Protein AF-A0A178CWV5-F1 (afdb_monomer_lite)

Secondary structure (DSSP, 8-state):
-PPPP-EEEEESTTSHHHHHHHHHHTTT-SEEEEEES-HHHHHHHHHHHHHTT-EEEEEE--TTSTTHHHHHHHHHHHHHS---EEEE---------GGG--HHHHHHHIIIIIIIHHHHHHHHHHHHHHHT-EEEEE--GGGTS--GGGHHHHHHHHHHHHHHHHHHHHHHHHT-EEEEEEE-SB--HHHHHHHHHHHHHHT--HHHHHHHHHHHTT-SSPBPHHHHHHHHHHHHSGGGTT--S-EEEE-TTHHHHHHHHHHHHHHHHHHHHH--TTSHHHHHHS-GGGHHHHHHHHHHHTT--TT----HHHHHHHHH-TTS---GGGGGEEEEES--TTSTTT---SSS-SEEEEE-TTT--EEEEE-GGGGGSPPHHHHHS--SSTTTB-TTSPBPTTSHHHHT-SB--TTS--HHHHHHHHHHH-HHHHTTSTTHHHHSPB-TTSSB-------SSSS---HHHHHHHHHHHS-TTSSSS-GGGG-HHHHHHHHHHHHHHHHHTS--BPPSSTTTTTHHHHTT------

Sequence (534 aa):
MSQPESVVIVTGASQGLGAASAVRLANIYSTIVLVARNESLLRKVAAEVEIEGAKTLTIPADLSLPESAKEVVAKTVDKFGRIDALFNNAGSVKPIDLFKLTDEQWNAGFDLKLHGARRLTIEAWPYLKASKGAVLFMSGVAAEAPKAGNAAVAVVNSAVNALSKAFADRGIEDGIQVNTILPGPVETERLVTMATQVAETKGIPLEEAKENMRKSMGISRFGKPEEIAELVAYLLSPSARWMTGSAVRIDGPLERVREGFEDAVHIARVVALTFDPCEEAFLRYFRPQEAVFVSNIFRTFANIPLDLVLTAETVVSVLTQPNAQLNTRLGDSALFIGDDLASPAERQCDGSANAWMTEDNDDRNADIYICEDIFDWPSIEDIANPPQTSWARDSHGQPRPGYSCAGLGDFDSDWMKTVGSTILHEYIHWGFLFVHVPDWYHFIRVNDRGWRAIEDYPGPNPPNGYGPYRAKLIKDTYGAWDQAYPVTVNNVDNYVYYALSKYWSWRCDRRFGPAPSDRDARQRVRSGFRPHYS

Structure (mmCIF, N/CA/C/O backbone):
data_AF-A0A178CWV5-F1
#
_entry.id   AF-A0A178CWV5-F1
#
loop_
_atom_site.group_PDB
_atom_site.id
_atom_site.type_symbol
_atom_site.label_atom_id
_atom_site.label_alt_id
_atom_site.label_comp_id
_atom_site.label_asym_id
_atom_site.label_entity_id
_atom_site.label_seq_id
_atom_site.pdbx_PDB_ins_code
_atom_site.Cartn_x
_atom_site.Cartn_y
_atom_site.Cartn_z
_atom_site.occupancy
_atom_site.B_iso_or_equiv
_atom_site.auth_seq_id
_atom_site.auth_comp_id
_atom_site.auth_asym_id
_atom_site.auth_atom_id
_atom_site.pdbx_PDB_model_num
ATOM 1 N N . MET A 1 1 ? 39.964 -5.152 -12.934 1.00 40.66 1 MET A N 1
ATOM 2 C CA . MET A 1 1 ? 39.424 -6.046 -13.982 1.00 40.66 1 MET A CA 1
ATOM 3 C C . MET A 1 1 ? 38.136 -5.407 -14.463 1.00 40.66 1 MET A C 1
ATOM 5 O O . MET A 1 1 ? 37.364 -4.995 -13.607 1.00 40.66 1 MET A O 1
ATOM 9 N N . SER A 1 2 ? 37.942 -5.222 -15.769 1.00 55.62 2 SER A N 1
ATOM 10 C CA . SER A 1 2 ? 36.676 -4.700 -16.304 1.00 55.62 2 SER A CA 1
ATOM 11 C C . SER A 1 2 ? 35.535 -5.637 -15.910 1.00 55.62 2 SER A C 1
ATOM 13 O O . SER A 1 2 ? 35.703 -6.854 -16.020 1.00 55.62 2 SER A O 1
ATOM 15 N N . GLN A 1 3 ? 34.408 -5.097 -15.439 1.00 61.56 3 GLN A N 1
ATOM 16 C CA . GLN A 1 3 ? 33.226 -5.917 -15.174 1.00 61.56 3 GLN A CA 1
ATOM 17 C C . GLN A 1 3 ? 32.837 -6.704 -16.442 1.00 61.56 3 GLN A C 1
ATOM 19 O O . GLN A 1 3 ? 32.983 -6.171 -17.547 1.00 61.56 3 GLN A O 1
ATOM 24 N N . PRO A 1 4 ? 32.398 -7.970 -16.315 1.00 79.19 4 PRO A N 1
ATOM 25 C CA . PRO A 1 4 ? 31.911 -8.737 -17.455 1.00 79.19 4 PRO A CA 1
ATOM 26 C C . PRO A 1 4 ? 30.710 -8.027 -18.093 1.00 79.19 4 PRO A C 1
ATOM 28 O O . PRO A 1 4 ? 29.850 -7.514 -17.380 1.00 79.19 4 PRO A O 1
ATOM 31 N N . GLU A 1 5 ? 30.666 -8.005 -19.429 1.00 91.81 5 GLU A N 1
ATOM 32 C CA . GLU A 1 5 ? 29.641 -7.274 -20.183 1.00 91.81 5 GLU A CA 1
ATOM 33 C C . GLU A 1 5 ? 28.236 -7.768 -19.801 1.00 91.81 5 GLU A C 1
ATOM 35 O O . GLU A 1 5 ? 27.924 -8.949 -19.977 1.00 91.81 5 GLU A O 1
ATOM 40 N N . SER A 1 6 ? 27.406 -6.866 -19.288 1.00 97.19 6 SER A N 1
ATOM 41 C CA . SER A 1 6 ? 26.011 -7.081 -18.921 1.00 97.19 6 SER A CA 1
ATOM 42 C C . SER A 1 6 ? 25.175 -5.857 -19.307 1.00 97.19 6 SER A C 1
ATOM 44 O O . SER A 1 6 ? 25.566 -4.714 -19.064 1.00 97.19 6 SER A O 1
ATOM 46 N N . VAL A 1 7 ? 24.033 -6.097 -19.951 1.00 98.69 7 VAL A N 1
ATOM 47 C CA . VAL A 1 7 ? 23.239 -5.059 -20.621 1.00 98.69 7 VAL A CA 1
ATOM 48 C C . VAL A 1 7 ? 21.823 -5.032 -20.066 1.00 98.69 7 VAL A C 1
ATOM 50 O O . VAL A 1 7 ? 21.107 -6.032 -20.134 1.00 98.69 7 VAL A O 1
ATOM 53 N N . VAL A 1 8 ? 21.383 -3.869 -19.588 1.00 98.81 8 VAL A N 1
ATOM 54 C CA . VAL A 1 8 ? 19.981 -3.627 -19.224 1.00 98.81 8 VAL A CA 1
ATOM 55 C C . VAL A 1 8 ? 19.366 -2.553 -20.111 1.00 98.81 8 VAL A C 1
ATOM 57 O O . VAL A 1 8 ? 19.962 -1.502 -20.345 1.00 98.81 8 VAL A O 1
ATOM 60 N N . ILE A 1 9 ? 18.155 -2.810 -20.604 1.00 98.94 9 ILE A N 1
ATOM 61 C CA . ILE A 1 9 ? 17.336 -1.813 -21.299 1.00 98.94 9 ILE A CA 1
ATOM 62 C C . ILE A 1 9 ? 16.386 -1.170 -20.290 1.00 98.94 9 ILE A C 1
ATOM 64 O O . ILE A 1 9 ? 15.592 -1.868 -19.663 1.00 98.94 9 ILE A O 1
ATOM 68 N N . VAL A 1 10 ? 16.420 0.158 -20.172 1.00 98.88 10 VAL A N 1
ATOM 69 C CA . VAL A 1 10 ? 15.495 0.943 -19.346 1.00 98.88 10 VAL A CA 1
ATOM 70 C C . VAL A 1 10 ? 14.654 1.842 -20.244 1.00 98.88 10 VAL A C 1
ATOM 72 O O . VAL A 1 10 ? 15.167 2.685 -20.983 1.00 98.88 10 VAL A O 1
ATOM 75 N N . THR A 1 11 ? 13.335 1.670 -20.183 1.00 98.75 11 THR A N 1
ATOM 76 C CA . THR A 1 11 ? 12.383 2.476 -20.960 1.00 98.75 11 THR A CA 1
ATOM 77 C C . THR A 1 11 ? 11.796 3.616 -20.131 1.00 98.75 11 THR A C 1
ATOM 79 O O . THR A 1 11 ? 11.685 3.526 -18.912 1.00 98.75 11 THR A O 1
ATOM 82 N N . GLY A 1 12 ? 11.424 4.724 -20.774 1.00 97.31 12 GLY A N 1
ATOM 83 C CA . GLY A 1 12 ? 11.001 5.932 -20.059 1.00 97.31 12 GLY A CA 1
ATOM 84 C C . GLY A 1 12 ? 12.140 6.533 -19.229 1.00 97.31 12 GLY A C 1
ATOM 85 O O . GLY A 1 12 ? 11.891 7.117 -18.182 1.00 97.31 12 GLY A O 1
ATOM 86 N N . ALA A 1 13 ? 13.385 6.355 -19.679 1.00 97.50 13 ALA A N 1
ATOM 87 C CA . ALA A 1 13 ? 14.591 6.636 -18.901 1.00 97.50 13 ALA A CA 1
ATOM 88 C C . ALA A 1 13 ? 15.026 8.112 -18.901 1.00 97.50 13 ALA A C 1
ATOM 90 O O . ALA A 1 13 ? 16.114 8.425 -18.443 1.00 97.50 13 ALA A O 1
ATOM 91 N N . SER A 1 14 ? 14.225 9.026 -19.456 1.00 96.25 14 SER A N 1
ATOM 92 C CA . SER A 1 14 ? 14.625 10.431 -19.612 1.00 96.25 14 SER A CA 1
ATOM 93 C C . SER A 1 14 ? 14.428 11.293 -18.363 1.00 96.25 14 SER A C 1
ATOM 95 O O . SER A 1 14 ? 14.928 12.409 -18.345 1.00 96.25 14 SER A O 1
ATOM 97 N N . GLN A 1 15 ? 13.639 10.837 -17.384 1.00 94.00 15 GLN A N 1
ATOM 98 C CA . GLN A 1 15 ? 13.318 11.570 -16.149 1.00 94.00 15 GLN A CA 1
ATOM 99 C C . GLN A 1 15 ? 12.660 10.643 -15.110 1.00 94.00 15 GLN A C 1
ATOM 101 O O . GLN A 1 15 ? 12.246 9.525 -15.448 1.00 94.00 15 GLN A O 1
ATOM 106 N N . GLY A 1 16 ? 12.515 11.118 -13.872 1.00 94.56 16 GLY A N 1
ATOM 107 C CA . GLY A 1 16 ? 11.767 10.453 -12.806 1.00 94.56 16 GLY A CA 1
ATOM 108 C C . GLY A 1 16 ? 12.253 9.039 -12.499 1.00 94.56 16 GLY A C 1
ATOM 109 O O . GLY A 1 16 ? 13.451 8.766 -12.474 1.00 94.56 16 GLY A O 1
ATOM 110 N N . LEU A 1 17 ? 11.306 8.114 -12.303 1.00 96.94 17 LEU A N 1
ATOM 111 C CA . LEU A 1 17 ? 11.595 6.734 -11.886 1.00 96.94 17 LEU A CA 1
ATOM 112 C C . LEU A 1 17 ? 12.555 6.008 -12.836 1.00 96.94 17 LEU A C 1
ATOM 114 O O . LEU A 1 17 ? 13.422 5.264 -12.383 1.00 96.94 17 LEU A O 1
ATOM 118 N N . GLY A 1 18 ? 12.410 6.224 -14.147 1.00 97.50 18 GLY A N 1
ATOM 119 C CA . GLY A 1 18 ? 13.258 5.587 -15.152 1.00 97.50 18 GLY A CA 1
ATOM 120 C C . GLY A 1 18 ? 14.694 6.101 -15.116 1.00 97.50 18 GLY A C 1
ATOM 121 O O . GLY A 1 18 ? 15.616 5.298 -15.228 1.00 97.50 18 GLY A O 1
ATOM 122 N N . ALA A 1 19 ? 14.883 7.411 -14.928 1.00 98.00 19 ALA A N 1
ATOM 123 C CA . ALA A 1 19 ? 16.210 8.015 -14.810 1.00 98.00 19 ALA A CA 1
ATOM 124 C C . ALA A 1 19 ? 16.915 7.570 -13.521 1.00 98.00 19 ALA A C 1
ATOM 126 O O . ALA A 1 19 ? 18.010 7.017 -13.592 1.00 98.00 19 ALA A O 1
ATOM 127 N N . ALA A 1 20 ? 16.245 7.693 -12.369 1.00 98.25 20 ALA A N 1
ATOM 128 C CA . ALA A 1 20 ? 16.789 7.256 -11.081 1.00 98.25 20 ALA A CA 1
ATOM 129 C C . ALA A 1 20 ? 17.157 5.761 -11.093 1.00 98.25 20 ALA A C 1
ATOM 131 O O . ALA A 1 20 ? 18.236 5.369 -10.652 1.00 98.25 20 ALA A O 1
ATOM 132 N N . SER A 1 21 ? 16.296 4.920 -11.681 1.00 98.62 21 SER A N 1
ATOM 133 C CA . SER A 1 21 ? 16.576 3.488 -11.832 1.00 98.62 21 SER A CA 1
ATOM 134 C C . SER A 1 21 ? 17.758 3.222 -12.760 1.00 98.62 21 SER A C 1
ATOM 136 O O . SER A 1 21 ? 18.569 2.355 -12.460 1.00 98.62 21 SER A O 1
ATOM 138 N N . ALA A 1 22 ? 17.886 3.950 -13.872 1.00 98.62 22 ALA A N 1
ATOM 139 C CA . ALA A 1 22 ? 19.006 3.789 -14.794 1.00 98.62 22 ALA A CA 1
ATOM 140 C C . ALA A 1 22 ? 20.353 4.119 -14.136 1.00 98.62 22 ALA A C 1
ATOM 142 O O . ALA A 1 22 ? 21.287 3.325 -14.247 1.00 98.62 22 ALA A O 1
ATOM 143 N N . VAL A 1 23 ? 20.427 5.239 -13.409 1.00 98.44 23 VAL A N 1
ATOM 144 C CA . VAL A 1 23 ? 21.614 5.633 -12.631 1.00 98.44 23 VAL A CA 1
ATOM 145 C C . VAL A 1 23 ? 21.930 4.566 -11.587 1.00 98.44 23 VAL A C 1
ATOM 147 O O . VAL A 1 23 ? 23.050 4.070 -11.517 1.00 98.44 23 VAL A O 1
ATOM 150 N N . ARG A 1 24 ? 20.927 4.102 -10.834 1.00 98.25 24 ARG A N 1
ATOM 151 C CA . ARG A 1 24 ? 21.152 3.079 -9.810 1.00 98.25 24 ARG A CA 1
ATOM 152 C C . ARG A 1 24 ? 21.613 1.733 -10.383 1.00 98.25 24 ARG A C 1
ATOM 154 O O . ARG A 1 24 ? 22.454 1.062 -9.774 1.00 98.25 24 ARG A O 1
ATOM 161 N N . LEU A 1 25 ? 21.072 1.336 -11.535 1.00 98.31 25 LEU A N 1
ATOM 162 C CA . LEU A 1 25 ? 21.416 0.098 -12.238 1.00 98.31 25 LEU A CA 1
ATOM 163 C C . LEU A 1 25 ? 22.834 0.119 -12.823 1.00 98.31 25 LEU A C 1
ATOM 165 O O . LEU A 1 25 ? 23.384 -0.958 -13.043 1.00 98.31 25 LEU A O 1
ATOM 169 N N . ALA A 1 26 ? 23.450 1.291 -13.010 1.00 97.25 26 ALA A N 1
ATOM 170 C CA . ALA A 1 26 ? 24.844 1.424 -13.450 1.00 97.25 26 ALA A CA 1
ATOM 171 C C . ALA A 1 26 ? 25.842 0.733 -12.501 1.00 97.25 26 ALA A C 1
ATOM 173 O O . ALA A 1 26 ? 26.891 0.259 -12.922 1.00 97.25 26 ALA A O 1
ATOM 174 N N . ASN A 1 27 ? 25.467 0.586 -11.227 1.00 94.06 27 ASN A N 1
ATOM 175 C CA . ASN A 1 27 ? 26.247 -0.139 -10.224 1.00 94.06 27 ASN A CA 1
ATOM 176 C C . ASN A 1 27 ? 26.098 -1.675 -10.306 1.00 94.06 27 ASN A C 1
ATOM 178 O O . ASN A 1 27 ? 26.803 -2.402 -9.607 1.00 94.06 27 ASN A O 1
ATOM 182 N N . ILE A 1 28 ? 25.164 -2.182 -11.119 1.00 94.06 28 ILE A N 1
ATOM 183 C CA . ILE A 1 28 ? 24.860 -3.617 -11.275 1.00 94.06 28 ILE A CA 1
ATOM 184 C C . ILE A 1 28 ? 25.202 -4.108 -12.684 1.00 94.06 28 ILE A C 1
ATOM 186 O O . ILE A 1 28 ? 25.689 -5.228 -12.841 1.00 94.06 28 ILE A O 1
ATOM 190 N N . TYR A 1 29 ? 24.941 -3.283 -13.697 1.00 97.50 29 TYR A N 1
ATOM 191 C CA . TYR A 1 29 ? 25.139 -3.608 -15.102 1.00 97.50 29 TYR A CA 1
ATOM 192 C C . TYR A 1 29 ? 26.256 -2.766 -15.700 1.00 97.50 29 TYR A C 1
ATOM 194 O O . TYR A 1 29 ? 26.300 -1.553 -15.511 1.00 97.50 29 TYR A O 1
ATOM 202 N N . SER A 1 30 ? 27.114 -3.383 -16.513 1.00 97.44 30 SER A N 1
ATOM 203 C CA . SER A 1 30 ? 28.205 -2.660 -17.174 1.00 97.44 30 SER A CA 1
ATOM 204 C C . SER A 1 30 ? 27.715 -1.730 -18.289 1.00 97.44 30 SER A C 1
ATOM 206 O O . SER A 1 30 ? 28.493 -0.937 -18.827 1.00 97.44 30 SER A O 1
ATOM 208 N N . THR A 1 31 ? 26.465 -1.878 -18.736 1.00 98.56 31 THR A N 1
ATOM 209 C CA . THR A 1 31 ? 25.880 -1.101 -19.830 1.00 98.56 31 THR A CA 1
ATOM 210 C C . THR A 1 31 ? 24.390 -0.861 -19.631 1.00 98.56 31 THR A C 1
ATOM 212 O O . THR A 1 31 ? 23.616 -1.802 -19.445 1.00 98.56 31 THR A O 1
ATOM 215 N N . ILE A 1 32 ? 23.986 0.406 -19.754 1.00 98.75 32 ILE A N 1
ATOM 216 C CA . ILE A 1 32 ? 22.592 0.845 -19.679 1.00 98.75 32 ILE A CA 1
ATOM 217 C C . ILE A 1 32 ? 22.141 1.373 -21.045 1.00 98.75 32 ILE A C 1
ATOM 219 O O . ILE A 1 32 ? 22.690 2.339 -21.583 1.00 98.75 32 ILE A O 1
ATOM 223 N N . VAL A 1 33 ? 21.105 0.757 -21.609 1.00 98.88 33 VAL A N 1
ATOM 224 C CA . VAL A 1 33 ? 20.421 1.260 -22.803 1.00 98.88 33 VAL A CA 1
ATOM 225 C C . VAL A 1 33 ? 19.229 2.101 -22.367 1.00 98.88 33 VAL A C 1
ATOM 227 O O . VAL A 1 33 ? 18.297 1.603 -21.738 1.00 98.88 33 VAL A O 1
ATOM 230 N N . LEU A 1 34 ? 19.256 3.383 -22.712 1.00 98.88 34 LEU A N 1
ATOM 231 C CA . LEU A 1 34 ? 18.287 4.382 -22.283 1.00 98.88 34 LEU A CA 1
ATOM 232 C C . LEU A 1 34 ? 17.312 4.682 -23.424 1.00 98.88 34 LEU A C 1
ATOM 234 O O . LEU A 1 34 ? 17.709 5.214 -24.463 1.00 98.88 34 LEU A O 1
ATOM 238 N N . VAL A 1 35 ? 16.031 4.369 -23.225 1.00 98.81 35 VAL A N 1
ATOM 239 C CA . VAL A 1 35 ? 14.990 4.516 -24.253 1.00 98.81 35 VAL A CA 1
ATOM 240 C C . VAL A 1 35 ? 13.919 5.500 -23.794 1.00 98.81 35 VAL A C 1
ATOM 242 O O . VAL A 1 35 ? 13.261 5.295 -22.774 1.00 98.81 35 VAL A O 1
ATOM 245 N N . ALA A 1 36 ? 13.718 6.573 -24.552 1.00 98.06 36 ALA A N 1
ATOM 246 C CA . ALA A 1 36 ? 12.651 7.559 -24.360 1.00 98.06 36 ALA A CA 1
ATOM 247 C C . ALA A 1 36 ? 12.519 8.427 -25.619 1.00 98.06 36 ALA A C 1
ATOM 249 O O . ALA A 1 36 ? 13.355 8.352 -26.504 1.00 98.06 36 ALA A O 1
ATOM 250 N N . ARG A 1 37 ? 11.513 9.302 -25.704 1.00 96.75 37 ARG A N 1
ATOM 251 C CA . ARG A 1 37 ? 11.328 10.166 -26.889 1.00 96.75 37 ARG A CA 1
ATOM 252 C C . ARG A 1 37 ? 12.296 11.353 -26.945 1.00 96.75 37 ARG A C 1
ATOM 254 O O . ARG A 1 37 ? 12.677 11.786 -28.025 1.00 96.75 37 ARG A O 1
ATOM 261 N N . ASN A 1 38 ? 12.664 11.914 -25.791 1.00 96.31 38 ASN A N 1
ATOM 262 C CA . ASN A 1 38 ? 13.455 13.143 -25.727 1.00 96.31 38 ASN A CA 1
ATOM 263 C C . ASN A 1 38 ? 14.955 12.831 -25.656 1.00 96.31 38 ASN A C 1
ATOM 265 O O . ASN A 1 38 ? 15.486 12.537 -24.586 1.00 96.31 38 ASN A O 1
ATOM 269 N N . GLU A 1 39 ? 15.636 12.950 -26.793 1.00 96.69 39 GLU A N 1
ATOM 270 C CA . GLU A 1 39 ? 17.071 12.688 -26.914 1.00 96.69 39 GLU A CA 1
ATOM 271 C C . GLU A 1 39 ? 17.931 13.564 -25.992 1.00 96.69 39 GLU A C 1
ATOM 273 O O . GLU A 1 39 ? 18.895 13.084 -25.399 1.00 96.69 39 GLU A O 1
ATOM 278 N N . SER A 1 40 ? 17.584 14.844 -25.831 1.00 97.38 40 SER A N 1
ATOM 279 C CA . SER A 1 40 ? 18.385 15.761 -25.012 1.00 97.38 40 SER A CA 1
ATOM 280 C C . SER A 1 40 ? 18.360 15.386 -23.530 1.00 97.38 40 SER A C 1
ATOM 282 O O . SER A 1 40 ? 19.394 15.438 -22.869 1.00 97.38 40 SER A O 1
ATOM 284 N N . LEU A 1 41 ? 17.203 14.953 -23.019 1.00 97.00 41 LEU A N 1
ATOM 285 C CA . LEU A 1 41 ? 17.076 14.449 -21.654 1.00 97.00 41 LEU A CA 1
ATOM 286 C C . LEU A 1 41 ? 17.762 13.089 -21.490 1.00 97.00 41 LEU A C 1
ATOM 288 O O . LEU A 1 41 ? 18.455 12.883 -20.500 1.00 97.00 41 LEU A O 1
ATOM 292 N N . LEU A 1 42 ? 17.658 12.198 -22.485 1.00 98.25 42 LEU A N 1
ATOM 293 C CA . LEU A 1 42 ? 18.389 10.927 -22.473 1.00 98.25 42 LEU A CA 1
ATOM 294 C C . LEU A 1 42 ? 19.903 11.131 -22.350 1.00 98.25 42 LEU A C 1
ATOM 296 O O . LEU A 1 42 ? 20.550 10.409 -21.601 1.00 98.25 42 LEU A O 1
ATOM 300 N N . ARG A 1 43 ? 20.471 12.117 -23.056 1.00 98.06 43 ARG A N 1
ATOM 301 C CA . ARG A 1 43 ? 21.907 12.430 -22.970 1.00 98.06 43 ARG A CA 1
ATOM 302 C C . ARG A 1 43 ? 22.329 12.939 -21.591 1.00 98.06 43 ARG A C 1
ATOM 304 O O . ARG A 1 43 ? 23.450 12.663 -21.184 1.00 98.06 43 ARG A O 1
ATOM 311 N N . LYS A 1 44 ? 21.454 13.654 -20.873 1.00 98.00 44 LYS A N 1
ATOM 312 C CA . LYS A 1 44 ? 21.733 14.086 -19.493 1.00 98.00 44 LYS A CA 1
ATOM 313 C C . LYS A 1 44 ? 21.824 12.886 -18.553 1.00 98.00 44 LYS A C 1
ATOM 315 O O . LYS A 1 44 ? 22.841 12.718 -17.896 1.00 98.00 44 LYS A O 1
ATOM 320 N N . VAL A 1 45 ? 20.821 12.008 -18.591 1.00 98.31 45 VAL A N 1
ATOM 321 C CA . VAL A 1 45 ? 20.811 10.774 -17.786 1.00 98.31 45 VAL A CA 1
ATOM 322 C C . VAL A 1 45 ? 21.969 9.850 -18.174 1.00 98.31 45 VAL A C 1
ATOM 324 O O . VAL A 1 45 ? 22.569 9.217 -17.316 1.00 98.31 45 VAL A O 1
ATOM 327 N N . ALA A 1 46 ? 22.340 9.800 -19.458 1.00 98.62 46 ALA A N 1
ATOM 328 C CA . ALA A 1 46 ? 23.506 9.044 -19.905 1.00 98.62 46 ALA A CA 1
ATOM 329 C C . ALA A 1 46 ? 24.802 9.519 -19.233 1.00 98.62 46 ALA A C 1
ATOM 331 O O . ALA A 1 46 ? 25.582 8.687 -18.785 1.00 98.62 46 ALA A O 1
ATOM 332 N N . ALA A 1 47 ? 25.006 10.833 -19.105 1.00 98.44 47 ALA A N 1
ATOM 333 C CA . ALA A 1 47 ? 26.173 11.370 -18.411 1.00 98.44 47 ALA A CA 1
ATOM 334 C C . ALA A 1 47 ? 26.189 10.981 -16.921 1.00 98.44 47 ALA A C 1
ATOM 336 O O . ALA A 1 47 ? 27.243 10.641 -16.395 1.00 98.44 47 ALA A O 1
ATOM 337 N N . GLU A 1 48 ? 25.032 10.978 -16.254 1.00 98.19 48 GLU A N 1
ATOM 338 C CA . GLU A 1 48 ? 24.905 10.525 -14.858 1.00 98.19 48 GLU A CA 1
ATOM 339 C C . GLU A 1 48 ? 25.236 9.031 -14.713 1.00 98.19 48 GLU A C 1
ATOM 341 O O . GLU A 1 48 ? 26.001 8.644 -13.836 1.00 98.19 48 GLU A O 1
ATOM 346 N N . VAL A 1 49 ? 24.740 8.190 -15.624 1.00 98.44 49 VAL A N 1
ATOM 347 C CA . VAL A 1 49 ? 25.066 6.754 -15.671 1.00 98.44 49 VAL A CA 1
ATOM 348 C C . VAL A 1 49 ? 26.559 6.505 -15.927 1.00 98.44 49 VAL A C 1
ATOM 350 O O . VAL A 1 49 ? 27.147 5.591 -15.349 1.00 98.44 49 VAL A O 1
ATOM 353 N N . GLU A 1 50 ? 27.185 7.304 -16.792 1.00 97.81 50 GLU A N 1
ATOM 354 C CA . GLU A 1 50 ? 28.613 7.189 -17.108 1.00 97.81 50 GLU A CA 1
ATOM 355 C C . GLU A 1 50 ? 29.504 7.596 -15.930 1.00 97.81 50 GLU A C 1
ATOM 357 O O . GLU A 1 50 ? 30.572 7.008 -15.750 1.00 97.81 50 GLU A O 1
ATOM 362 N N . ILE A 1 51 ? 29.055 8.541 -15.096 1.00 97.62 51 ILE A N 1
ATOM 363 C CA . ILE A 1 51 ? 29.724 8.904 -13.836 1.00 97.62 51 ILE A CA 1
ATOM 364 C C . ILE A 1 51 ? 29.755 7.712 -12.869 1.00 97.62 51 ILE A C 1
ATOM 366 O O . ILE A 1 51 ? 30.784 7.474 -12.237 1.00 97.62 51 ILE A O 1
ATOM 370 N N . GLU A 1 52 ? 28.682 6.920 -12.815 1.00 96.12 52 GLU A N 1
ATOM 371 C CA . GLU A 1 52 ? 28.609 5.678 -12.026 1.00 96.12 52 GLU A CA 1
ATOM 372 C C . GLU A 1 52 ? 29.434 4.521 -12.637 1.00 96.12 52 GLU A C 1
ATOM 374 O O . GLU A 1 52 ? 29.582 3.459 -12.033 1.00 96.12 52 GLU A O 1
ATOM 379 N N . GLY A 1 53 ? 30.020 4.717 -13.824 1.00 93.56 53 GLY A N 1
ATOM 380 C CA . GLY A 1 53 ? 30.992 3.803 -14.430 1.00 93.56 53 GLY A CA 1
ATOM 381 C C . GLY A 1 53 ? 30.430 2.807 -15.448 1.00 93.56 53 GLY A C 1
ATOM 382 O O . GLY A 1 53 ? 31.187 1.965 -15.944 1.00 93.56 53 GLY A O 1
ATOM 383 N N . ALA A 1 54 ? 29.144 2.898 -15.803 1.00 97.12 54 ALA A N 1
ATOM 384 C CA . ALA A 1 54 ? 28.542 2.071 -16.849 1.00 97.12 54 ALA A CA 1
ATOM 385 C C . ALA A 1 54 ? 28.603 2.748 -18.228 1.00 97.12 54 ALA A C 1
ATOM 387 O O . ALA A 1 54 ? 28.523 3.967 -18.360 1.00 97.12 54 ALA A O 1
ATOM 388 N N . LYS A 1 55 ? 28.703 1.950 -19.298 1.00 97.94 55 LYS A N 1
ATOM 389 C CA . LYS A 1 55 ? 28.568 2.460 -20.673 1.00 97.94 55 LYS A CA 1
ATOM 390 C C . LYS A 1 55 ? 27.105 2.774 -20.975 1.00 97.94 55 LYS A C 1
ATOM 392 O O . LYS A 1 55 ? 26.207 2.122 -20.442 1.00 97.94 55 LYS A O 1
ATOM 397 N N . THR A 1 56 ? 26.863 3.671 -21.929 1.00 98.31 56 THR A N 1
ATOM 398 C CA . THR A 1 56 ? 25.497 3.990 -22.355 1.00 98.31 56 THR A CA 1
ATOM 399 C C . THR A 1 56 ? 25.239 3.782 -23.848 1.00 98.31 56 THR A C 1
ATOM 401 O O . THR A 1 56 ? 26.122 3.823 -24.718 1.00 98.31 56 THR A O 1
ATOM 404 N N . LEU A 1 57 ? 23.968 3.543 -24.162 1.00 98.56 57 LEU A N 1
ATOM 405 C CA . LEU A 1 57 ? 23.400 3.711 -25.495 1.00 98.56 57 LEU A CA 1
ATOM 406 C C . LEU A 1 57 ? 22.061 4.428 -25.349 1.00 98.56 57 LEU A C 1
ATOM 408 O O . LEU A 1 57 ? 21.143 3.902 -24.730 1.00 98.56 57 LEU A O 1
ATOM 412 N N . THR A 1 58 ? 21.938 5.616 -25.933 1.00 98.69 58 THR A N 1
ATOM 413 C CA . THR A 1 58 ? 20.667 6.344 -25.975 1.00 98.69 58 THR A CA 1
ATOM 414 C C . THR A 1 58 ? 19.916 5.998 -27.258 1.00 98.69 58 THR A C 1
ATOM 416 O O . THR A 1 58 ? 20.492 6.002 -28.347 1.00 98.69 58 THR A O 1
ATOM 419 N N . ILE A 1 59 ? 18.628 5.676 -27.137 1.00 98.56 59 ILE A N 1
ATOM 420 C CA . ILE A 1 59 ? 17.755 5.368 -28.274 1.00 98.56 59 ILE A CA 1
ATOM 421 C C . ILE A 1 59 ? 16.493 6.233 -28.171 1.00 98.56 59 ILE A C 1
ATOM 423 O O . ILE A 1 59 ? 15.576 5.902 -27.412 1.00 98.56 59 ILE A O 1
ATOM 427 N N . PRO A 1 60 ? 16.430 7.345 -28.927 1.00 98.38 60 PRO A N 1
ATOM 428 C CA . PRO A 1 60 ? 15.218 8.135 -29.061 1.00 98.38 60 PRO A CA 1
ATOM 429 C C . PRO A 1 60 ? 14.134 7.328 -29.787 1.00 98.38 60 PRO A C 1
ATOM 431 O O . PRO A 1 60 ? 14.272 7.064 -30.978 1.00 98.38 60 PRO A O 1
ATOM 434 N N . ALA A 1 61 ? 13.081 6.904 -29.085 1.00 97.88 61 ALA A N 1
ATOM 435 C CA . ALA A 1 61 ? 12.012 6.085 -29.663 1.00 97.88 61 ALA A CA 1
ATOM 436 C C . ALA A 1 61 ? 10.654 6.325 -28.985 1.00 97.88 61 ALA A C 1
ATOM 438 O O . ALA A 1 61 ? 10.578 6.578 -27.777 1.00 97.88 61 ALA A O 1
ATOM 439 N N . ASP A 1 62 ? 9.573 6.208 -29.764 1.00 97.88 62 ASP A N 1
ATOM 440 C CA . ASP A 1 62 ? 8.195 6.217 -29.268 1.00 97.88 62 ASP A CA 1
ATOM 441 C C . ASP A 1 62 ? 7.640 4.790 -29.198 1.00 97.88 62 ASP A C 1
ATOM 443 O O . ASP A 1 62 ? 7.215 4.213 -30.194 1.00 97.88 62 ASP A O 1
ATOM 447 N N . LEU A 1 63 ? 7.612 4.224 -27.992 1.00 98.06 63 LEU A N 1
ATOM 448 C CA . LEU A 1 63 ? 7.185 2.842 -27.768 1.00 98.06 63 LEU A CA 1
ATOM 449 C C . LEU A 1 63 ? 5.681 2.595 -27.984 1.00 98.06 63 LEU A C 1
ATOM 451 O O . LEU A 1 63 ? 5.264 1.439 -27.946 1.00 98.06 63 LEU A O 1
ATOM 455 N N . SER A 1 64 ? 4.873 3.632 -28.240 1.00 97.06 64 SER A N 1
ATOM 456 C CA . SER A 1 64 ? 3.491 3.434 -28.702 1.00 97.06 64 SER A CA 1
ATOM 457 C C . SER A 1 64 ? 3.432 2.848 -30.120 1.00 97.06 64 SER A C 1
ATOM 459 O O . SER A 1 64 ? 2.492 2.122 -30.465 1.00 97.06 64 SER A O 1
ATOM 461 N N . LEU A 1 65 ? 4.474 3.079 -30.926 1.00 97.81 65 LEU A N 1
ATOM 462 C CA . LEU A 1 65 ? 4.545 2.636 -32.312 1.00 97.81 65 LEU A CA 1
ATOM 463 C C . LEU A 1 65 ? 4.920 1.143 -32.417 1.00 97.81 65 LEU A C 1
ATOM 465 O O . LEU A 1 65 ? 5.791 0.667 -31.684 1.00 97.81 65 LEU A O 1
ATOM 469 N N . PRO A 1 66 ? 4.313 0.378 -33.348 1.00 94.94 66 PRO A N 1
ATOM 470 C CA . PRO A 1 66 ? 4.592 -1.052 -33.501 1.00 94.94 66 PRO A CA 1
ATOM 471 C C . PRO A 1 66 ? 6.057 -1.412 -33.797 1.00 94.94 66 PRO A C 1
ATOM 473 O O . PRO A 1 66 ? 6.541 -2.418 -33.283 1.00 94.94 66 PRO A O 1
ATOM 476 N N . GLU A 1 67 ? 6.766 -0.599 -34.586 1.00 96.69 67 GLU A N 1
ATOM 477 C CA . GLU A 1 67 ? 8.126 -0.923 -35.053 1.00 96.69 67 GLU A CA 1
ATOM 478 C C . GLU A 1 67 ? 9.232 -0.581 -34.044 1.00 96.69 67 GLU A C 1
ATOM 480 O O . GLU A 1 67 ? 10.335 -1.123 -34.122 1.00 96.69 67 GLU A O 1
ATOM 485 N N . SER A 1 68 ? 8.952 0.276 -33.057 1.00 97.81 68 SER A N 1
ATOM 486 C CA . SER A 1 68 ? 9.981 0.780 -32.141 1.00 97.81 68 SER A CA 1
ATOM 487 C C . SER A 1 68 ? 10.610 -0.308 -31.272 1.00 97.81 68 SER A C 1
ATOM 489 O O . SER A 1 68 ? 11.791 -0.220 -30.950 1.00 97.81 68 SER A O 1
ATOM 491 N N . ALA A 1 69 ? 9.864 -1.362 -30.928 1.00 98.31 69 ALA A N 1
ATOM 492 C CA . ALA A 1 69 ? 10.401 -2.493 -30.171 1.00 98.31 69 ALA A CA 1
ATOM 493 C C . ALA A 1 69 ? 11.544 -3.201 -30.920 1.00 98.31 69 ALA A C 1
ATOM 495 O O . ALA A 1 69 ? 12.611 -3.426 -30.347 1.00 98.31 69 ALA A O 1
ATOM 496 N N . LYS A 1 70 ? 11.343 -3.485 -32.213 1.00 98.31 70 LYS A N 1
ATOM 497 C CA . LYS A 1 70 ? 12.354 -4.118 -33.070 1.00 98.31 70 LYS A CA 1
ATOM 498 C C . LYS A 1 70 ? 13.577 -3.233 -33.227 1.00 98.31 70 LYS A C 1
ATOM 500 O O . LYS A 1 70 ? 14.696 -3.715 -33.117 1.00 98.31 70 LYS A O 1
ATOM 505 N N . GLU A 1 71 ? 13.367 -1.937 -33.448 1.00 98.44 71 GLU A N 1
ATOM 506 C CA . GLU A 1 71 ? 14.455 -0.970 -33.595 1.00 98.44 71 GLU A CA 1
ATOM 507 C C . GLU A 1 71 ? 15.330 -0.894 -32.335 1.00 98.44 71 GLU A C 1
ATOM 509 O O . GLU A 1 71 ? 16.558 -0.929 -32.427 1.00 98.44 71 GLU A O 1
ATOM 514 N N . VAL A 1 72 ? 14.705 -0.819 -31.155 1.00 98.75 72 VAL A N 1
ATOM 515 C CA . VAL A 1 72 ? 15.405 -0.763 -29.863 1.00 98.75 72 VAL A CA 1
ATOM 516 C C . VAL A 1 72 ? 16.235 -2.025 -29.633 1.00 98.75 72 VAL A C 1
ATOM 518 O O . VAL A 1 72 ? 17.412 -1.929 -29.272 1.00 98.75 72 VAL A O 1
ATOM 521 N N . VAL A 1 73 ? 15.646 -3.204 -29.855 1.00 98.81 73 VAL A N 1
ATOM 522 C CA . VAL A 1 73 ? 16.342 -4.486 -29.675 1.00 98.81 73 VAL A CA 1
ATOM 523 C C . VAL A 1 73 ? 17.470 -4.636 -30.691 1.00 98.81 73 VAL A C 1
ATOM 525 O O . VAL A 1 73 ? 18.590 -4.934 -30.285 1.00 98.81 73 VAL A O 1
ATOM 528 N N . ALA A 1 74 ? 17.225 -4.347 -31.973 1.00 98.69 74 ALA A N 1
ATOM 529 C CA . ALA A 1 74 ? 18.239 -4.430 -33.023 1.00 98.69 74 ALA A CA 1
ATOM 530 C C . ALA A 1 74 ? 19.449 -3.542 -32.709 1.00 98.69 74 ALA A C 1
ATOM 532 O O . ALA A 1 74 ? 20.560 -4.046 -32.606 1.00 98.69 74 ALA A O 1
ATOM 533 N N . LYS A 1 75 ? 19.241 -2.251 -32.413 1.00 98.75 75 LYS A N 1
ATOM 534 C CA . LYS A 1 75 ? 20.332 -1.328 -32.042 1.00 98.75 75 LYS A CA 1
ATOM 535 C C . LYS A 1 75 ? 21.114 -1.787 -30.808 1.00 98.75 75 LYS A C 1
ATOM 537 O O . LYS A 1 75 ? 22.323 -1.573 -30.731 1.00 98.75 75 LYS A O 1
ATOM 542 N N . THR A 1 76 ? 20.431 -2.388 -29.834 1.00 98.69 76 THR A N 1
ATOM 543 C CA . THR A 1 76 ? 21.068 -2.908 -28.615 1.00 98.69 76 THR A CA 1
ATOM 544 C C . THR A 1 76 ? 21.953 -4.110 -28.931 1.00 98.69 76 THR A C 1
ATOM 546 O O . THR A 1 76 ? 23.116 -4.158 -28.529 1.00 98.69 76 THR A O 1
ATOM 549 N N . VAL A 1 77 ? 21.417 -5.069 -29.681 1.00 98.38 77 VAL A N 1
ATOM 550 C CA . VAL A 1 77 ? 22.104 -6.314 -30.031 1.00 98.38 77 VAL A CA 1
ATOM 551 C C . VAL A 1 77 ? 23.233 -6.059 -31.025 1.00 98.38 77 VAL A C 1
ATOM 553 O O . VAL A 1 77 ? 24.313 -6.608 -30.845 1.00 98.38 77 VAL A O 1
ATOM 556 N N . ASP A 1 78 ? 23.047 -5.176 -32.002 1.00 98.25 78 ASP A N 1
ATOM 557 C CA . ASP A 1 78 ? 24.097 -4.795 -32.953 1.00 98.25 78 ASP A CA 1
ATOM 558 C C . ASP A 1 78 ? 25.319 -4.202 -32.239 1.00 98.25 78 ASP A C 1
ATOM 560 O O . ASP A 1 78 ? 26.457 -4.408 -32.662 1.00 98.25 78 ASP A O 1
ATOM 564 N N . LYS A 1 79 ? 25.098 -3.475 -31.134 1.00 98.00 79 LYS A N 1
ATOM 565 C CA . LYS A 1 79 ? 26.172 -2.821 -30.379 1.00 98.00 79 LYS A CA 1
ATOM 566 C C . LYS A 1 79 ? 26.811 -3.719 -29.318 1.00 98.00 79 LYS A C 1
ATOM 568 O O . LYS A 1 79 ? 28.022 -3.639 -29.125 1.00 98.00 79 LYS A O 1
ATOM 573 N N . PHE A 1 80 ? 26.023 -4.536 -28.618 1.00 97.75 80 PHE A N 1
ATOM 574 C CA . PHE A 1 80 ? 26.487 -5.268 -27.429 1.00 97.75 80 PHE A CA 1
ATOM 575 C C . PHE A 1 80 ? 26.307 -6.791 -27.506 1.00 97.75 80 PHE A C 1
ATOM 577 O O . PHE A 1 80 ? 26.854 -7.520 -26.682 1.00 97.75 80 PHE A O 1
ATOM 584 N N . GLY A 1 81 ? 25.540 -7.295 -28.475 1.00 97.19 81 GLY A N 1
ATOM 585 C CA . GLY A 1 81 ? 25.328 -8.724 -28.728 1.00 97.19 81 GLY A CA 1
ATOM 586 C C . GLY A 1 81 ? 24.464 -9.464 -27.702 1.00 97.19 81 GLY A C 1
ATOM 587 O O . GLY A 1 81 ? 24.270 -10.671 -27.839 1.00 97.19 81 GLY A O 1
ATOM 588 N N . ARG A 1 82 ? 23.954 -8.782 -26.668 1.00 98.06 82 ARG A N 1
ATOM 589 C CA . ARG A 1 82 ? 23.227 -9.403 -25.550 1.00 98.06 82 ARG A CA 1
ATOM 590 C C . ARG A 1 82 ? 22.230 -8.453 -24.889 1.00 98.06 82 ARG A C 1
ATOM 592 O O . ARG A 1 82 ? 22.356 -7.236 -25.006 1.00 98.06 82 ARG A O 1
ATOM 599 N N . ILE A 1 83 ? 21.276 -9.034 -24.161 1.00 98.75 83 ILE A N 1
ATOM 600 C CA . ILE A 1 83 ? 20.351 -8.345 -23.252 1.00 98.75 83 ILE A CA 1
ATOM 601 C C . ILE A 1 83 ? 20.207 -9.223 -22.004 1.00 98.75 83 ILE A C 1
ATOM 603 O O . ILE A 1 83 ? 19.803 -10.381 -22.103 1.00 98.75 83 ILE A O 1
ATOM 607 N N . ASP A 1 84 ? 20.549 -8.683 -20.839 1.00 98.62 84 ASP A N 1
ATOM 608 C CA . ASP A 1 84 ? 20.517 -9.377 -19.545 1.00 98.62 84 ASP A CA 1
ATOM 609 C C . ASP A 1 84 ? 19.315 -8.969 -18.700 1.00 98.62 84 ASP A C 1
ATOM 611 O O . ASP A 1 84 ? 18.810 -9.765 -17.908 1.00 98.62 84 ASP A O 1
ATOM 615 N N . ALA A 1 85 ? 18.829 -7.741 -18.880 1.00 98.69 85 ALA A N 1
ATOM 616 C CA . ALA A 1 85 ? 17.596 -7.303 -18.257 1.00 98.69 85 ALA A CA 1
ATOM 617 C C . ALA A 1 85 ? 16.804 -6.302 -19.097 1.00 98.69 85 ALA A C 1
ATOM 619 O O . ALA A 1 85 ? 17.346 -5.564 -19.922 1.00 98.69 85 ALA A O 1
ATOM 620 N N . LEU A 1 86 ? 15.500 -6.263 -18.843 1.00 98.88 86 LEU A N 1
ATOM 621 C CA . LEU A 1 86 ? 14.576 -5.300 -19.422 1.00 98.88 86 LEU A CA 1
ATOM 622 C C . LEU A 1 86 ? 13.703 -4.690 -18.326 1.00 98.88 86 LEU A C 1
ATOM 624 O O . LEU A 1 86 ? 12.949 -5.396 -17.660 1.00 98.88 86 LEU A O 1
ATOM 628 N N . PHE A 1 87 ? 13.747 -3.368 -18.192 1.00 98.88 87 PHE A N 1
ATOM 629 C CA . PHE A 1 87 ? 12.834 -2.608 -17.352 1.00 98.88 87 PHE A CA 1
ATOM 630 C C . PHE A 1 87 ? 11.815 -1.836 -18.203 1.00 98.88 87 PHE A C 1
ATOM 632 O O . PHE A 1 87 ? 12.090 -0.777 -18.785 1.00 98.88 87 PHE A O 1
ATOM 639 N N . ASN A 1 88 ? 10.599 -2.376 -18.258 1.00 98.81 88 ASN A N 1
ATOM 640 C CA . ASN A 1 88 ? 9.434 -1.760 -18.884 1.00 98.81 88 ASN A CA 1
ATOM 641 C C . ASN A 1 88 ? 8.825 -0.701 -17.950 1.00 98.81 88 ASN A C 1
ATOM 643 O O . ASN A 1 88 ? 7.823 -0.950 -17.279 1.00 98.81 88 ASN A O 1
ATOM 647 N N . ASN A 1 89 ? 9.449 0.476 -17.900 1.00 98.25 89 ASN A N 1
ATOM 648 C CA . ASN A 1 89 ? 9.000 1.633 -17.128 1.00 98.25 89 ASN A CA 1
ATOM 649 C C . ASN A 1 89 ? 8.225 2.674 -17.956 1.00 98.25 89 ASN A C 1
ATOM 651 O O . ASN A 1 89 ? 7.420 3.419 -17.398 1.00 98.25 89 ASN A O 1
ATOM 655 N N . ALA A 1 90 ? 8.414 2.723 -19.279 1.00 95.06 90 ALA A N 1
ATOM 656 C CA . ALA A 1 90 ? 7.697 3.672 -20.126 1.00 95.06 90 ALA A CA 1
ATOM 657 C C . ALA A 1 90 ? 6.174 3.513 -20.002 1.00 95.06 90 ALA A C 1
ATOM 659 O O . ALA A 1 90 ? 5.603 2.460 -20.274 1.00 95.06 90 ALA A O 1
ATOM 660 N N . GLY A 1 91 ? 5.508 4.604 -19.642 1.00 87.94 91 GLY A N 1
ATOM 661 C CA . GLY A 1 91 ? 4.061 4.659 -19.557 1.00 87.94 91 GLY A CA 1
ATOM 662 C C . GLY A 1 91 ? 3.602 6.064 -19.213 1.00 87.94 91 GLY A C 1
ATOM 663 O O . GLY A 1 91 ? 4.201 6.745 -18.385 1.00 87.94 91 GLY A O 1
ATOM 664 N N . SER A 1 92 ? 2.532 6.508 -19.857 1.00 84.38 92 SER A N 1
ATOM 665 C CA . SER A 1 92 ? 1.854 7.749 -19.508 1.00 84.38 92 SER A CA 1
ATOM 666 C C . SER A 1 92 ? 0.373 7.540 -19.741 1.00 84.38 92 SER A C 1
ATOM 668 O O . SER A 1 92 ? -0.061 7.354 -20.874 1.00 84.38 92 SER A O 1
ATOM 670 N N . VAL A 1 93 ? -0.389 7.524 -18.654 1.00 84.69 93 VAL A N 1
ATOM 671 C CA . VAL A 1 93 ? -1.845 7.418 -18.694 1.00 84.69 93 VAL A CA 1
ATOM 672 C C . VAL A 1 93 ? -2.390 8.613 -17.934 1.00 84.69 93 VAL A C 1
ATOM 674 O O . VAL A 1 93 ? -1.957 8.893 -16.812 1.00 84.69 93 VAL A O 1
ATOM 677 N N . LYS A 1 94 ? -3.278 9.374 -18.575 1.00 82.69 94 LYS A N 1
ATOM 678 C CA . LYS A 1 94 ? -3.817 10.597 -17.981 1.00 82.69 94 LYS A CA 1
ATOM 679 C C . LYS A 1 94 ? -4.836 10.239 -16.883 1.00 82.69 94 LYS A C 1
ATOM 681 O O . LYS A 1 94 ? -5.690 9.387 -17.131 1.00 82.69 94 LYS A O 1
ATOM 686 N N . PRO A 1 95 ? -4.770 10.878 -15.701 1.00 83.31 95 PRO A N 1
ATOM 687 C CA . PRO A 1 95 ? -5.763 10.717 -14.642 1.00 83.31 95 PRO A CA 1
ATOM 688 C C . PRO A 1 95 ? -7.018 11.528 -14.993 1.00 83.31 95 PRO A C 1
ATOM 690 O O . PRO A 1 95 ? -7.118 12.710 -14.671 1.00 83.31 95 PRO A O 1
ATOM 693 N N . ILE A 1 96 ? -7.919 10.927 -15.767 1.00 85.62 96 ILE A N 1
ATOM 694 C CA . ILE A 1 96 ? -9.174 11.545 -16.207 1.00 85.62 96 ILE A CA 1
ATOM 695 C C . ILE A 1 96 ? -10.329 10.722 -15.641 1.00 85.62 96 ILE A C 1
ATOM 697 O O . ILE A 1 96 ? -10.266 9.491 -15.603 1.00 85.62 96 ILE A O 1
ATOM 701 N N . ASP A 1 97 ? -11.380 11.423 -15.216 1.00 88.44 97 ASP A N 1
ATOM 702 C CA . ASP A 1 97 ? -12.621 10.810 -14.758 1.00 88.44 97 ASP A CA 1
ATOM 703 C C . ASP A 1 97 ? -13.227 9.871 -15.808 1.00 88.44 97 ASP A C 1
ATOM 705 O O . ASP A 1 97 ? -13.244 10.181 -17.002 1.00 88.44 97 ASP A O 1
ATOM 709 N N . LEU A 1 98 ? -13.755 8.740 -15.336 1.00 90.88 98 LEU A N 1
ATOM 710 C CA . LEU A 1 98 ? -14.314 7.665 -16.150 1.00 90.88 98 LEU A CA 1
ATOM 711 C C . LEU A 1 98 ? -15.289 8.165 -17.223 1.00 90.88 98 LEU A C 1
ATOM 713 O O . LEU A 1 98 ? -15.208 7.721 -18.363 1.00 90.88 98 LEU A O 1
ATOM 717 N N . PHE A 1 99 ? -16.177 9.103 -16.889 1.00 92.56 99 PHE A N 1
ATOM 718 C CA . PHE A 1 99 ? -17.195 9.591 -17.825 1.00 92.56 99 PHE A CA 1
ATOM 719 C C . PHE A 1 99 ? -16.688 10.685 -18.773 1.00 92.56 99 PHE A C 1
ATOM 721 O O . PHE A 1 99 ? -17.415 11.110 -19.669 1.00 92.56 99 PHE A O 1
ATOM 728 N N . LYS A 1 100 ? -15.454 11.161 -18.580 1.00 92.38 100 LYS A N 1
ATOM 729 C CA . LYS A 1 100 ? -14.815 12.207 -19.395 1.00 92.38 100 LYS A CA 1
ATOM 730 C C . LYS A 1 100 ? -13.707 11.667 -20.301 1.00 92.38 100 LYS A C 1
ATOM 732 O O . LYS A 1 100 ? -13.155 12.432 -21.091 1.00 92.38 100 LYS A O 1
ATOM 737 N N . LEU A 1 101 ? -13.361 10.388 -20.172 1.00 90.56 101 LEU A N 1
ATOM 738 C CA . LEU A 1 101 ? -12.355 9.729 -20.998 1.00 90.56 101 LEU A CA 1
ATOM 739 C C . LEU A 1 101 ? -12.879 9.506 -22.417 1.00 90.56 101 LEU A C 1
ATOM 741 O O . LEU A 1 101 ? -13.948 8.934 -22.611 1.00 90.56 101 LEU A O 1
ATOM 745 N N . THR A 1 102 ? -12.102 9.932 -23.411 1.00 94.81 102 THR A N 1
ATOM 746 C CA . THR A 1 102 ? -12.367 9.596 -24.816 1.00 94.81 102 THR A CA 1
ATOM 747 C C . THR A 1 102 ? -11.704 8.272 -25.194 1.00 94.81 102 THR A C 1
ATOM 749 O O . THR A 1 102 ? -10.687 7.892 -24.607 1.00 94.81 102 THR A O 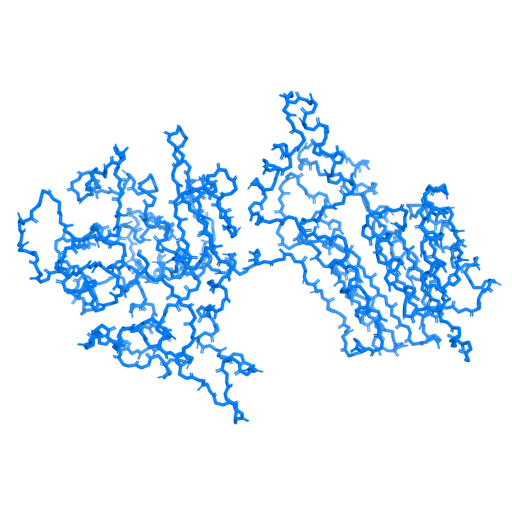1
ATOM 752 N N . ASP A 1 103 ? -12.215 7.602 -26.229 1.00 95.12 103 ASP A N 1
ATOM 753 C CA . ASP A 1 103 ? -11.612 6.366 -26.752 1.00 95.12 103 ASP A CA 1
ATOM 754 C C . ASP A 1 103 ? -10.143 6.562 -27.150 1.00 95.12 103 ASP A C 1
ATOM 756 O O . ASP A 1 103 ? -9.299 5.713 -26.883 1.00 95.12 103 ASP A O 1
ATOM 760 N N . GLU A 1 104 ? -9.801 7.711 -27.738 1.00 95.19 104 GLU A N 1
ATOM 761 C CA . GLU A 1 104 ? -8.420 8.047 -28.098 1.00 95.19 104 GLU A CA 1
ATOM 762 C C . GLU A 1 104 ? -7.507 8.127 -26.864 1.00 95.19 104 GLU A C 1
ATOM 764 O O . GLU A 1 104 ? -6.402 7.587 -26.868 1.00 95.19 104 GLU A O 1
ATOM 769 N N . GLN A 1 105 ? -7.972 8.758 -25.780 1.00 92.56 105 GLN A N 1
ATOM 770 C CA . GLN A 1 105 ? -7.217 8.848 -24.527 1.00 92.56 105 GLN A CA 1
ATOM 771 C C . GLN A 1 105 ? -7.054 7.481 -23.861 1.00 92.56 105 GLN A C 1
ATOM 773 O O . GLN A 1 105 ? -6.005 7.206 -23.274 1.00 92.56 105 GLN A O 1
ATOM 778 N N . TRP A 1 106 ? -8.078 6.634 -23.967 1.00 91.81 106 TRP A N 1
ATOM 779 C CA . TRP A 1 106 ? -8.042 5.259 -23.490 1.00 91.81 106 TRP A CA 1
ATOM 780 C C . TRP A 1 106 ? -6.993 4.449 -24.260 1.00 91.81 106 TRP A C 1
ATOM 782 O O . TRP A 1 106 ? -6.062 3.903 -23.663 1.00 91.81 106 TRP A O 1
ATOM 792 N N . ASN A 1 107 ? -7.088 4.455 -25.591 1.00 94.69 107 ASN A N 1
ATOM 793 C CA . ASN A 1 107 ? -6.198 3.721 -26.487 1.00 94.69 107 ASN A CA 1
ATOM 794 C C . ASN A 1 107 ? -4.742 4.173 -26.348 1.00 94.69 107 ASN A C 1
ATOM 796 O O . ASN A 1 107 ? -3.862 3.328 -26.220 1.00 94.69 107 ASN A O 1
ATOM 800 N N . ALA A 1 108 ? -4.482 5.478 -26.235 1.00 94.44 108 ALA A N 1
ATOM 801 C CA . ALA A 1 108 ? -3.127 5.995 -26.048 1.00 94.44 108 ALA A CA 1
ATOM 802 C C . ALA A 1 108 ? -2.428 5.424 -24.796 1.00 94.44 108 ALA A C 1
ATOM 804 O O . ALA A 1 108 ? -1.219 5.171 -24.811 1.00 94.44 108 ALA A O 1
ATOM 805 N N . GLY A 1 109 ? -3.178 5.189 -23.710 1.00 92.56 109 GLY A N 1
ATOM 806 C CA . GLY A 1 109 ? -2.649 4.554 -22.503 1.00 92.56 109 GLY A CA 1
ATOM 807 C C . GLY A 1 109 ? -2.233 3.099 -22.740 1.00 92.56 109 GLY A C 1
ATOM 808 O O . GLY A 1 109 ? -1.152 2.684 -22.306 1.00 92.56 109 GLY A O 1
ATOM 809 N N . PHE A 1 110 ? -3.058 2.346 -23.472 1.00 96.56 110 PHE A N 1
ATOM 810 C CA . PHE A 1 110 ? -2.762 0.973 -23.883 1.00 96.56 110 PHE A CA 1
ATOM 811 C C . PHE A 1 110 ? -1.584 0.897 -24.853 1.00 96.56 110 PHE A C 1
ATOM 813 O O . PHE A 1 110 ? -0.674 0.098 -24.630 1.00 96.56 110 PHE A O 1
ATOM 820 N N . ASP A 1 111 ? -1.571 1.738 -25.885 1.00 97.38 111 ASP A N 1
ATOM 821 C CA . ASP A 1 111 ? -0.547 1.743 -26.928 1.00 97.38 111 ASP A CA 1
ATOM 822 C C . ASP A 1 111 ? 0.851 1.911 -26.340 1.00 97.38 111 ASP A C 1
ATOM 824 O O . ASP A 1 111 ? 1.751 1.118 -26.627 1.00 97.38 111 ASP A O 1
ATOM 828 N N . LEU A 1 112 ? 1.030 2.892 -25.453 1.00 96.81 112 LEU A N 1
ATOM 829 C CA . LEU A 1 112 ? 2.326 3.135 -24.835 1.00 96.81 112 LEU A CA 1
ATOM 830 C C . LEU A 1 112 ? 2.647 2.120 -23.730 1.00 96.81 112 LEU A C 1
ATOM 832 O O . LEU A 1 112 ? 3.670 1.440 -23.803 1.00 96.81 112 LEU A O 1
ATOM 836 N N . LYS A 1 113 ? 1.813 2.032 -22.683 1.00 97.38 113 LYS A N 1
ATOM 837 C CA . LYS A 1 113 ? 2.192 1.318 -21.452 1.00 97.38 113 LYS A CA 1
ATOM 838 C C . LYS A 1 113 ? 2.042 -0.199 -21.580 1.00 97.38 113 LYS A C 1
ATOM 840 O O . LYS A 1 113 ? 2.912 -0.931 -21.117 1.00 97.38 113 LYS A O 1
ATOM 845 N N . LEU A 1 114 ? 0.971 -0.684 -22.216 1.00 97.94 114 LEU A N 1
ATOM 846 C CA . LEU A 1 114 ? 0.748 -2.123 -22.378 1.00 97.94 114 LEU A CA 1
ATOM 847 C C . LEU A 1 114 ? 1.433 -2.658 -23.637 1.00 97.94 114 LEU A C 1
ATOM 849 O O . LEU A 1 114 ? 2.233 -3.592 -23.566 1.00 97.94 114 LEU A O 1
ATOM 853 N N . HIS A 1 115 ? 1.105 -2.102 -24.804 1.00 98.25 115 HIS A N 1
ATOM 854 C CA . HIS A 1 115 ? 1.589 -2.625 -26.076 1.00 98.25 115 HIS A CA 1
ATOM 855 C C . HIS A 1 115 ? 3.078 -2.361 -26.280 1.00 98.25 115 HIS A C 1
ATOM 857 O O . HIS A 1 115 ? 3.765 -3.274 -26.741 1.00 98.25 115 HIS A O 1
ATOM 863 N N . GLY A 1 116 ? 3.594 -1.199 -25.871 1.00 98.25 116 GLY A N 1
ATOM 864 C CA . GLY A 1 116 ? 5.033 -0.932 -25.853 1.00 98.25 116 GLY A CA 1
ATOM 865 C C . GLY A 1 116 ? 5.805 -1.973 -25.037 1.00 98.25 116 GLY A C 1
ATOM 866 O O . GLY A 1 116 ? 6.695 -2.638 -25.569 1.00 98.25 116 GLY A O 1
ATOM 867 N N . ALA A 1 117 ? 5.396 -2.205 -23.785 1.00 98.50 117 ALA A N 1
ATOM 868 C CA . ALA A 1 117 ? 6.025 -3.195 -22.909 1.00 98.50 117 ALA A CA 1
ATOM 869 C C . ALA A 1 117 ? 5.892 -4.636 -23.438 1.00 98.50 117 ALA A C 1
ATOM 871 O O . ALA A 1 117 ? 6.861 -5.399 -23.435 1.00 98.50 117 ALA A O 1
ATOM 872 N N . ARG A 1 118 ? 4.711 -5.015 -23.950 1.00 98.69 118 ARG A N 1
ATOM 873 C CA . ARG A 1 118 ? 4.467 -6.328 -24.570 1.00 98.69 118 ARG A CA 1
ATOM 874 C C . ARG A 1 118 ? 5.388 -6.571 -25.763 1.00 98.69 118 ARG A C 1
ATOM 876 O O . ARG A 1 118 ? 6.037 -7.610 -25.818 1.00 98.69 118 ARG A O 1
ATOM 883 N N . ARG A 1 119 ? 5.404 -5.650 -26.733 1.00 98.81 119 ARG A N 1
ATOM 884 C CA . ARG A 1 119 ? 6.175 -5.795 -27.979 1.00 98.81 119 ARG A CA 1
ATOM 885 C C . ARG A 1 119 ? 7.666 -5.857 -27.666 1.00 98.81 119 ARG A C 1
ATOM 887 O O . ARG A 1 119 ? 8.332 -6.774 -28.126 1.00 98.81 119 ARG A O 1
ATOM 894 N N . LEU A 1 120 ? 8.161 -4.950 -26.824 1.00 98.81 120 LEU A N 1
ATOM 895 C CA . LEU A 1 120 ? 9.575 -4.913 -26.460 1.00 98.81 120 LEU A CA 1
ATOM 896 C C . LEU A 1 120 ? 10.025 -6.180 -25.725 1.00 98.81 120 LEU A C 1
ATOM 898 O O . LEU A 1 120 ? 11.087 -6.713 -26.029 1.00 98.81 120 LEU A O 1
ATOM 902 N N . THR A 1 121 ? 9.199 -6.703 -24.815 1.00 98.88 121 THR A N 1
ATOM 903 C CA . THR A 1 121 ? 9.506 -7.956 -24.108 1.00 98.88 121 THR A CA 1
ATOM 904 C C . THR A 1 121 ? 9.554 -9.149 -25.059 1.00 98.88 121 THR A C 1
ATOM 906 O O . THR A 1 121 ? 10.458 -9.967 -24.939 1.00 98.88 121 THR A O 1
ATOM 909 N N . ILE A 1 122 ? 8.627 -9.238 -26.025 1.00 98.81 122 ILE A N 1
ATOM 910 C CA . ILE A 1 122 ? 8.628 -10.302 -27.045 1.00 98.81 122 ILE A CA 1
ATOM 911 C C . ILE A 1 122 ? 9.901 -10.239 -27.894 1.00 98.81 122 ILE A C 1
ATOM 913 O O . ILE A 1 122 ? 10.569 -11.256 -28.057 1.00 98.81 122 ILE A O 1
ATOM 917 N N . GLU A 1 123 ? 10.254 -9.057 -28.404 1.00 98.81 123 GLU A N 1
ATOM 918 C CA . GLU A 1 123 ? 11.436 -8.883 -29.261 1.00 98.81 123 GLU A CA 1
ATOM 919 C C . GLU A 1 123 ? 12.746 -9.153 -28.493 1.00 98.81 123 GLU A C 1
ATOM 921 O O . GLU A 1 123 ? 13.677 -9.748 -29.032 1.00 98.81 123 GLU A O 1
ATOM 926 N N . ALA A 1 124 ? 12.822 -8.779 -27.210 1.00 98.81 124 ALA A N 1
ATOM 927 C CA . ALA A 1 124 ? 13.997 -9.023 -26.370 1.00 98.81 124 ALA A CA 1
ATOM 928 C C . ALA A 1 124 ? 14.100 -10.473 -25.851 1.00 98.81 124 ALA A C 1
ATOM 930 O O . ALA A 1 124 ? 15.173 -10.889 -25.402 1.00 98.81 124 ALA A O 1
ATOM 931 N N . TRP A 1 125 ? 13.009 -11.249 -25.902 1.00 98.81 125 TRP A N 1
ATOM 932 C CA . TRP A 1 125 ? 12.893 -12.565 -25.263 1.00 98.81 125 TRP A CA 1
ATOM 933 C C . TRP A 1 125 ? 14.001 -13.560 -25.639 1.00 98.81 125 TRP A C 1
ATOM 935 O O . TRP A 1 125 ? 14.553 -14.181 -24.730 1.00 98.81 125 TRP A O 1
ATOM 945 N N . PRO A 1 126 ? 14.411 -13.709 -26.919 1.00 98.75 126 PRO A N 1
ATOM 946 C CA . PRO A 1 126 ? 15.472 -14.653 -27.281 1.00 98.75 126 PRO A CA 1
ATOM 947 C C . PRO A 1 126 ? 16.812 -14.347 -26.596 1.00 98.75 126 PRO A C 1
ATOM 949 O O . PRO A 1 126 ? 17.535 -15.261 -26.201 1.00 98.75 126 PRO A O 1
ATOM 952 N N . TYR A 1 127 ? 17.127 -13.064 -26.413 1.00 98.75 127 TYR A N 1
ATOM 953 C CA . TYR A 1 127 ? 18.370 -12.608 -25.789 1.00 98.75 127 TYR A CA 1
ATOM 954 C C . TYR A 1 127 ? 18.316 -12.733 -24.268 1.00 98.75 127 TYR A C 1
ATOM 956 O O . TYR A 1 127 ? 19.283 -13.187 -23.660 1.00 98.75 127 TYR A O 1
ATOM 964 N N . LEU A 1 128 ? 17.161 -12.419 -23.674 1.00 98.62 128 LEU A N 1
ATOM 965 C CA . LEU A 1 128 ? 16.886 -12.671 -22.260 1.00 98.62 128 LEU A CA 1
ATOM 966 C C . LEU A 1 128 ? 16.964 -14.170 -21.941 1.00 98.62 128 LEU A C 1
ATOM 968 O O . LEU A 1 128 ? 17.528 -14.557 -20.925 1.00 98.62 128 LEU A O 1
ATOM 972 N N . LYS A 1 129 ? 16.463 -15.038 -22.824 1.00 98.50 129 LYS A N 1
ATOM 973 C CA . LYS A 1 129 ? 16.573 -16.496 -22.674 1.00 98.50 129 LYS A CA 1
ATOM 974 C C . LYS A 1 129 ? 18.031 -16.946 -22.712 1.00 98.50 129 LYS A C 1
ATOM 976 O O . LYS A 1 129 ? 18.461 -17.727 -21.866 1.00 98.50 129 LYS A O 1
ATOM 981 N N . ALA A 1 130 ? 18.808 -16.427 -23.663 1.00 98.12 130 ALA A N 1
ATOM 982 C CA . ALA A 1 130 ? 20.228 -16.749 -23.791 1.00 98.12 130 ALA A CA 1
ATOM 983 C C . ALA A 1 130 ? 21.047 -16.314 -22.561 1.00 98.12 130 ALA A C 1
ATOM 985 O O . ALA A 1 130 ? 21.944 -17.042 -22.134 1.00 98.12 130 ALA A O 1
ATOM 986 N N . SER A 1 131 ? 20.723 -15.162 -21.965 1.00 96.75 131 SER A N 1
ATOM 987 C CA . SER A 1 131 ? 21.383 -14.651 -20.757 1.00 96.75 131 SER A CA 1
ATOM 988 C C . SER A 1 131 ? 20.820 -15.215 -19.450 1.00 96.75 131 SER A C 1
ATOM 990 O O . SER A 1 131 ? 21.399 -14.970 -18.390 1.00 96.75 131 SER A O 1
ATOM 992 N N . LYS A 1 132 ? 19.705 -15.962 -19.504 1.00 96.44 132 LYS A N 1
ATOM 993 C CA . LYS A 1 132 ? 18.864 -16.278 -18.337 1.00 96.44 132 LYS A CA 1
ATOM 994 C C . LYS A 1 132 ? 18.550 -15.000 -17.558 1.00 96.44 132 LYS A C 1
ATOM 996 O O . LYS A 1 132 ? 18.842 -14.891 -16.373 1.00 96.44 132 LYS A O 1
ATOM 1001 N N . GLY A 1 133 ? 18.090 -13.976 -18.266 1.00 97.00 133 GLY A N 1
ATOM 1002 C CA . GLY A 1 133 ? 17.943 -12.602 -17.803 1.00 97.00 133 GLY A CA 1
ATOM 1003 C C . GLY A 1 133 ? 16.726 -12.354 -16.912 1.00 97.00 133 GLY A C 1
ATOM 1004 O O . GLY A 1 133 ? 16.135 -13.286 -16.357 1.00 97.00 133 GLY A O 1
ATOM 1005 N N . ALA A 1 134 ? 16.370 -11.080 -16.762 1.00 98.44 134 ALA A N 1
ATOM 1006 C CA . ALA A 1 134 ? 15.230 -10.639 -15.963 1.00 98.44 134 ALA A CA 1
ATOM 1007 C C . ALA A 1 134 ? 14.391 -9.565 -16.675 1.00 98.44 134 ALA A C 1
ATOM 1009 O O . ALA A 1 134 ? 14.911 -8.723 -17.403 1.00 98.44 134 ALA A O 1
ATOM 1010 N N . VAL A 1 135 ? 13.084 -9.562 -16.437 1.00 98.81 135 VAL A N 1
ATOM 1011 C CA . VAL A 1 135 ? 12.148 -8.544 -16.916 1.00 98.81 135 VAL A CA 1
ATOM 1012 C C . VAL A 1 135 ? 11.407 -7.958 -15.727 1.00 98.81 135 VAL A C 1
ATOM 1014 O O . VAL A 1 135 ? 10.854 -8.684 -14.899 1.00 98.81 135 VAL A O 1
ATOM 1017 N N . LEU A 1 136 ? 11.352 -6.634 -15.665 1.00 98.81 136 LEU A N 1
ATOM 1018 C CA . LEU A 1 136 ? 10.573 -5.910 -14.676 1.00 98.81 136 LEU A CA 1
ATOM 1019 C C . LEU A 1 136 ? 9.556 -5.003 -15.364 1.00 98.81 136 LEU A C 1
ATOM 1021 O O . LEU A 1 136 ? 9.897 -4.255 -16.280 1.00 98.81 136 LEU A O 1
ATOM 1025 N N . PHE A 1 137 ? 8.308 -5.057 -14.912 1.00 98.81 137 PHE A N 1
ATOM 1026 C CA . PHE A 1 137 ? 7.240 -4.170 -15.364 1.00 98.81 137 PHE A CA 1
ATOM 1027 C C . PHE A 1 137 ? 6.930 -3.102 -14.312 1.00 98.81 137 PHE A C 1
ATOM 1029 O O . PHE A 1 137 ? 6.830 -3.398 -13.122 1.00 98.81 137 PHE A O 1
ATOM 1036 N N . MET A 1 138 ? 6.738 -1.859 -14.757 1.00 98.00 138 MET A N 1
ATOM 1037 C CA . MET A 1 138 ? 6.232 -0.771 -13.921 1.00 98.00 138 MET A CA 1
ATOM 1038 C C . MET A 1 138 ? 4.706 -0.703 -13.995 1.00 98.00 138 MET A C 1
ATOM 1040 O O . MET A 1 138 ? 4.132 -0.387 -15.041 1.00 98.00 138 MET A O 1
ATOM 1044 N N . SER A 1 139 ? 4.045 -0.922 -12.865 1.00 96.50 139 SER A N 1
ATOM 1045 C CA . SER A 1 139 ? 2.597 -0.791 -12.713 1.00 96.50 139 SER A CA 1
ATOM 1046 C C . SER A 1 139 ? 2.261 0.408 -11.815 1.00 96.50 139 SER A C 1
ATOM 1048 O O . SER A 1 139 ? 2.706 1.520 -12.110 1.00 96.50 139 SER A O 1
ATOM 1050 N N . GLY A 1 140 ? 1.447 0.211 -10.778 1.00 91.88 140 GLY A N 1
ATOM 1051 C CA . GLY A 1 140 ? 1.109 1.173 -9.730 1.00 91.88 140 GLY A CA 1
ATOM 1052 C C . GLY A 1 140 ? -0.040 0.652 -8.865 1.00 91.88 140 GLY A C 1
ATOM 1053 O O . GLY A 1 140 ? -0.874 -0.107 -9.359 1.00 91.88 140 GLY A O 1
ATOM 1054 N N . VAL A 1 141 ? -0.121 1.088 -7.605 1.00 88.75 141 VAL A N 1
ATOM 1055 C CA . VAL A 1 141 ? -1.149 0.627 -6.639 1.00 88.75 141 VAL A CA 1
ATOM 1056 C C . VAL A 1 141 ? -2.595 0.853 -7.091 1.00 88.75 141 VAL A C 1
ATOM 1058 O O . VAL A 1 141 ? -3.502 0.123 -6.704 1.00 88.75 141 VAL A O 1
ATOM 1061 N N . ALA A 1 142 ? -2.818 1.802 -8.005 1.00 86.62 142 ALA A N 1
ATOM 1062 C CA . ALA A 1 142 ? -4.123 2.023 -8.629 1.00 86.62 142 ALA A CA 1
ATOM 1063 C C . ALA A 1 142 ? -4.677 0.781 -9.361 1.00 86.62 142 ALA A C 1
ATOM 1065 O O . ALA A 1 142 ? -5.879 0.717 -9.595 1.00 86.62 142 ALA A O 1
ATOM 1066 N N . ALA A 1 143 ? -3.828 -0.193 -9.722 1.00 89.00 143 ALA A N 1
ATOM 1067 C CA . ALA A 1 143 ? -4.251 -1.467 -10.313 1.00 89.00 143 ALA A CA 1
ATOM 1068 C C . ALA A 1 143 ? -5.104 -2.328 -9.368 1.00 89.00 143 ALA A C 1
ATOM 1070 O O . ALA A 1 143 ? -5.856 -3.182 -9.837 1.00 89.00 143 ALA A O 1
ATOM 1071 N N . GLU A 1 144 ? -4.931 -2.139 -8.059 1.00 82.56 144 GLU A N 1
ATOM 1072 C CA . GLU A 1 144 ? -5.561 -2.933 -7.000 1.00 82.56 144 GLU A CA 1
ATOM 1073 C C . GLU A 1 144 ? -6.736 -2.181 -6.364 1.00 82.56 144 GLU A C 1
ATOM 1075 O O . GLU A 1 144 ? -7.729 -2.794 -5.984 1.00 82.56 144 GLU A O 1
ATOM 1080 N N . ALA A 1 145 ? -6.667 -0.846 -6.330 1.00 74.62 145 ALA A N 1
ATOM 1081 C CA . ALA A 1 145 ? -7.715 0.028 -5.805 1.00 74.62 145 ALA A CA 1
ATOM 1082 C C . ALA A 1 145 ? -8.168 1.066 -6.857 1.00 74.62 145 ALA A C 1
ATOM 1084 O O . ALA A 1 145 ? -7.823 2.250 -6.757 1.00 74.62 145 ALA A O 1
ATOM 1085 N N . PRO A 1 146 ? -8.932 0.658 -7.890 1.00 78.38 146 PRO A N 1
ATOM 1086 C CA . PRO A 1 146 ? -9.374 1.560 -8.950 1.00 78.38 146 PRO A CA 1
ATOM 1087 C C . PRO A 1 146 ? -10.294 2.666 -8.413 1.00 78.38 146 PRO A C 1
ATOM 1089 O O . PRO A 1 146 ? -11.192 2.425 -7.606 1.00 78.38 146 PRO A O 1
ATOM 1092 N N . LYS A 1 147 ? -10.107 3.892 -8.912 1.00 77.38 147 LYS A N 1
ATOM 1093 C CA . LYS A 1 147 ? -10.963 5.057 -8.630 1.00 77.38 147 LYS A CA 1
ATOM 1094 C C . LYS A 1 147 ? -11.451 5.667 -9.942 1.00 77.38 147 LYS A C 1
ATOM 1096 O O . LYS A 1 147 ? -10.700 5.684 -10.917 1.00 77.38 147 LYS A O 1
ATOM 1101 N N . ALA A 1 148 ? -12.669 6.214 -9.955 1.00 78.50 148 ALA A N 1
ATOM 1102 C CA . ALA A 1 148 ? -13.285 6.788 -11.159 1.00 78.50 148 ALA A CA 1
ATOM 1103 C C . ALA A 1 148 ? -12.413 7.873 -11.817 1.00 78.50 148 ALA A C 1
ATOM 1105 O O . ALA A 1 148 ? -12.204 7.831 -13.026 1.00 78.50 148 ALA A O 1
ATOM 1106 N N . GLY A 1 149 ? -11.804 8.755 -11.014 1.00 82.31 149 GLY A N 1
ATOM 1107 C CA . GLY A 1 149 ? -10.878 9.804 -11.470 1.00 82.31 149 GLY A CA 1
ATOM 1108 C C . GLY A 1 149 ? -9.599 9.307 -12.162 1.00 82.31 149 GLY A C 1
ATOM 1109 O O . GLY A 1 149 ? -8.899 10.096 -12.788 1.00 82.31 149 GLY A O 1
ATOM 1110 N N . ASN A 1 150 ? -9.287 8.012 -12.047 1.00 84.69 150 ASN A N 1
ATOM 1111 C CA . ASN A 1 150 ? -8.066 7.379 -12.546 1.00 84.69 150 ASN A CA 1
ATOM 1112 C C . ASN A 1 150 ? -8.364 6.077 -13.311 1.00 84.69 150 ASN A C 1
ATOM 1114 O O . ASN A 1 150 ? -7.513 5.188 -13.367 1.00 84.69 150 ASN A O 1
ATOM 1118 N N . ALA A 1 151 ? -9.563 5.932 -13.884 1.00 88.19 151 ALA A N 1
ATOM 1119 C CA . ALA A 1 151 ? -10.038 4.648 -14.399 1.00 88.19 151 ALA A CA 1
ATOM 1120 C C . ALA A 1 151 ? -9.098 4.027 -15.448 1.00 88.19 151 ALA A C 1
ATOM 1122 O O . ALA A 1 151 ? -8.684 2.878 -15.293 1.00 88.19 151 ALA A O 1
ATOM 1123 N N . ALA A 1 152 ? -8.683 4.795 -16.463 1.00 93.00 152 ALA A N 1
ATOM 1124 C CA . ALA A 1 152 ? -7.738 4.311 -17.472 1.00 93.00 152 ALA A CA 1
ATOM 1125 C C . ALA A 1 152 ? -6.383 3.913 -16.859 1.00 93.00 152 ALA A C 1
ATOM 1127 O O . ALA A 1 152 ? -5.802 2.904 -17.251 1.00 93.00 152 ALA A O 1
ATOM 1128 N N . VAL A 1 153 ? -5.886 4.673 -15.872 1.00 92.44 153 VAL A N 1
ATOM 1129 C CA . VAL A 1 153 ? -4.622 4.368 -15.176 1.00 92.44 153 VAL A CA 1
ATOM 1130 C C . VAL A 1 153 ? -4.719 3.007 -14.492 1.00 92.44 153 VAL A C 1
ATOM 1132 O O . VAL A 1 153 ? -3.834 2.171 -14.665 1.00 92.44 153 VAL A O 1
ATOM 1135 N N . ALA A 1 154 ? -5.801 2.784 -13.744 1.00 92.56 154 ALA A N 1
ATOM 1136 C CA . ALA A 1 154 ? -6.041 1.538 -13.035 1.00 92.56 154 ALA A CA 1
ATOM 1137 C C . ALA A 1 154 ? -6.146 0.354 -14.003 1.00 92.56 154 ALA A C 1
ATOM 1139 O O . ALA A 1 154 ? -5.377 -0.593 -13.884 1.00 92.56 154 ALA A O 1
ATOM 1140 N N . VAL A 1 155 ? -7.015 0.447 -15.016 1.00 95.69 155 VAL A N 1
ATOM 1141 C CA . VAL A 1 155 ? -7.258 -0.644 -15.975 1.00 95.69 155 VAL A CA 1
ATOM 1142 C C . VAL A 1 155 ? -5.990 -1.018 -16.746 1.00 95.69 155 VAL A C 1
ATOM 1144 O O . VAL A 1 155 ? -5.665 -2.200 -16.860 1.00 95.69 155 VAL A O 1
ATOM 1147 N N . VAL A 1 156 ? -5.244 -0.031 -17.252 1.00 97.00 156 VAL A N 1
ATOM 1148 C CA . VAL A 1 156 ? -3.995 -0.289 -17.985 1.00 97.00 156 VAL A CA 1
ATOM 1149 C C . VAL A 1 156 ? -2.952 -0.933 -17.067 1.00 97.00 156 VAL A C 1
ATOM 1151 O O . VAL A 1 156 ? -2.283 -1.881 -17.476 1.00 97.00 156 VAL A O 1
ATOM 1154 N N . ASN A 1 157 ? -2.833 -0.484 -15.813 1.00 96.75 157 ASN A N 1
ATOM 1155 C CA . ASN A 1 157 ? -1.930 -1.099 -14.839 1.00 96.75 157 ASN A CA 1
ATOM 1156 C C . ASN A 1 157 ? -2.345 -2.538 -14.483 1.00 96.75 157 ASN A C 1
ATOM 1158 O O . ASN A 1 157 ? -1.491 -3.421 -14.430 1.00 96.75 157 ASN A O 1
ATOM 1162 N N . SER A 1 158 ? -3.641 -2.813 -14.306 1.00 96.69 158 SER A N 1
ATOM 1163 C CA . SER A 1 158 ? -4.144 -4.175 -14.077 1.00 96.69 158 SER A CA 1
ATOM 1164 C C . SER A 1 158 ? -3.848 -5.089 -15.273 1.00 96.69 158 SER A C 1
ATOM 1166 O O . SER A 1 158 ? -3.438 -6.236 -15.087 1.00 96.69 158 SER A O 1
ATOM 1168 N N . ALA A 1 159 ? -3.971 -4.577 -16.503 1.00 97.94 159 ALA A N 1
ATOM 1169 C CA . ALA A 1 159 ? -3.592 -5.310 -17.711 1.00 97.94 159 ALA A CA 1
ATOM 1170 C C . ALA A 1 159 ? -2.081 -5.599 -17.766 1.00 97.94 159 ALA A C 1
ATOM 1172 O O . ALA A 1 159 ? -1.683 -6.699 -18.147 1.00 97.94 159 ALA A O 1
ATOM 1173 N N . VAL A 1 160 ? -1.235 -4.655 -17.337 1.00 98.12 160 VAL A N 1
ATOM 1174 C CA . VAL A 1 160 ? 0.217 -4.868 -17.201 1.00 98.12 160 VAL A CA 1
ATOM 1175 C C . VAL A 1 160 ? 0.527 -5.942 -16.153 1.00 98.12 160 VAL A C 1
ATOM 1177 O O . VAL A 1 160 ? 1.351 -6.814 -16.422 1.00 98.12 160 VAL A O 1
ATOM 1180 N N . ASN A 1 161 ? -0.159 -5.945 -15.005 1.00 97.56 161 ASN A N 1
ATOM 1181 C CA . ASN A 1 161 ? 0.016 -6.979 -13.976 1.00 97.56 161 ASN A CA 1
ATOM 1182 C C . ASN A 1 161 ? -0.325 -8.373 -14.526 1.00 97.56 161 ASN A C 1
ATOM 1184 O O . ASN A 1 161 ? 0.422 -9.332 -14.319 1.00 97.56 161 ASN A O 1
ATOM 1188 N N . ALA A 1 162 ? -1.435 -8.486 -15.261 1.00 97.38 162 ALA A N 1
ATOM 1189 C CA . ALA A 1 162 ? -1.834 -9.734 -15.907 1.00 97.38 162 ALA A CA 1
ATOM 1190 C C . ALA A 1 162 ? -0.824 -10.174 -16.983 1.00 97.38 162 ALA A C 1
ATOM 1192 O O . ALA A 1 162 ? -0.434 -11.341 -17.028 1.00 97.38 162 ALA A O 1
ATOM 1193 N N . LEU A 1 163 ? -0.350 -9.236 -17.810 1.00 98.19 163 LEU A N 1
ATOM 1194 C CA . LEU A 1 163 ? 0.665 -9.489 -18.833 1.00 98.19 163 LEU A CA 1
ATOM 1195 C C . LEU A 1 163 ? 1.983 -9.982 -18.220 1.00 98.19 163 LEU A C 1
ATOM 1197 O O . LEU A 1 163 ? 2.569 -10.939 -18.722 1.00 98.19 163 LEU A O 1
ATOM 1201 N N . SER A 1 164 ? 2.440 -9.357 -17.133 1.00 98.06 164 SER A N 1
ATOM 1202 C CA . SER A 1 164 ? 3.656 -9.764 -16.425 1.00 98.06 164 SER A CA 1
ATOM 1203 C C . SER A 1 164 ? 3.551 -11.200 -15.912 1.00 98.06 164 SER A C 1
ATOM 1205 O O . SER A 1 164 ? 4.476 -11.979 -16.129 1.00 98.06 164 SER A O 1
ATOM 1207 N N . LYS A 1 165 ? 2.409 -11.592 -15.327 1.00 93.12 165 LYS A N 1
ATOM 1208 C CA . LYS A 1 165 ? 2.173 -12.982 -14.898 1.00 93.12 165 LYS A CA 1
ATOM 1209 C C . LYS A 1 165 ? 2.219 -13.973 -16.062 1.00 93.12 165 LYS A C 1
ATOM 1211 O O . LYS A 1 165 ? 2.808 -15.038 -15.918 1.00 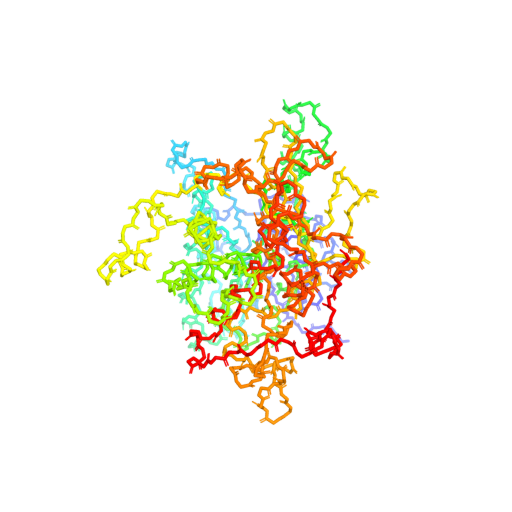93.12 165 LYS A O 1
ATOM 1216 N N . ALA A 1 166 ? 1.660 -13.615 -17.218 1.00 97.38 166 ALA A N 1
ATOM 1217 C CA . ALA A 1 166 ? 1.725 -14.462 -18.409 1.00 97.38 166 ALA A CA 1
ATOM 1218 C C . ALA A 1 166 ? 3.166 -14.639 -18.929 1.00 97.38 166 ALA A C 1
ATOM 1220 O O . ALA A 1 166 ? 3.550 -15.735 -19.332 1.00 97.38 166 ALA A O 1
ATOM 1221 N N . PHE A 1 167 ? 3.990 -13.586 -18.890 1.00 98.62 167 PHE A N 1
ATOM 1222 C CA . PHE A 1 167 ? 5.417 -13.711 -19.200 1.00 98.62 167 PHE A CA 1
ATOM 1223 C C . PHE A 1 167 ? 6.177 -14.500 -18.134 1.00 98.62 167 PHE A C 1
ATOM 1225 O O . PHE A 1 167 ? 7.063 -15.267 -18.489 1.00 98.62 167 PHE A O 1
ATOM 1232 N N . ALA A 1 168 ? 5.841 -14.347 -16.853 1.00 96.75 168 ALA A N 1
ATOM 1233 C CA . ALA A 1 168 ? 6.467 -15.104 -15.773 1.00 96.75 168 ALA A CA 1
ATOM 1234 C C . ALA A 1 168 ? 6.245 -16.609 -15.918 1.00 96.75 168 ALA A C 1
ATOM 1236 O O . ALA A 1 168 ? 7.196 -17.368 -15.757 1.00 96.75 168 ALA A O 1
ATOM 1237 N N . ASP A 1 169 ? 5.033 -17.020 -16.296 1.00 94.81 169 ASP A N 1
ATOM 1238 C CA . ASP A 1 169 ? 4.697 -18.417 -16.582 1.00 94.81 169 ASP A CA 1
ATOM 1239 C C . ASP A 1 169 ? 5.621 -19.009 -17.662 1.00 94.81 169 ASP A C 1
ATOM 1241 O O . ASP A 1 169 ? 6.252 -20.043 -17.450 1.00 94.81 169 ASP A O 1
ATOM 1245 N N . ARG A 1 170 ? 5.838 -18.287 -18.773 1.00 97.06 170 ARG A N 1
ATOM 1246 C CA . ARG A 1 170 ? 6.832 -18.688 -19.789 1.00 97.06 170 ARG A CA 1
ATOM 1247 C C . ARG A 1 170 ? 8.278 -18.564 -19.334 1.00 97.06 170 ARG A C 1
ATOM 1249 O O . ARG A 1 170 ? 9.124 -19.355 -19.747 1.00 97.06 170 ARG A O 1
ATOM 1256 N N . GLY A 1 171 ? 8.567 -17.601 -18.470 1.00 97.06 171 GLY A N 1
ATOM 1257 C CA . GLY A 1 171 ? 9.884 -17.401 -17.886 1.00 97.06 171 GLY A CA 1
ATOM 1258 C C . GLY A 1 171 ? 10.366 -18.601 -17.070 1.00 97.06 171 GLY A C 1
ATOM 1259 O O . GLY A 1 171 ? 11.565 -18.867 -17.062 1.00 97.06 171 GLY A O 1
ATOM 1260 N N . ILE A 1 172 ? 9.458 -19.375 -16.459 1.00 93.38 172 ILE A N 1
ATOM 1261 C CA . ILE A 1 172 ? 9.797 -20.599 -15.709 1.00 93.38 172 ILE A CA 1
ATOM 1262 C C . ILE A 1 172 ? 10.489 -21.630 -16.611 1.00 93.38 172 ILE A C 1
ATOM 1264 O O . ILE A 1 172 ? 11.514 -22.192 -16.226 1.00 93.38 172 ILE A O 1
ATOM 1268 N N . GLU A 1 173 ? 9.963 -21.860 -17.816 1.00 95.19 173 GLU A N 1
ATOM 1269 C CA . GLU A 1 173 ? 10.535 -22.817 -18.774 1.00 95.19 173 GLU A CA 1
ATOM 1270 C C . GLU A 1 173 ? 11.845 -22.300 -19.388 1.00 95.19 173 GLU A C 1
ATOM 1272 O O . GLU A 1 173 ? 12.794 -23.059 -19.590 1.00 95.19 173 GLU A O 1
ATOM 1277 N N . ASP A 1 174 ? 11.907 -20.995 -19.661 1.00 97.12 174 ASP A N 1
ATOM 1278 C CA . ASP A 1 174 ? 13.018 -20.363 -20.377 1.00 97.12 174 ASP A CA 1
ATOM 1279 C C . ASP A 1 174 ? 14.145 -19.853 -19.461 1.00 97.12 174 ASP A C 1
ATOM 1281 O O . ASP A 1 174 ? 15.178 -19.389 -19.949 1.00 97.12 174 ASP A O 1
ATOM 1285 N N . GLY A 1 175 ? 13.983 -19.958 -18.140 1.00 95.62 175 GLY A N 1
ATOM 1286 C CA . GLY A 1 175 ? 14.946 -19.464 -17.154 1.00 95.62 175 GLY A CA 1
ATOM 1287 C C . GLY A 1 175 ? 15.020 -17.936 -17.081 1.00 95.62 175 GLY A C 1
ATOM 1288 O O . GLY A 1 175 ? 16.077 -17.396 -16.751 1.00 95.62 175 GLY A O 1
ATOM 1289 N N . ILE A 1 176 ? 13.925 -17.245 -17.407 1.00 98.00 176 ILE A N 1
ATOM 1290 C CA . ILE A 1 176 ? 13.807 -15.784 -17.356 1.00 98.00 176 ILE A CA 1
ATOM 1291 C C . ILE A 1 176 ? 12.984 -15.396 -16.131 1.00 98.00 176 ILE A C 1
ATOM 1293 O O . ILE A 1 176 ? 11.855 -15.843 -15.939 1.00 98.00 176 ILE A O 1
ATOM 1297 N N . GLN A 1 177 ? 13.541 -14.511 -15.314 1.00 97.81 177 GLN A N 1
ATOM 1298 C CA . GLN A 1 177 ? 12.843 -13.947 -14.168 1.00 97.81 177 GLN A CA 1
ATOM 1299 C C . GLN A 1 177 ? 11.882 -12.848 -14.637 1.00 97.81 177 GLN A C 1
ATOM 1301 O O . GLN A 1 177 ? 12.307 -11.963 -15.372 1.00 97.81 177 GLN A O 1
ATOM 1306 N N . VAL A 1 178 ? 10.616 -12.846 -14.212 1.00 98.44 178 VAL A N 1
ATOM 1307 C CA . VAL A 1 178 ? 9.675 -11.774 -14.583 1.00 98.44 178 VAL A CA 1
ATOM 1308 C C . VAL A 1 178 ? 8.880 -11.313 -13.372 1.00 98.44 178 VAL A C 1
ATOM 1310 O O . VAL A 1 178 ? 8.204 -12.119 -12.745 1.00 98.44 178 VAL A O 1
ATOM 1313 N N . ASN A 1 179 ? 8.925 -10.020 -13.050 1.00 97.50 179 ASN A N 1
ATOM 1314 C CA . ASN A 1 179 ? 8.165 -9.439 -11.939 1.00 97.50 179 ASN A CA 1
ATOM 1315 C C . ASN A 1 179 ? 7.540 -8.092 -12.321 1.00 97.50 179 ASN A C 1
ATOM 1317 O O . ASN A 1 179 ? 7.808 -7.529 -13.385 1.00 97.50 179 ASN A O 1
ATOM 1321 N N . THR A 1 180 ? 6.722 -7.558 -11.420 1.00 98.38 180 THR A N 1
ATOM 1322 C CA . THR A 1 180 ? 6.133 -6.218 -11.504 1.00 98.38 180 THR A CA 1
ATOM 1323 C C . THR A 1 180 ? 6.392 -5.447 -10.213 1.00 98.38 180 THR A C 1
ATOM 1325 O O . THR A 1 180 ? 6.365 -6.042 -9.137 1.00 98.38 180 THR A O 1
ATOM 1328 N N . ILE A 1 181 ? 6.583 -4.128 -10.306 1.00 97.50 181 ILE A N 1
ATOM 1329 C CA . ILE A 1 181 ? 6.520 -3.214 -9.154 1.00 97.50 181 ILE A CA 1
ATOM 1330 C C . ILE A 1 181 ? 5.273 -2.332 -9.189 1.00 97.50 181 ILE A C 1
ATOM 1332 O O . ILE A 1 181 ? 4.852 -1.863 -10.251 1.00 97.50 181 ILE A O 1
ATOM 1336 N N . LEU A 1 182 ? 4.687 -2.108 -8.014 1.00 95.00 182 LEU A N 1
ATOM 1337 C CA . LEU A 1 182 ? 3.489 -1.300 -7.804 1.00 95.00 182 LEU A CA 1
ATOM 1338 C C . LEU A 1 182 ? 3.829 -0.144 -6.853 1.00 95.00 182 LEU A C 1
ATOM 1340 O O . LEU A 1 182 ? 3.626 -0.267 -5.644 1.00 95.00 182 LEU A O 1
ATOM 1344 N N . PRO A 1 183 ? 4.370 0.971 -7.371 1.00 93.12 183 PRO A N 1
ATOM 1345 C CA . PRO A 1 183 ? 4.622 2.139 -6.545 1.00 93.12 183 PRO A CA 1
ATOM 1346 C C . PRO A 1 183 ? 3.325 2.834 -6.120 1.00 93.12 183 PRO A C 1
ATOM 1348 O O . PRO A 1 183 ? 2.349 2.888 -6.884 1.00 93.12 183 PRO A O 1
ATOM 1351 N N . GLY A 1 184 ? 3.356 3.393 -4.909 1.00 88.44 184 GLY A N 1
ATOM 1352 C CA . GLY A 1 184 ? 2.425 4.422 -4.449 1.00 88.44 184 GLY A CA 1
ATOM 1353 C C . GLY A 1 184 ? 2.715 5.791 -5.087 1.00 88.44 184 GLY A C 1
ATOM 1354 O O . GLY A 1 184 ? 3.395 5.877 -6.116 1.00 88.44 184 GLY A O 1
ATOM 1355 N N . PRO A 1 185 ? 2.206 6.891 -4.511 1.00 86.88 185 PRO A N 1
ATOM 1356 C CA . PRO A 1 185 ? 2.537 8.237 -4.972 1.00 86.88 185 PRO A CA 1
ATOM 1357 C C . PRO A 1 185 ? 4.024 8.569 -4.745 1.00 86.88 185 PRO A C 1
ATOM 1359 O O . PRO A 1 185 ? 4.514 8.540 -3.618 1.00 86.88 185 PRO A O 1
ATOM 1362 N N . VAL A 1 186 ? 4.739 8.916 -5.819 1.00 90.56 186 VAL A N 1
ATOM 1363 C CA . VAL A 1 186 ? 6.175 9.256 -5.796 1.00 90.56 186 VAL A CA 1
ATOM 1364 C C . VAL A 1 186 ? 6.386 10.664 -6.342 1.00 90.56 186 VAL A C 1
ATOM 1366 O O . VAL A 1 186 ? 5.776 11.044 -7.350 1.00 90.56 186 VAL A O 1
ATOM 1369 N N . GLU A 1 187 ? 7.270 11.422 -5.697 1.00 88.88 187 GLU A N 1
ATOM 1370 C CA . GLU A 1 187 ? 7.633 12.791 -6.064 1.00 88.88 187 GLU A CA 1
ATOM 1371 C C . GLU A 1 187 ? 8.502 12.800 -7.327 1.00 88.88 187 GLU A C 1
ATOM 1373 O O . GLU A 1 187 ? 9.719 12.924 -7.309 1.00 88.88 187 GLU A O 1
ATOM 1378 N N . THR A 1 188 ? 7.845 12.610 -8.465 1.00 88.25 188 THR A N 1
ATOM 1379 C CA . THR A 1 188 ? 8.460 12.720 -9.791 1.00 88.25 188 THR A CA 1
ATOM 1380 C C . THR A 1 188 ? 8.266 14.123 -10.349 1.00 88.25 188 THR A C 1
ATOM 1382 O O . THR A 1 188 ? 7.337 14.835 -9.969 1.00 88.25 188 THR A O 1
ATOM 1385 N N . GLU A 1 189 ? 9.044 14.494 -11.360 1.00 85.25 189 GLU A N 1
ATOM 1386 C CA . GLU A 1 189 ? 8.881 15.751 -12.098 1.00 85.25 189 GLU A CA 1
ATOM 1387 C C . GLU A 1 189 ? 7.470 15.879 -12.686 1.00 85.25 189 GLU A C 1
ATOM 1389 O O . GLU A 1 189 ? 6.934 16.980 -12.800 1.00 85.25 189 GLU A O 1
ATOM 1394 N N . ARG A 1 190 ? 6.822 14.749 -13.013 1.00 82.62 190 ARG A N 1
ATOM 1395 C CA . ARG A 1 190 ? 5.415 14.719 -13.435 1.00 82.62 190 ARG A CA 1
ATOM 1396 C C . ARG A 1 190 ? 4.481 15.195 -12.323 1.00 82.62 190 ARG A C 1
ATOM 1398 O O . ARG A 1 190 ? 3.578 15.978 -12.601 1.00 82.62 190 ARG A O 1
ATOM 1405 N N . LEU A 1 191 ? 4.681 14.718 -11.095 1.00 86.00 191 LEU A N 1
ATOM 1406 C CA . LEU A 1 191 ? 3.891 15.135 -9.937 1.00 86.00 191 LEU A CA 1
ATOM 1407 C C . LEU A 1 191 ? 4.120 16.615 -9.637 1.00 86.00 191 LEU A C 1
ATOM 1409 O O . LEU A 1 191 ? 3.151 17.352 -9.481 1.00 86.00 191 LEU A O 1
ATOM 1413 N N . VAL A 1 192 ? 5.381 17.053 -9.649 1.00 86.31 192 VAL A N 1
ATOM 1414 C CA . VAL A 1 192 ? 5.743 18.463 -9.452 1.00 86.31 192 VAL A CA 1
ATOM 1415 C C . VAL A 1 192 ? 5.077 19.342 -10.511 1.00 86.31 192 VAL A C 1
ATOM 1417 O O . VAL A 1 192 ? 4.432 20.319 -10.159 1.00 86.31 192 VAL A O 1
ATOM 1420 N N . THR A 1 193 ? 5.116 18.949 -11.789 1.00 85.31 193 THR A N 1
ATOM 1421 C CA . THR A 1 193 ? 4.454 19.687 -12.881 1.00 85.31 193 THR A CA 1
ATOM 1422 C C . THR A 1 193 ? 2.942 19.799 -12.666 1.00 85.31 193 THR A C 1
ATOM 1424 O O . THR A 1 193 ? 2.365 20.865 -12.875 1.00 85.31 193 THR A O 1
ATOM 1427 N N . MET A 1 194 ? 2.285 18.713 -12.241 1.00 83.25 194 MET A N 1
ATOM 1428 C CA . MET A 1 194 ? 0.853 18.736 -11.925 1.00 83.25 194 MET A CA 1
ATOM 1429 C C . MET A 1 194 ? 0.557 19.674 -10.750 1.00 83.25 194 MET A C 1
ATOM 1431 O O . MET A 1 194 ? -0.371 20.476 -10.832 1.00 83.25 194 MET A O 1
ATOM 1435 N N . ALA A 1 195 ? 1.358 19.613 -9.686 1.00 84.75 195 ALA A N 1
ATOM 1436 C CA . ALA A 1 195 ? 1.207 20.491 -8.533 1.00 84.75 195 ALA A CA 1
ATOM 1437 C C . ALA A 1 195 ? 1.437 21.965 -8.902 1.00 84.75 195 ALA A C 1
ATOM 1439 O O . ALA A 1 195 ? 0.681 22.820 -8.455 1.00 84.75 195 ALA A O 1
ATOM 1440 N N . THR A 1 196 ? 2.400 22.267 -9.781 1.00 86.94 196 THR A N 1
ATOM 1441 C CA . THR A 1 196 ? 2.626 23.620 -10.312 1.00 86.94 196 THR A CA 1
ATOM 1442 C C . THR A 1 196 ? 1.413 24.139 -11.079 1.00 86.94 196 THR A C 1
ATOM 1444 O O . THR A 1 196 ? 0.974 25.255 -10.831 1.00 86.94 196 THR A O 1
ATOM 1447 N N . GLN A 1 197 ? 0.807 23.326 -11.947 1.00 84.44 197 GLN A N 1
ATOM 1448 C CA . GLN A 1 197 ? -0.402 23.730 -12.678 1.00 84.44 197 GLN A CA 1
ATOM 1449 C C . GLN A 1 197 ? -1.581 24.010 -11.737 1.00 84.44 197 GLN A C 1
ATOM 1451 O O . GLN A 1 197 ? -2.337 24.961 -11.944 1.00 84.44 197 GLN A O 1
ATOM 1456 N N . VAL A 1 198 ? -1.741 23.196 -10.690 1.00 83.00 198 VAL A N 1
ATOM 1457 C CA . VAL A 1 198 ? -2.761 23.418 -9.655 1.00 83.00 198 VAL A CA 1
ATOM 1458 C C . VAL A 1 198 ? -2.473 24.701 -8.875 1.00 83.00 198 VAL A C 1
ATOM 1460 O O . VAL A 1 198 ? -3.394 25.490 -8.671 1.00 83.00 198 VAL A O 1
ATOM 1463 N N . ALA A 1 199 ? -1.216 24.922 -8.485 1.00 86.06 199 ALA A N 1
ATOM 1464 C CA . ALA A 1 199 ? -0.757 26.118 -7.787 1.00 86.06 199 ALA A CA 1
ATOM 1465 C C . ALA A 1 199 ? -1.075 27.390 -8.587 1.00 86.06 199 ALA A C 1
ATOM 1467 O O . ALA A 1 199 ? -1.722 28.299 -8.073 1.00 86.06 199 ALA A O 1
ATOM 1468 N N . GLU A 1 200 ? -0.728 27.408 -9.877 1.00 88.25 200 GLU A N 1
ATOM 1469 C CA . GLU A 1 200 ? -1.017 28.514 -10.797 1.00 88.25 200 GLU A CA 1
ATOM 1470 C C . GLU A 1 200 ? -2.523 28.743 -10.979 1.00 88.25 200 GLU A C 1
ATOM 1472 O O . GLU A 1 200 ? -2.989 29.878 -10.921 1.00 88.25 200 GLU A O 1
ATOM 1477 N N . THR A 1 201 ? -3.299 27.669 -11.159 1.00 87.50 201 THR A N 1
ATOM 1478 C CA . THR A 1 201 ? -4.754 27.760 -11.377 1.00 87.50 201 THR A CA 1
ATOM 1479 C C . THR A 1 201 ? -5.484 28.292 -10.144 1.00 87.50 201 THR A C 1
ATOM 1481 O O . THR A 1 201 ? -6.461 29.028 -10.274 1.00 87.50 201 THR A O 1
ATOM 1484 N N . LYS A 1 202 ? -5.036 27.904 -8.946 1.00 84.81 202 LYS A N 1
ATOM 1485 C CA . LYS A 1 202 ? -5.664 28.283 -7.673 1.00 84.81 202 LYS A CA 1
ATOM 1486 C C . LYS A 1 202 ? -5.052 29.531 -7.032 1.00 84.81 202 LYS A C 1
ATOM 1488 O O . LYS A 1 202 ? -5.615 30.030 -6.065 1.00 84.81 202 LYS A O 1
ATOM 1493 N N . GLY A 1 203 ? -3.930 30.033 -7.549 1.00 91.06 203 GLY A N 1
ATOM 1494 C CA . GLY A 1 203 ? -3.212 31.169 -6.968 1.00 91.06 203 GLY A CA 1
ATOM 1495 C C . GLY A 1 203 ? -2.573 30.870 -5.607 1.00 91.06 203 GLY A C 1
ATOM 1496 O O . GLY A 1 203 ? -2.460 31.778 -4.790 1.00 91.06 203 GLY A O 1
ATOM 1497 N N . ILE A 1 204 ? -2.174 29.618 -5.360 1.00 84.12 204 ILE A N 1
ATOM 1498 C CA . ILE A 1 204 ? -1.549 29.168 -4.102 1.00 84.12 204 ILE A CA 1
ATOM 1499 C C . ILE A 1 204 ? -0.067 28.810 -4.319 1.00 84.12 204 ILE A C 1
ATOM 1501 O O . ILE A 1 204 ? 0.324 28.515 -5.450 1.00 84.12 204 ILE A O 1
ATOM 1505 N N . PRO A 1 205 ? 0.786 28.806 -3.279 1.00 87.62 205 PRO A N 1
ATOM 1506 C CA . PRO A 1 205 ? 2.165 28.324 -3.376 1.00 87.62 205 PRO A CA 1
ATOM 1507 C C . PRO A 1 205 ? 2.263 26.850 -3.811 1.00 87.62 205 PRO A C 1
ATOM 1509 O O . PRO A 1 205 ? 1.400 26.033 -3.493 1.00 87.62 205 PRO A O 1
ATOM 1512 N N . LEU A 1 206 ? 3.362 26.477 -4.483 1.00 82.50 206 LEU A N 1
ATOM 1513 C CA . LEU A 1 206 ? 3.608 25.093 -4.923 1.00 82.50 206 LEU A CA 1
ATOM 1514 C C . LEU A 1 206 ? 3.607 24.095 -3.759 1.00 82.50 206 LEU A C 1
ATOM 1516 O O . LEU A 1 206 ? 3.010 23.030 -3.881 1.00 82.50 206 LEU A O 1
ATOM 1520 N N . GLU A 1 207 ? 4.252 24.432 -2.643 1.00 75.94 207 GLU A N 1
ATOM 1521 C CA . GLU A 1 207 ? 4.285 23.537 -1.481 1.00 75.94 207 GLU A CA 1
ATOM 1522 C C . GLU A 1 207 ? 2.892 23.337 -0.880 1.00 75.94 207 GLU A C 1
ATOM 1524 O O . GLU A 1 207 ? 2.545 22.218 -0.519 1.00 75.94 207 GLU A O 1
ATOM 1529 N N . GLU A 1 208 ? 2.040 24.365 -0.890 1.00 76.25 208 GLU A N 1
ATOM 1530 C CA . GLU A 1 208 ? 0.643 24.229 -0.472 1.00 76.25 208 GLU A CA 1
ATOM 1531 C C . GLU A 1 208 ? -0.151 23.339 -1.443 1.00 76.25 208 GLU A C 1
ATOM 1533 O O . GLU A 1 208 ? -0.928 22.484 -1.025 1.00 76.25 208 GLU A O 1
ATOM 1538 N N . ALA A 1 209 ? 0.070 23.466 -2.756 1.00 77.19 209 ALA A N 1
ATOM 1539 C CA . ALA A 1 209 ? -0.553 22.583 -3.743 1.00 77.19 209 ALA A CA 1
ATOM 1540 C C . ALA A 1 209 ? -0.104 21.120 -3.583 1.00 77.19 209 ALA A C 1
ATOM 1542 O O . ALA A 1 209 ? -0.934 20.212 -3.670 1.00 77.19 209 ALA A O 1
ATOM 1543 N N . LYS A 1 210 ? 1.189 20.886 -3.326 1.00 75.12 210 LYS A N 1
ATOM 1544 C CA . LYS A 1 210 ? 1.746 19.551 -3.059 1.00 75.12 210 LYS A CA 1
ATOM 1545 C C . LYS A 1 210 ? 1.190 18.966 -1.766 1.00 75.12 210 LYS A C 1
ATOM 1547 O O . LYS A 1 210 ? 0.825 17.793 -1.763 1.00 75.12 210 LYS A O 1
ATOM 1552 N N . GLU A 1 211 ? 1.068 19.774 -0.719 1.00 69.81 211 GLU A N 1
ATOM 1553 C CA . GLU A 1 211 ? 0.490 19.362 0.558 1.00 69.81 211 GLU A CA 1
ATOM 1554 C C . GLU A 1 211 ? -0.994 19.015 0.416 1.00 69.81 211 GLU A C 1
ATOM 1556 O O . GLU A 1 211 ? -1.423 17.940 0.821 1.00 69.81 211 GLU A O 1
ATOM 1561 N N . ASN A 1 212 ? -1.775 19.845 -0.275 1.00 71.19 212 ASN A N 1
ATOM 1562 C CA . ASN A 1 212 ? -3.178 19.550 -0.565 1.00 71.19 212 ASN A CA 1
ATOM 1563 C C . ASN A 1 212 ? -3.340 18.260 -1.388 1.00 71.19 212 ASN A C 1
ATOM 1565 O O . ASN A 1 212 ? -4.230 17.450 -1.121 1.00 71.19 212 ASN A O 1
ATOM 1569 N N . MET A 1 213 ? -2.463 18.030 -2.375 1.00 73.50 213 MET A N 1
ATOM 1570 C CA . MET A 1 213 ? -2.441 16.775 -3.131 1.00 73.50 213 MET A CA 1
ATOM 1571 C C . MET A 1 213 ? -2.103 15.582 -2.234 1.00 73.50 213 MET A C 1
ATOM 1573 O O . MET A 1 213 ? -2.813 14.578 -2.285 1.00 73.50 213 MET A O 1
ATOM 1577 N N . ARG A 1 214 ? -1.063 15.697 -1.402 1.00 77.94 214 ARG A N 1
ATOM 1578 C CA . ARG A 1 214 ? -0.664 14.679 -0.423 1.00 77.94 214 ARG A CA 1
ATOM 1579 C C . ARG A 1 214 ? -1.839 14.322 0.487 1.00 77.94 214 ARG A C 1
ATOM 1581 O O . ARG A 1 214 ? -2.169 13.142 0.609 1.00 77.94 214 ARG A O 1
ATOM 1588 N N . LYS A 1 215 ? -2.512 15.337 1.039 1.00 62.62 215 LYS A N 1
ATOM 1589 C CA . LYS A 1 215 ? -3.660 15.160 1.927 1.00 62.62 215 LYS A CA 1
ATOM 1590 C C . LYS A 1 215 ? -4.816 14.440 1.244 1.00 62.62 215 LYS A C 1
ATOM 1592 O O . LYS A 1 215 ? -5.307 13.443 1.756 1.00 62.62 215 LYS A O 1
ATOM 1597 N N . SER A 1 216 ? -5.171 14.866 0.031 1.00 62.50 216 SER A N 1
ATOM 1598 C CA . SER A 1 216 ? -6.233 14.223 -0.757 1.00 62.50 216 SER A CA 1
ATOM 1599 C C . SER A 1 216 ? -5.951 12.753 -1.106 1.00 62.50 216 SER A C 1
ATOM 1601 O O . SER A 1 216 ? -6.871 12.004 -1.426 1.00 62.50 216 SER A O 1
ATOM 1603 N N . MET A 1 217 ? -4.679 12.341 -1.072 1.00 66.19 217 MET A N 1
ATOM 1604 C CA . MET A 1 217 ? -4.247 10.967 -1.329 1.00 66.19 217 MET A CA 1
ATOM 1605 C C . MET A 1 217 ? -4.103 10.128 -0.049 1.00 66.19 217 MET A C 1
ATOM 1607 O O . MET A 1 217 ? -3.860 8.929 -0.174 1.00 66.19 217 MET A O 1
ATOM 1611 N N . GLY A 1 218 ? -4.242 10.718 1.146 1.00 58.78 218 GLY A N 1
ATOM 1612 C CA . GLY A 1 218 ? -4.135 10.006 2.426 1.00 58.78 218 GLY A CA 1
ATOM 1613 C C . GLY A 1 218 ? -2.747 9.415 2.701 1.00 58.78 218 GLY A C 1
ATOM 1614 O O . GLY A 1 218 ? -2.635 8.328 3.257 1.00 58.78 218 GLY A O 1
ATOM 1615 N N . ILE A 1 219 ? -1.672 10.078 2.256 1.00 63.03 219 ILE A N 1
ATOM 1616 C CA . ILE A 1 219 ? -0.285 9.593 2.418 1.00 63.03 219 ILE A CA 1
ATOM 1617 C C . ILE A 1 219 ? 0.518 10.486 3.360 1.00 63.03 219 ILE A C 1
ATOM 1619 O O . ILE A 1 219 ? 0.397 11.699 3.273 1.00 63.03 219 ILE A O 1
ATOM 1623 N N . SER A 1 220 ? 1.398 9.932 4.205 1.00 59.38 220 SER A N 1
ATOM 1624 C CA . SER A 1 220 ? 2.307 10.715 5.077 1.00 59.38 220 SER A CA 1
ATOM 1625 C C . SER A 1 220 ? 3.267 11.604 4.303 1.00 59.38 220 SER A C 1
ATOM 1627 O O . SER A 1 220 ? 3.526 12.746 4.666 1.00 59.38 220 SER A O 1
ATOM 1629 N N . ARG A 1 221 ? 3.799 11.061 3.213 1.00 76.81 221 ARG A N 1
ATOM 1630 C CA . ARG A 1 221 ? 4.746 11.707 2.317 1.00 76.81 221 ARG A CA 1
ATOM 1631 C C . ARG A 1 221 ? 4.678 11.051 0.951 1.00 76.81 221 ARG A C 1
ATOM 1633 O O . ARG A 1 221 ? 4.217 9.919 0.809 1.00 76.81 221 ARG A O 1
ATOM 1640 N N . PHE A 1 222 ? 5.222 11.734 -0.043 1.00 82.88 222 PHE A N 1
ATOM 1641 C CA . PHE A 1 222 ? 5.555 11.083 -1.298 1.00 82.88 222 PHE A CA 1
ATOM 1642 C C . PHE A 1 222 ? 6.770 10.161 -1.110 1.00 82.88 222 PHE A C 1
ATOM 1644 O O . PHE A 1 222 ? 7.700 10.461 -0.351 1.00 82.88 222 PHE A O 1
ATOM 1651 N N . GLY A 1 223 ? 6.769 9.032 -1.819 1.00 86.75 223 GLY A N 1
ATOM 1652 C CA . GLY A 1 223 ? 7.995 8.271 -2.041 1.00 86.75 223 GLY A CA 1
ATOM 1653 C C . GLY A 1 223 ? 8.995 9.097 -2.853 1.00 86.75 223 GLY A C 1
ATOM 1654 O O . GLY A 1 223 ? 8.608 10.032 -3.560 1.00 86.75 223 GLY A O 1
ATOM 1655 N N . LYS A 1 224 ? 10.273 8.732 -2.789 1.00 92.19 224 LYS A N 1
ATOM 1656 C CA . LYS A 1 224 ? 11.337 9.320 -3.608 1.00 92.19 224 LYS A CA 1
ATOM 1657 C C . LYS A 1 224 ? 11.691 8.400 -4.782 1.00 92.19 224 LYS A C 1
ATOM 1659 O O . LYS A 1 224 ? 11.647 7.177 -4.621 1.00 92.19 224 LYS A O 1
ATOM 1664 N N . PRO A 1 225 ? 12.054 8.935 -5.963 1.00 95.00 225 PRO A N 1
ATOM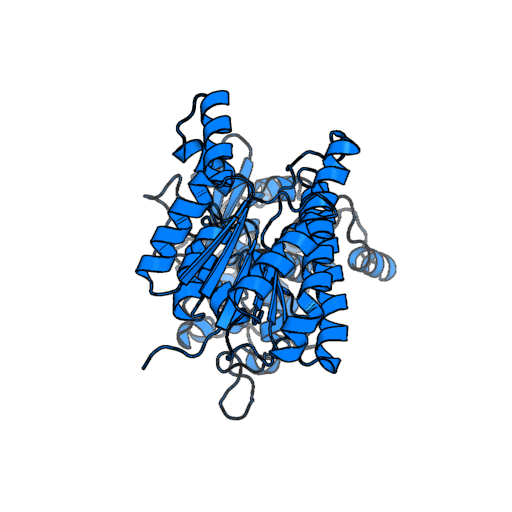 1665 C CA . PRO A 1 225 ? 12.491 8.115 -7.095 1.00 95.00 225 PRO A CA 1
ATOM 1666 C C . PRO A 1 225 ? 13.616 7.130 -6.750 1.00 95.00 225 PRO A C 1
ATOM 1668 O O . PRO A 1 225 ? 13.618 6.008 -7.256 1.00 95.00 225 PRO A O 1
ATOM 1671 N N . GLU A 1 226 ? 14.527 7.510 -5.855 1.00 95.38 226 GLU A N 1
ATOM 1672 C CA . GLU A 1 226 ? 15.655 6.688 -5.411 1.00 95.38 226 GLU A CA 1
ATOM 1673 C C . GLU A 1 226 ? 15.195 5.471 -4.592 1.00 95.38 226 GLU A C 1
ATOM 1675 O O . GLU A 1 226 ? 15.751 4.386 -4.739 1.00 95.38 226 GLU A O 1
ATOM 1680 N N . GLU A 1 227 ? 14.128 5.606 -3.795 1.00 94.31 227 GLU A N 1
ATOM 1681 C CA . GLU A 1 227 ? 13.545 4.485 -3.039 1.00 94.31 227 GLU A CA 1
ATOM 1682 C C . GLU A 1 227 ? 12.971 3.422 -3.992 1.00 94.31 227 GLU A C 1
ATOM 1684 O O . GLU A 1 227 ? 13.123 2.220 -3.767 1.00 94.31 227 GLU A O 1
ATOM 1689 N N . ILE A 1 228 ? 12.369 3.856 -5.106 1.00 96.69 228 ILE A N 1
ATOM 1690 C CA . ILE A 1 228 ? 11.909 2.952 -6.169 1.00 96.69 228 ILE A CA 1
ATOM 1691 C C . ILE A 1 228 ? 13.098 2.320 -6.897 1.00 96.69 228 ILE A C 1
ATOM 1693 O O . ILE A 1 228 ? 13.077 1.122 -7.190 1.00 96.69 228 ILE A O 1
ATOM 1697 N N . ALA A 1 229 ? 14.138 3.108 -7.176 1.00 98.00 229 ALA A N 1
ATOM 1698 C CA . ALA A 1 229 ? 15.334 2.657 -7.876 1.00 98.00 229 ALA A CA 1
ATOM 1699 C C . ALA A 1 229 ? 16.070 1.535 -7.123 1.00 98.00 229 ALA A C 1
ATOM 1701 O O . ALA A 1 229 ? 16.540 0.594 -7.764 1.00 98.00 229 ALA A O 1
ATOM 1702 N N . GLU A 1 230 ? 16.122 1.572 -5.786 1.00 97.56 230 GLU A N 1
ATOM 1703 C CA . GLU A 1 230 ? 16.697 0.483 -4.981 1.00 97.56 230 GLU A CA 1
ATOM 1704 C C . GLU A 1 230 ? 15.925 -0.833 -5.140 1.00 97.56 230 GLU A C 1
ATOM 1706 O O . GLU A 1 230 ? 16.529 -1.893 -5.328 1.00 97.56 230 GLU A O 1
ATOM 1711 N N . LEU A 1 231 ? 14.587 -0.788 -5.137 1.00 96.88 231 LEU A N 1
ATOM 1712 C CA . LEU A 1 231 ? 13.784 -1.993 -5.352 1.00 96.88 231 LEU A CA 1
ATOM 1713 C C . LEU A 1 231 ? 13.941 -2.528 -6.782 1.00 96.88 231 LEU A C 1
ATOM 1715 O O . LEU A 1 231 ? 14.055 -3.739 -6.976 1.00 96.88 231 LEU A O 1
ATOM 1719 N N . VAL A 1 232 ? 13.986 -1.643 -7.783 1.00 98.50 232 VAL A N 1
ATOM 1720 C CA . VAL A 1 232 ? 14.266 -2.019 -9.180 1.00 98.50 232 VAL A CA 1
ATOM 1721 C C . VAL A 1 232 ? 15.621 -2.719 -9.284 1.00 98.50 232 VAL A C 1
ATOM 1723 O O . VAL A 1 232 ? 15.721 -3.790 -9.886 1.00 98.50 232 VAL A O 1
ATOM 1726 N N . ALA A 1 233 ? 16.648 -2.141 -8.664 1.00 97.62 233 ALA A N 1
ATOM 1727 C CA . ALA A 1 233 ? 17.994 -2.684 -8.628 1.00 97.62 233 ALA A CA 1
ATOM 1728 C C . ALA A 1 233 ? 18.029 -4.071 -7.972 1.00 97.62 233 ALA A C 1
ATOM 1730 O O . ALA A 1 233 ? 18.610 -4.996 -8.537 1.00 97.62 233 ALA A O 1
ATOM 1731 N N . TYR A 1 234 ? 17.347 -4.253 -6.837 1.00 96.56 234 TYR A N 1
ATOM 1732 C CA . TYR A 1 234 ? 17.217 -5.558 -6.189 1.00 96.56 234 TYR A CA 1
ATOM 1733 C C . TYR A 1 234 ? 16.521 -6.583 -7.092 1.00 96.56 234 TYR A C 1
ATOM 1735 O O . TYR A 1 234 ? 17.071 -7.663 -7.313 1.00 96.56 234 TYR A O 1
ATOM 1743 N N . LEU A 1 235 ? 15.356 -6.246 -7.654 1.00 95.69 235 LEU A N 1
ATOM 1744 C CA . LEU A 1 235 ? 14.546 -7.175 -8.449 1.00 95.69 235 LEU A CA 1
ATOM 1745 C C . LEU A 1 235 ? 15.204 -7.591 -9.764 1.00 95.69 235 LEU A C 1
ATOM 1747 O O . LEU A 1 235 ? 14.922 -8.682 -10.252 1.00 95.69 235 LEU A O 1
ATOM 1751 N N . LEU A 1 236 ? 16.076 -6.758 -10.332 1.00 97.25 236 LEU A N 1
ATOM 1752 C CA . LEU A 1 236 ? 16.865 -7.110 -11.513 1.00 97.25 236 LEU A CA 1
ATOM 1753 C C . LEU A 1 236 ? 18.217 -7.758 -11.159 1.00 97.25 236 LEU A C 1
ATOM 1755 O O . LEU A 1 236 ? 18.888 -8.304 -12.030 1.00 97.25 236 LEU A O 1
ATOM 1759 N N . SER A 1 237 ? 18.618 -7.759 -9.886 1.00 91.88 237 SER A N 1
ATOM 1760 C CA . SER A 1 237 ? 19.882 -8.357 -9.451 1.00 91.88 237 SER A CA 1
ATOM 1761 C C . SER A 1 237 ? 19.834 -9.893 -9.376 1.00 91.88 237 SER A C 1
ATOM 1763 O O . SER A 1 237 ? 18.769 -10.493 -9.200 1.00 91.88 237 SER A O 1
ATOM 1765 N N . PRO A 1 238 ? 21.004 -10.563 -9.375 1.00 85.88 238 PRO A N 1
ATOM 1766 C CA . PRO A 1 238 ? 21.099 -11.992 -9.081 1.00 85.88 238 PRO A CA 1
ATOM 1767 C C . PRO A 1 238 ? 20.491 -12.416 -7.730 1.00 85.88 238 PRO A C 1
ATOM 1769 O O . PRO A 1 238 ? 20.125 -13.578 -7.567 1.00 85.88 238 PRO A O 1
ATOM 1772 N N . SER A 1 239 ? 20.355 -11.502 -6.766 1.00 86.56 239 SER A N 1
ATOM 1773 C CA . SER A 1 239 ? 19.788 -11.802 -5.445 1.00 86.56 239 SER A CA 1
ATOM 1774 C C . SER A 1 239 ? 18.281 -12.072 -5.483 1.00 86.56 239 SER A C 1
ATOM 1776 O O . SER A 1 239 ? 17.765 -12.738 -4.589 1.00 86.56 239 SER A O 1
ATOM 1778 N N . ALA A 1 240 ? 17.574 -11.601 -6.516 1.00 87.00 240 ALA A N 1
ATOM 1779 C CA . ALA A 1 240 ? 16.132 -11.795 -6.676 1.00 87.00 240 ALA A CA 1
ATOM 1780 C C . ALA A 1 240 ? 15.770 -12.987 -7.580 1.00 87.00 240 ALA A C 1
ATOM 1782 O O . ALA A 1 240 ? 14.601 -13.179 -7.901 1.00 87.00 240 ALA A O 1
ATOM 1783 N N . ARG A 1 241 ? 16.737 -13.831 -7.971 1.00 84.75 241 ARG A N 1
ATOM 1784 C CA . ARG A 1 241 ? 16.541 -14.905 -8.968 1.00 84.75 241 ARG A CA 1
ATOM 1785 C C . ARG A 1 241 ? 15.468 -15.936 -8.630 1.00 84.75 241 ARG A C 1
ATOM 1787 O O . ARG A 1 241 ? 14.983 -16.608 -9.533 1.00 84.75 241 ARG A O 1
ATOM 1794 N N . TRP A 1 242 ? 15.100 -16.060 -7.357 1.00 79.38 242 TRP A N 1
ATOM 1795 C CA . TRP A 1 242 ? 14.018 -16.941 -6.914 1.00 79.38 242 TRP A CA 1
ATOM 1796 C C . TRP A 1 242 ? 12.621 -16.296 -6.987 1.00 79.38 242 TRP A C 1
ATOM 1798 O O . TRP A 1 242 ? 11.617 -16.961 -6.755 1.00 79.38 242 TRP A O 1
ATOM 1808 N N . MET A 1 243 ? 12.535 -15.004 -7.309 1.00 84.31 243 MET A N 1
ATOM 1809 C CA . MET A 1 243 ? 11.278 -14.267 -7.431 1.00 84.31 243 MET A CA 1
ATOM 1810 C C . MET A 1 243 ? 10.834 -14.231 -8.890 1.00 84.31 243 MET A C 1
ATOM 1812 O O . MET A 1 243 ? 11.473 -13.574 -9.704 1.00 84.31 243 MET A O 1
ATOM 1816 N N . THR A 1 244 ? 9.722 -14.873 -9.234 1.00 88.50 244 THR A N 1
ATOM 1817 C CA . THR A 1 244 ? 9.088 -14.724 -10.552 1.00 88.50 244 THR A CA 1
ATOM 1818 C C . THR A 1 244 ? 7.570 -14.770 -10.404 1.00 88.50 244 THR A C 1
ATOM 1820 O O . THR A 1 244 ? 7.046 -15.473 -9.541 1.00 88.50 244 THR A O 1
ATOM 1823 N N . GLY A 1 245 ? 6.857 -13.992 -11.213 1.00 81.88 245 GLY A N 1
ATOM 1824 C CA . GLY A 1 245 ? 5.404 -13.824 -11.137 1.00 81.88 245 GLY A CA 1
ATOM 1825 C C . GLY A 1 245 ? 4.931 -12.905 -10.008 1.00 81.88 245 GLY A C 1
ATOM 1826 O O . GLY A 1 245 ? 3.720 -12.751 -9.824 1.00 81.88 245 GLY A O 1
ATOM 1827 N N . SER A 1 246 ? 5.854 -12.278 -9.272 1.00 88.00 246 SER A N 1
ATOM 1828 C CA . SER A 1 246 ? 5.527 -11.411 -8.143 1.00 88.00 246 SER A CA 1
ATOM 1829 C C . SER A 1 246 ? 5.125 -10.010 -8.597 1.00 88.00 246 SER A C 1
ATOM 1831 O O . SER A 1 246 ? 5.731 -9.418 -9.493 1.00 88.00 246 SER A O 1
ATOM 1833 N N . ALA A 1 247 ? 4.126 -9.459 -7.914 1.00 90.06 247 ALA A N 1
ATOM 1834 C CA . ALA A 1 247 ? 3.745 -8.055 -7.952 1.00 90.06 247 ALA A CA 1
ATOM 1835 C C . ALA A 1 247 ? 4.167 -7.434 -6.614 1.00 90.06 247 ALA A C 1
ATOM 1837 O O . ALA A 1 247 ? 3.545 -7.693 -5.589 1.00 90.06 247 ALA A O 1
ATOM 1838 N N . VAL A 1 248 ? 5.281 -6.699 -6.605 1.00 90.69 248 VAL A N 1
ATOM 1839 C CA . VAL A 1 248 ? 5.882 -6.162 -5.378 1.00 90.69 248 VAL A CA 1
ATOM 1840 C C . VAL A 1 248 ? 5.446 -4.718 -5.189 1.00 90.69 248 VAL A C 1
ATOM 1842 O O . VAL A 1 248 ? 5.730 -3.856 -6.023 1.00 90.69 248 VAL A O 1
ATOM 1845 N N . ARG A 1 249 ? 4.749 -4.451 -4.090 1.00 87.25 249 ARG A N 1
ATOM 1846 C CA . ARG A 1 249 ? 4.255 -3.117 -3.760 1.00 87.25 249 ARG A CA 1
ATOM 1847 C C . ARG A 1 249 ? 5.315 -2.299 -3.021 1.00 87.25 249 ARG A C 1
ATOM 1849 O O . ARG A 1 249 ? 6.076 -2.845 -2.226 1.00 87.25 249 ARG A O 1
ATOM 1856 N N . ILE A 1 250 ? 5.372 -1.002 -3.311 1.00 88.06 250 ILE A N 1
ATOM 1857 C CA . ILE A 1 250 ? 6.251 -0.031 -2.647 1.00 88.06 250 ILE A CA 1
ATOM 1858 C C . ILE A 1 250 ? 5.517 1.308 -2.526 1.00 88.06 250 ILE A C 1
ATOM 1860 O O . ILE A 1 250 ? 5.624 2.207 -3.358 1.00 88.06 250 ILE A O 1
ATOM 1864 N N . ASP A 1 251 ? 4.678 1.403 -1.506 1.00 78.44 251 ASP A N 1
ATOM 1865 C CA . ASP A 1 251 ? 3.671 2.455 -1.363 1.00 78.44 251 ASP A CA 1
ATOM 1866 C C . ASP A 1 251 ? 3.585 3.030 0.055 1.00 78.44 251 ASP A C 1
ATOM 1868 O O . ASP A 1 251 ? 2.631 3.726 0.393 1.00 78.44 251 ASP A O 1
ATOM 1872 N N . GLY A 1 252 ? 4.607 2.767 0.872 1.00 71.44 252 GLY A N 1
ATOM 1873 C CA . GLY A 1 252 ? 4.610 3.129 2.283 1.00 71.44 252 GLY A CA 1
ATOM 1874 C C . GLY A 1 252 ? 3.570 2.332 3.087 1.00 71.44 252 GLY A C 1
ATOM 1875 O O . GLY A 1 252 ? 3.097 1.286 2.643 1.00 71.44 252 GLY A O 1
ATOM 1876 N N . PRO A 1 253 ? 3.204 2.801 4.287 1.00 63.81 253 PRO A N 1
ATOM 1877 C CA . PRO A 1 253 ? 2.268 2.101 5.171 1.00 63.81 253 PRO A CA 1
ATOM 1878 C C . PRO A 1 253 ? 0.777 2.200 4.774 1.00 63.81 253 PRO A C 1
ATOM 1880 O O . PRO A 1 253 ? -0.086 1.821 5.564 1.00 63.81 253 PRO A O 1
ATOM 1883 N N . LEU A 1 254 ? 0.452 2.643 3.551 1.00 66.31 254 LEU A N 1
ATOM 1884 C CA . LEU A 1 254 ? -0.928 2.788 3.054 1.00 66.31 254 LEU A CA 1
ATOM 1885 C C . LEU A 1 254 ? -1.781 1.528 3.248 1.00 66.31 254 LEU A C 1
ATOM 1887 O O . LEU A 1 254 ? -2.937 1.606 3.658 1.00 66.31 254 LEU A O 1
ATOM 1891 N N . GLU A 1 255 ? -1.209 0.356 2.991 1.00 67.69 255 GLU A N 1
ATOM 1892 C CA . GLU A 1 255 ? -1.928 -0.896 3.199 1.00 67.69 255 GLU A CA 1
ATOM 1893 C C . GLU A 1 255 ? -2.125 -1.238 4.661 1.00 67.69 255 GLU A C 1
ATOM 1895 O O . GLU A 1 255 ? -3.188 -1.724 5.011 1.00 67.69 255 GLU A O 1
ATOM 1900 N N . ARG A 1 256 ? -1.131 -1.003 5.522 1.00 70.50 256 ARG A N 1
ATOM 1901 C CA . ARG A 1 256 ? -1.295 -1.279 6.952 1.00 70.50 256 ARG A CA 1
ATOM 1902 C C . ARG A 1 256 ? -2.402 -0.408 7.545 1.00 70.50 256 ARG A C 1
ATOM 1904 O O . ARG A 1 256 ? -3.115 -0.857 8.434 1.00 70.50 256 ARG A O 1
ATOM 1911 N N . VAL A 1 257 ? -2.600 0.798 7.009 1.00 75.56 257 VAL A N 1
ATOM 1912 C CA . VAL A 1 257 ? -3.759 1.640 7.335 1.00 75.56 257 VAL A CA 1
ATOM 1913 C C . VAL A 1 257 ? -5.055 1.067 6.774 1.00 75.56 257 VAL A C 1
ATOM 1915 O O . VAL A 1 257 ? -6.039 1.008 7.507 1.00 75.56 257 VAL A O 1
ATOM 1918 N N . ARG A 1 258 ? -5.077 0.609 5.514 1.00 77.25 258 ARG A N 1
ATOM 1919 C CA . ARG A 1 258 ? -6.265 -0.037 4.927 1.00 77.25 258 ARG A CA 1
ATOM 1920 C C . ARG A 1 258 ? -6.665 -1.297 5.699 1.00 77.25 258 ARG A C 1
ATOM 1922 O O . ARG A 1 258 ? -7.815 -1.407 6.104 1.00 77.25 258 ARG A O 1
ATOM 1929 N N . GLU A 1 259 ? -5.717 -2.206 5.922 1.00 81.44 259 GLU A N 1
ATOM 1930 C CA . GLU A 1 259 ? -5.859 -3.414 6.743 1.00 81.44 259 GLU A CA 1
ATOM 1931 C C . GLU A 1 259 ? -6.338 -3.036 8.146 1.00 81.44 259 GLU A C 1
ATOM 1933 O O . GLU A 1 259 ? -7.317 -3.586 8.631 1.00 81.44 259 GLU A O 1
ATOM 1938 N N . GLY A 1 260 ? -5.725 -2.029 8.771 1.00 86.94 260 GLY A N 1
ATOM 1939 C CA . GLY A 1 260 ? -6.155 -1.534 10.073 1.00 86.94 260 GLY A CA 1
ATOM 1940 C C . GLY A 1 260 ? -7.598 -1.011 10.076 1.00 86.94 260 GLY A C 1
ATOM 1941 O O . GLY A 1 260 ? -8.360 -1.319 10.987 1.00 86.94 260 GLY A O 1
ATOM 1942 N N . PHE A 1 261 ? -8.018 -0.246 9.068 1.00 87.94 261 PHE A N 1
ATOM 1943 C CA . PHE A 1 261 ? -9.401 0.226 8.973 1.00 87.94 261 PHE A CA 1
ATOM 1944 C C . PHE A 1 261 ? -10.384 -0.934 8.759 1.00 87.94 261 PHE A C 1
ATOM 1946 O O . PHE A 1 261 ? -11.439 -0.983 9.393 1.00 87.94 261 PHE A O 1
ATOM 1953 N N . GLU A 1 262 ? -10.029 -1.905 7.917 1.00 86.94 262 GLU A N 1
ATOM 1954 C CA . GLU A 1 262 ? -10.815 -3.127 7.718 1.00 86.94 262 GLU A CA 1
ATOM 1955 C C . GLU A 1 262 ? -10.939 -3.934 9.015 1.00 86.94 262 GLU A C 1
ATOM 1957 O O . GLU A 1 262 ? -12.044 -4.348 9.374 1.00 86.94 262 GLU A O 1
ATOM 1962 N N . ASP A 1 263 ? -9.846 -4.068 9.766 1.00 91.81 263 ASP A N 1
ATOM 1963 C CA . ASP A 1 263 ? -9.814 -4.684 11.090 1.00 91.81 263 ASP A CA 1
ATOM 1964 C C . ASP A 1 263 ? -10.711 -3.935 12.082 1.00 91.81 263 ASP A C 1
ATOM 1966 O O . ASP A 1 263 ? -11.477 -4.566 12.811 1.00 91.81 263 ASP A O 1
ATOM 1970 N N . ALA A 1 264 ? -10.664 -2.598 12.100 1.00 93.38 264 ALA A N 1
ATOM 1971 C CA . ALA A 1 264 ? -11.509 -1.766 12.956 1.00 93.38 264 ALA A CA 1
ATOM 1972 C C . ALA A 1 264 ? -12.996 -2.046 12.695 1.00 93.38 264 ALA A C 1
ATOM 1974 O O . ALA A 1 264 ? -13.771 -2.306 13.624 1.00 93.38 264 ALA A O 1
ATOM 1975 N N . VAL A 1 265 ? -13.396 -2.035 11.418 1.00 91.19 265 VAL A N 1
ATOM 1976 C CA . VAL A 1 265 ? -14.774 -2.319 10.991 1.00 91.19 265 VAL A CA 1
ATOM 1977 C C . VAL A 1 265 ? -15.154 -3.758 11.328 1.00 91.19 265 VAL A C 1
ATOM 1979 O O . VAL A 1 265 ? -16.267 -4.004 11.793 1.00 91.19 265 VAL A O 1
ATOM 1982 N N . HIS A 1 266 ? -14.247 -4.716 11.136 1.00 91.50 266 HIS A N 1
ATOM 1983 C CA . HIS A 1 266 ? -14.483 -6.122 11.445 1.00 91.50 266 HIS A CA 1
ATOM 1984 C C . HIS A 1 266 ? -14.696 -6.346 12.949 1.00 91.50 266 HIS A C 1
ATOM 1986 O O . HIS A 1 266 ? -15.683 -6.976 13.336 1.00 91.50 266 HIS A O 1
ATOM 1992 N N . ILE A 1 267 ? -13.842 -5.769 13.799 1.00 94.75 267 ILE A N 1
ATOM 1993 C CA . ILE A 1 267 ? -13.984 -5.797 15.260 1.00 94.75 267 ILE A CA 1
ATOM 1994 C C . ILE A 1 267 ? -15.357 -5.241 15.660 1.00 94.75 267 ILE A C 1
ATOM 1996 O O . ILE A 1 267 ? -16.124 -5.917 16.351 1.00 94.75 267 ILE A O 1
ATOM 2000 N N . ALA A 1 268 ? -15.717 -4.050 15.172 1.00 94.56 268 ALA A N 1
ATOM 2001 C CA . ALA A 1 268 ? -17.001 -3.427 15.484 1.00 94.56 268 ALA A CA 1
ATOM 2002 C C . ALA A 1 268 ? -18.206 -4.235 14.974 1.00 94.56 268 ALA A C 1
ATOM 2004 O O . ALA A 1 268 ? -19.222 -4.331 15.664 1.00 94.56 268 ALA A O 1
ATOM 2005 N N . ARG A 1 269 ? -18.099 -4.861 13.793 1.00 91.69 269 ARG A N 1
ATOM 2006 C CA . ARG A 1 269 ? -19.134 -5.752 13.245 1.00 91.69 269 ARG A CA 1
ATOM 2007 C C . ARG A 1 269 ? -19.359 -6.965 14.131 1.00 91.69 269 ARG A C 1
ATOM 2009 O O . ARG A 1 269 ? -20.511 -7.284 14.409 1.00 91.69 269 ARG A O 1
ATOM 2016 N N . VAL A 1 270 ? -18.295 -7.621 14.600 1.00 92.25 270 VAL A N 1
ATOM 2017 C CA . VAL A 1 270 ? -18.426 -8.760 15.522 1.00 92.25 270 VAL A CA 1
ATOM 2018 C C . VAL A 1 270 ? -19.161 -8.324 16.785 1.00 92.25 270 VAL A C 1
ATOM 2020 O O . VAL A 1 270 ? -20.123 -8.984 17.174 1.00 92.25 270 VAL A O 1
ATOM 2023 N N . VAL A 1 271 ? -18.791 -7.181 17.371 1.00 94.94 271 VAL A N 1
ATOM 2024 C CA . VAL A 1 271 ? -19.484 -6.630 18.546 1.00 94.94 271 VAL A CA 1
ATOM 2025 C C . VAL A 1 271 ? -20.961 -6.385 18.259 1.00 94.94 271 VAL A C 1
ATOM 2027 O O . VAL A 1 271 ? -21.809 -6.873 18.997 1.00 94.94 271 VAL A O 1
ATOM 2030 N N . ALA A 1 272 ? -21.283 -5.677 17.177 1.00 92.88 272 ALA A N 1
ATOM 2031 C CA . ALA A 1 272 ? -22.656 -5.318 16.835 1.00 92.88 272 ALA A CA 1
ATOM 2032 C C . ALA A 1 272 ? -23.548 -6.538 16.538 1.00 92.88 272 ALA A C 1
ATOM 2034 O O . ALA A 1 272 ? -24.731 -6.529 16.874 1.00 92.88 272 ALA A O 1
ATOM 2035 N N . LEU A 1 273 ? -22.997 -7.582 15.912 1.00 90.19 273 LEU A N 1
ATOM 2036 C CA . LEU A 1 273 ? -23.737 -8.792 15.535 1.00 90.19 273 LEU A CA 1
ATOM 2037 C C . LEU A 1 273 ? -23.896 -9.788 16.685 1.00 90.19 273 LEU A C 1
ATOM 2039 O O . LEU A 1 273 ? -24.835 -10.581 16.675 1.00 90.19 273 LEU A O 1
ATOM 2043 N N . THR A 1 274 ? -22.988 -9.761 17.659 1.00 90.75 274 THR A N 1
ATOM 2044 C CA . THR A 1 274 ? -22.987 -10.692 18.798 1.00 90.75 274 THR A CA 1
ATOM 2045 C C . THR A 1 274 ? -23.326 -10.010 20.123 1.00 90.75 274 THR A C 1
ATOM 2047 O O . THR A 1 274 ? -23.154 -10.618 21.178 1.00 90.75 274 THR A O 1
ATOM 2050 N N . PHE A 1 275 ? -23.790 -8.758 20.078 1.00 93.88 275 PHE A N 1
ATOM 2051 C CA . PHE A 1 275 ? -24.048 -7.918 21.244 1.00 93.88 275 PHE A CA 1
ATOM 2052 C C . PHE A 1 275 ? -24.990 -8.599 22.247 1.00 93.88 275 PHE A C 1
ATOM 2054 O O . PHE A 1 275 ? -26.092 -9.014 21.888 1.00 93.88 275 PHE A O 1
ATOM 2061 N N . ASP A 1 276 ? -24.572 -8.662 23.512 1.00 92.75 276 ASP A N 1
ATOM 2062 C CA . ASP A 1 276 ? -25.387 -9.156 24.622 1.00 92.75 276 ASP A CA 1
ATOM 2063 C C . ASP A 1 276 ? -25.232 -8.200 25.820 1.00 92.75 276 ASP A C 1
ATOM 2065 O O . ASP A 1 276 ? -24.150 -8.121 26.402 1.00 92.75 276 ASP A O 1
ATOM 2069 N N . PRO A 1 277 ? -26.289 -7.472 26.231 1.00 93.25 277 PRO A N 1
ATOM 2070 C CA . PRO A 1 277 ? -26.205 -6.519 27.339 1.00 93.25 277 PRO A CA 1
ATOM 2071 C C . PRO A 1 277 ? -25.965 -7.178 28.706 1.00 93.25 277 PRO A C 1
ATOM 2073 O O . PRO A 1 277 ? -25.711 -6.479 29.690 1.00 93.25 277 PRO A O 1
ATOM 2076 N N . CYS A 1 278 ? -26.091 -8.502 28.802 1.00 93.06 278 CYS A N 1
ATOM 2077 C CA . CYS A 1 278 ? -25.929 -9.259 30.036 1.00 93.06 278 CYS A CA 1
ATOM 2078 C C . CYS A 1 278 ? -24.567 -9.955 30.141 1.00 93.06 278 CYS A C 1
ATOM 2080 O O . CYS A 1 278 ? -24.289 -10.586 31.163 1.00 93.06 278 CYS A O 1
ATOM 2082 N N . GLU A 1 279 ? -23.709 -9.853 29.127 1.00 94.25 279 GLU A N 1
ATOM 2083 C CA . GLU A 1 279 ? -22.426 -10.542 29.154 1.00 94.25 279 GLU A CA 1
ATOM 2084 C C . GLU A 1 279 ? -21.407 -9.873 30.085 1.00 94.25 279 GLU A C 1
ATOM 2086 O O . GLU A 1 279 ? -21.365 -8.651 30.249 1.00 94.25 279 GLU A O 1
ATOM 2091 N N . GLU A 1 280 ? -20.517 -10.683 30.662 1.00 94.38 280 GLU A N 1
ATOM 2092 C CA . GLU A 1 280 ? -19.491 -10.210 31.598 1.00 94.38 280 GLU A CA 1
ATOM 2093 C C . GLU A 1 280 ? -18.566 -9.153 30.982 1.00 94.38 280 GLU A C 1
ATOM 2095 O O . GLU A 1 280 ? -18.163 -8.227 31.681 1.00 94.38 280 GLU A O 1
ATOM 2100 N N . ALA A 1 281 ? -18.242 -9.263 29.689 1.00 95.25 281 ALA A N 1
ATOM 2101 C CA . ALA A 1 281 ? -17.389 -8.300 28.994 1.00 95.25 281 ALA A CA 1
ATOM 2102 C C . ALA A 1 281 ? -18.058 -6.921 28.867 1.00 95.25 281 ALA A C 1
ATOM 2104 O O . ALA A 1 281 ? -17.419 -5.907 29.136 1.00 95.25 281 ALA A O 1
ATOM 2105 N N . PHE A 1 282 ? -19.351 -6.866 28.531 1.00 97.25 282 PHE A N 1
ATOM 2106 C CA . PHE A 1 282 ? -20.107 -5.612 28.487 1.00 97.25 282 PHE A CA 1
ATOM 2107 C C . PHE A 1 282 ? -20.234 -5.012 29.891 1.00 97.25 282 PHE A C 1
ATOM 2109 O O . PHE A 1 282 ? -19.882 -3.853 30.125 1.00 97.25 282 PHE A O 1
ATOM 2116 N N . LEU A 1 283 ? -20.655 -5.831 30.860 1.00 95.88 283 LEU A N 1
ATOM 2117 C CA . LEU A 1 283 ? -20.825 -5.419 32.252 1.00 95.88 283 LEU A CA 1
ATOM 2118 C C . LEU A 1 283 ? -19.501 -5.058 32.943 1.00 95.88 283 LEU A C 1
ATOM 2120 O O . LEU A 1 283 ? -19.526 -4.499 34.037 1.00 95.88 283 LEU A O 1
ATOM 2124 N N . ARG A 1 284 ? -18.347 -5.326 32.335 1.00 95.50 284 ARG A N 1
ATOM 2125 C CA . ARG A 1 284 ? -17.043 -4.866 32.826 1.00 95.50 284 ARG A CA 1
ATOM 2126 C C . ARG A 1 284 ? -16.824 -3.372 32.592 1.00 95.50 284 ARG A C 1
ATOM 2128 O O . ARG A 1 284 ? -16.233 -2.718 33.444 1.00 95.50 284 ARG A O 1
ATOM 2135 N N . TYR A 1 285 ? -17.302 -2.844 31.466 1.00 96.00 285 TYR A N 1
ATOM 2136 C CA . TYR A 1 285 ? -16.996 -1.483 31.007 1.00 96.00 285 TYR A CA 1
ATOM 2137 C C . TYR A 1 285 ? -18.202 -0.542 31.024 1.00 96.00 285 TYR A C 1
ATOM 2139 O O . TYR A 1 285 ? -18.038 0.667 31.186 1.00 96.00 285 TYR A O 1
ATOM 2147 N N . PHE A 1 286 ? -19.413 -1.087 30.916 1.00 95.62 286 PHE A N 1
ATOM 2148 C CA . PHE A 1 286 ? -20.645 -0.314 30.783 1.00 95.62 286 PHE A CA 1
ATOM 2149 C C . PHE A 1 286 ? -21.711 -0.757 31.781 1.00 95.62 286 PHE A C 1
ATOM 2151 O O . PHE A 1 286 ? -21.605 -1.790 32.461 1.00 95.62 286 PHE A O 1
ATOM 2158 N N . ARG A 1 287 ? -22.755 0.060 31.910 1.00 92.75 287 ARG A N 1
ATOM 2159 C CA . ARG A 1 287 ? -23.925 -0.229 32.745 1.00 92.75 287 ARG A CA 1
ATOM 2160 C C . ARG A 1 287 ? -25.077 -0.765 31.883 1.00 92.75 287 ARG A C 1
ATOM 2162 O O . ARG A 1 287 ? -25.195 -0.366 30.729 1.00 92.75 287 ARG A O 1
ATOM 2169 N N . PRO A 1 288 ? -25.970 -1.620 32.419 1.00 93.44 288 PRO A N 1
ATOM 2170 C CA . PRO A 1 288 ? -27.087 -2.183 31.650 1.00 93.44 288 PRO A CA 1
ATOM 2171 C C . PRO A 1 288 ? -27.944 -1.141 30.914 1.00 93.44 288 PRO A C 1
ATOM 2173 O O . PRO A 1 288 ? -28.341 -1.365 29.776 1.00 93.44 288 PRO A O 1
ATOM 2176 N N . GLN A 1 289 ? -28.185 0.022 31.526 1.00 91.56 289 GLN A N 1
ATOM 2177 C CA . GLN A 1 289 ? -28.962 1.108 30.918 1.00 91.56 289 GLN A CA 1
ATOM 2178 C C . GLN A 1 289 ? -28.276 1.786 29.717 1.00 91.56 289 GLN A C 1
ATOM 2180 O O . GLN A 1 289 ? -28.940 2.459 28.938 1.00 91.56 289 GLN A O 1
ATOM 2185 N N . GLU A 1 290 ? -26.966 1.604 29.549 1.00 93.88 290 GLU A N 1
ATOM 2186 C CA . GLU A 1 290 ? -26.179 2.170 28.444 1.00 93.88 290 GLU A CA 1
ATOM 2187 C C . GLU A 1 290 ? -26.154 1.234 27.225 1.00 93.88 290 GLU A C 1
ATOM 2189 O O . GLU A 1 290 ? -25.642 1.598 26.170 1.00 93.88 290 GLU A O 1
ATOM 2194 N N . ALA A 1 291 ? -26.712 0.025 27.342 1.00 95.94 291 ALA A N 1
ATOM 2195 C CA . ALA A 1 291 ? -26.549 -1.031 26.350 1.00 95.94 291 ALA A CA 1
ATOM 2196 C C . ALA A 1 291 ? -27.024 -0.650 24.945 1.00 95.94 291 ALA A C 1
ATOM 2198 O O . ALA A 1 291 ? -26.309 -0.886 23.973 1.00 95.94 291 ALA A O 1
ATOM 2199 N N . VAL A 1 292 ? -28.210 -0.046 24.829 1.00 95.25 292 VAL A N 1
ATOM 2200 C CA . VAL A 1 292 ? -28.759 0.358 23.524 1.00 95.25 292 VAL A CA 1
ATOM 2201 C C . VAL A 1 292 ? -27.871 1.417 22.874 1.00 95.25 292 VAL A C 1
ATOM 2203 O O . VAL A 1 292 ? -27.567 1.315 21.687 1.00 95.25 292 VAL A O 1
ATOM 2206 N N . PHE A 1 293 ? -27.401 2.390 23.659 1.00 96.81 293 PHE A N 1
ATOM 2207 C CA . PHE A 1 293 ? -26.495 3.433 23.189 1.00 96.81 293 PHE A CA 1
ATOM 2208 C C . PHE A 1 293 ? -25.178 2.835 22.677 1.00 96.81 293 PHE A C 1
ATOM 2210 O O . PHE A 1 293 ? -24.819 3.040 21.519 1.00 96.81 293 PHE A O 1
ATOM 2217 N N . VAL A 1 294 ? -24.513 2.010 23.492 1.00 97.44 294 VAL A N 1
ATOM 2218 C CA . VAL A 1 294 ? -23.236 1.366 23.141 1.00 97.44 294 VAL A CA 1
ATOM 2219 C C . VAL A 1 294 ? -23.384 0.458 21.916 1.00 97.44 294 VAL A C 1
ATOM 2221 O O . VAL A 1 294 ? -22.571 0.528 20.997 1.00 97.44 294 VAL A O 1
ATOM 2224 N N . SER A 1 295 ? -24.447 -0.349 21.846 1.00 96.31 295 SER A N 1
ATOM 2225 C CA . SER A 1 295 ? -24.756 -1.169 20.666 1.00 96.31 295 SER A CA 1
ATOM 2226 C C . SER A 1 295 ? -24.897 -0.313 19.403 1.00 96.31 295 SER A C 1
ATOM 2228 O O . SER A 1 295 ? -24.378 -0.671 18.344 1.00 96.31 295 SER A O 1
ATOM 2230 N N . ASN A 1 296 ? -25.568 0.837 19.500 1.00 95.81 296 ASN A N 1
ATOM 2231 C CA . ASN A 1 296 ? -25.774 1.732 18.364 1.00 95.81 296 ASN A CA 1
ATOM 2232 C C . ASN A 1 296 ? -24.491 2.447 17.915 1.00 95.81 296 ASN A C 1
ATOM 2234 O O . ASN A 1 296 ? -24.355 2.702 16.719 1.00 95.81 296 ASN A O 1
ATOM 2238 N N . ILE A 1 297 ? -23.535 2.708 18.814 1.00 96.88 297 ILE A N 1
ATOM 2239 C CA . ILE A 1 297 ? -22.190 3.187 18.446 1.00 96.88 297 ILE A CA 1
ATOM 2240 C C . ILE A 1 297 ? -21.504 2.164 17.534 1.00 96.88 297 ILE A C 1
ATOM 2242 O O . ILE A 1 297 ? -21.127 2.497 16.408 1.00 96.88 297 ILE A O 1
ATOM 2246 N N . PHE A 1 298 ? -21.429 0.896 17.959 1.00 96.12 298 PHE A N 1
ATOM 2247 C CA . PHE A 1 298 ? -20.806 -0.155 17.146 1.00 96.12 298 PHE A CA 1
ATOM 2248 C C . PHE A 1 298 ? -21.550 -0.405 15.840 1.00 96.12 298 PHE A C 1
ATOM 2250 O O . PHE A 1 298 ? -20.902 -0.543 14.809 1.00 96.12 298 PHE A O 1
ATOM 2257 N N . ARG A 1 299 ? -22.889 -0.408 15.846 1.00 92.69 299 ARG A N 1
ATOM 2258 C CA . ARG A 1 299 ? -23.689 -0.514 14.616 1.00 92.69 299 ARG A CA 1
ATOM 2259 C C . ARG A 1 299 ? -23.401 0.634 13.648 1.00 92.69 299 ARG A C 1
ATOM 2261 O O . ARG A 1 299 ? -23.183 0.379 12.470 1.00 92.69 299 ARG A O 1
ATOM 2268 N N . THR A 1 300 ? -23.338 1.871 14.140 1.00 92.31 300 THR A N 1
ATOM 2269 C CA . THR A 1 300 ? -23.061 3.056 13.311 1.00 92.31 300 THR A CA 1
ATOM 2270 C C . THR A 1 300 ? -21.684 2.973 12.659 1.00 92.31 300 THR A C 1
ATOM 2272 O O . THR A 1 300 ? -21.572 3.192 11.454 1.00 92.31 300 THR A O 1
ATOM 2275 N N . PHE A 1 301 ? -20.653 2.600 13.425 1.00 91.69 301 PHE A N 1
ATOM 2276 C CA . PHE A 1 301 ? -19.295 2.438 12.902 1.00 91.69 301 PHE A CA 1
ATOM 2277 C C . PHE A 1 301 ? -19.177 1.242 11.940 1.00 91.69 301 PHE A C 1
ATOM 2279 O O . PHE A 1 301 ? -18.598 1.349 10.864 1.00 91.69 301 PHE A O 1
ATOM 2286 N N . ALA A 1 302 ? -19.801 0.111 12.282 1.00 89.19 302 ALA A N 1
ATOM 2287 C CA . ALA A 1 302 ? -19.848 -1.110 11.472 1.00 89.19 302 ALA A CA 1
ATOM 2288 C C . ALA A 1 302 ? -20.689 -0.988 10.186 1.00 89.19 302 ALA A C 1
ATOM 2290 O O . ALA A 1 302 ? -20.747 -1.938 9.391 1.00 89.19 302 ALA A O 1
ATOM 2291 N N . ASN A 1 303 ? -21.351 0.157 10.006 1.00 86.25 303 ASN A N 1
ATOM 2292 C CA . ASN A 1 303 ? -22.323 0.430 8.965 1.00 86.25 303 ASN A CA 1
ATOM 2293 C C . ASN A 1 303 ? -23.510 -0.554 8.940 1.00 86.25 303 ASN A C 1
ATOM 2295 O O . ASN A 1 303 ? -23.858 -1.131 7.908 1.00 86.25 303 ASN A O 1
ATOM 2299 N N . ILE A 1 304 ? -24.118 -0.774 10.103 1.00 86.50 304 ILE A N 1
ATOM 2300 C CA . ILE A 1 304 ? -25.309 -1.604 10.292 1.00 86.50 304 ILE A CA 1
ATOM 2301 C C . ILE A 1 304 ? -26.480 -0.674 10.652 1.00 86.50 304 ILE A C 1
ATOM 2303 O O . ILE A 1 304 ? -26.377 0.047 11.647 1.00 86.50 304 ILE A O 1
ATOM 2307 N N . PRO A 1 305 ? -27.595 -0.679 9.894 1.00 86.00 305 PRO A N 1
ATOM 2308 C CA . PRO A 1 305 ? -28.747 0.169 10.196 1.00 86.00 305 PRO A CA 1
ATOM 2309 C C . PRO A 1 305 ? -29.285 -0.064 11.613 1.00 86.00 305 PRO A C 1
ATOM 2311 O O . PRO A 1 305 ? -29.391 -1.203 12.075 1.00 86.00 305 PRO A O 1
ATOM 2314 N N . LEU A 1 306 ? -29.628 1.018 12.317 1.00 88.75 306 LEU A N 1
ATOM 2315 C CA . LEU A 1 306 ? -30.064 0.941 13.717 1.00 88.75 306 LEU A CA 1
ATOM 2316 C C . LEU A 1 306 ? -31.446 0.288 13.873 1.00 88.75 306 LEU A C 1
ATOM 2318 O O . LEU A 1 306 ? -31.723 -0.318 14.905 1.00 88.75 306 LEU A O 1
ATOM 2322 N N . ASP A 1 307 ? -32.284 0.370 12.845 1.00 85.56 307 ASP A N 1
ATOM 2323 C CA . ASP A 1 307 ? -33.609 -0.245 12.754 1.00 85.56 307 ASP A CA 1
ATOM 2324 C C . ASP A 1 307 ? -33.573 -1.702 12.256 1.00 85.56 307 ASP A C 1
ATOM 2326 O O . ASP A 1 307 ? -34.591 -2.396 12.304 1.00 85.56 307 ASP A O 1
ATOM 2330 N N . LEU A 1 308 ? -32.407 -2.207 11.830 1.00 85.44 308 LEU A N 1
ATOM 2331 C CA . LEU A 1 308 ? -32.260 -3.594 11.403 1.00 85.44 308 LEU A CA 1
ATOM 2332 C C . LEU A 1 308 ? -32.422 -4.551 12.595 1.00 85.44 308 LEU A C 1
ATOM 2334 O O . LEU A 1 308 ? -31.647 -4.537 13.563 1.00 85.44 308 LEU A O 1
ATOM 2338 N N . VAL A 1 309 ? -33.405 -5.444 12.487 1.00 84.00 309 VAL A N 1
ATOM 2339 C CA . VAL A 1 309 ? -33.601 -6.562 13.417 1.00 84.00 309 VAL A CA 1
ATOM 2340 C C . VAL A 1 309 ? -32.608 -7.671 13.076 1.00 84.00 309 VAL A C 1
ATOM 2342 O O . VAL A 1 309 ? -32.620 -8.189 11.963 1.00 84.00 309 VAL A O 1
ATOM 2345 N N . LEU A 1 310 ? -31.758 -8.053 14.033 1.00 82.56 310 LEU A N 1
ATOM 2346 C CA . LEU A 1 310 ? -30.759 -9.107 13.841 1.00 82.56 310 LEU A CA 1
ATOM 2347 C C . LEU A 1 310 ? -31.369 -10.491 14.100 1.00 82.56 310 LEU A C 1
ATOM 2349 O O . LEU A 1 310 ? -31.552 -10.922 15.233 1.00 82.56 310 LEU A O 1
ATOM 2353 N N . THR A 1 311 ? -31.673 -11.182 13.012 1.00 83.19 311 THR A N 1
ATOM 2354 C CA . THR A 1 311 ? -32.009 -12.607 12.913 1.00 83.19 311 THR A CA 1
ATOM 2355 C C . THR A 1 311 ? -30.868 -13.377 12.236 1.00 83.19 311 THR A C 1
ATOM 2357 O O . THR A 1 311 ? -29.986 -12.770 11.627 1.00 83.19 311 THR A O 1
ATOM 2360 N N . ALA A 1 312 ? -30.892 -14.714 12.275 1.00 79.44 312 ALA A N 1
ATOM 2361 C CA . ALA A 1 312 ? -29.894 -15.537 11.580 1.00 79.44 312 ALA A CA 1
ATOM 2362 C C . ALA A 1 312 ? -29.782 -15.195 10.077 1.00 79.44 312 ALA A C 1
ATOM 2364 O O . ALA A 1 312 ? -28.679 -15.086 9.548 1.00 79.44 312 ALA A O 1
ATOM 2365 N N . GLU A 1 313 ? -30.911 -14.948 9.407 1.00 77.75 313 GLU A N 1
ATOM 2366 C CA . GLU A 1 313 ? -30.959 -14.598 7.981 1.00 77.75 313 GLU A CA 1
ATOM 2367 C C . GLU A 1 313 ? -30.366 -13.208 7.707 1.00 77.75 313 GLU A C 1
ATOM 2369 O O . GLU A 1 313 ? -29.531 -13.038 6.816 1.00 77.75 313 GLU A O 1
ATOM 2374 N N . THR A 1 314 ? -30.731 -12.206 8.509 1.00 79.81 314 THR A N 1
ATOM 2375 C CA . THR A 1 314 ? -30.206 -10.841 8.343 1.00 79.81 314 THR A CA 1
ATOM 2376 C C . THR A 1 314 ? -28.728 -10.741 8.711 1.00 79.81 314 THR A C 1
ATOM 2378 O O . THR A 1 314 ? -28.016 -9.946 8.109 1.00 79.81 314 THR A O 1
ATOM 2381 N N . VAL A 1 315 ? -28.236 -11.554 9.656 1.00 81.69 315 VAL A N 1
ATOM 2382 C CA . VAL A 1 315 ? -26.803 -11.621 9.990 1.00 81.69 315 VAL A CA 1
ATOM 2383 C C . VAL A 1 315 ? -26.007 -12.109 8.780 1.00 81.69 315 VAL A C 1
ATOM 2385 O O . VAL A 1 315 ? -25.023 -11.475 8.408 1.00 81.69 315 VAL A O 1
ATOM 2388 N N . VAL A 1 316 ? -26.462 -13.174 8.107 1.00 75.38 316 VAL A N 1
ATOM 2389 C CA . VAL A 1 316 ? -25.828 -13.647 6.863 1.00 75.38 316 VAL A CA 1
ATOM 2390 C C . VAL A 1 316 ? -25.856 -12.555 5.793 1.00 75.38 316 VAL A C 1
ATOM 2392 O O . VAL A 1 316 ? -24.843 -12.328 5.135 1.00 75.38 316 VAL A O 1
ATOM 2395 N N . SER A 1 317 ? -26.965 -11.823 5.655 1.00 72.50 317 SER A N 1
ATOM 2396 C CA . SER A 1 317 ? -27.056 -10.682 4.734 1.00 72.50 317 SER A CA 1
ATOM 2397 C C . SER A 1 317 ? -26.033 -9.585 5.054 1.00 72.50 317 SER A C 1
ATOM 2399 O O . SER A 1 317 ? -25.345 -9.121 4.152 1.00 72.50 317 SER A O 1
ATOM 2401 N N . VAL A 1 318 ? -25.876 -9.195 6.323 1.00 74.62 318 VAL A N 1
ATOM 2402 C CA . VAL A 1 318 ? -24.888 -8.181 6.746 1.00 74.62 318 VAL A CA 1
ATOM 2403 C C . VAL A 1 318 ? -23.454 -8.650 6.486 1.00 74.62 318 VAL A C 1
ATOM 2405 O O . VAL A 1 318 ? -22.609 -7.857 6.079 1.00 74.62 318 VAL A O 1
ATOM 2408 N N . LEU A 1 319 ? -23.174 -9.942 6.675 1.00 69.62 319 LEU A N 1
ATOM 2409 C CA . LEU A 1 319 ? -21.853 -10.519 6.416 1.00 69.62 319 LEU A CA 1
ATOM 2410 C C . LEU A 1 319 ? -21.537 -10.655 4.917 1.00 69.62 319 LEU A C 1
ATOM 2412 O O . LEU A 1 319 ? -20.369 -10.627 4.540 1.00 69.62 319 LEU A O 1
ATOM 2416 N N . THR A 1 320 ? -22.554 -10.803 4.063 1.00 67.00 320 THR A N 1
ATOM 2417 C CA . THR A 1 320 ? -22.393 -11.084 2.622 1.00 67.00 320 THR A CA 1
ATOM 2418 C C . THR A 1 320 ? -22.653 -9.885 1.709 1.00 67.00 320 THR A C 1
ATOM 2420 O O . THR A 1 320 ? -22.343 -9.957 0.521 1.00 67.00 320 THR A O 1
ATOM 2423 N N . GLN A 1 321 ? -23.184 -8.773 2.229 1.00 62.72 321 GLN A N 1
ATOM 2424 C CA . GLN A 1 321 ? -23.439 -7.551 1.462 1.00 62.72 321 GLN A CA 1
ATOM 2425 C C . GLN A 1 321 ? -22.373 -6.477 1.736 1.00 62.72 321 GLN A C 1
ATOM 2427 O O . GLN A 1 321 ? -22.492 -5.720 2.699 1.00 62.72 321 GLN A O 1
ATOM 2432 N N . PRO A 1 322 ? -21.363 -6.321 0.860 1.00 48.53 322 PRO A N 1
ATOM 2433 C CA . PRO A 1 322 ? -20.400 -5.222 0.967 1.00 48.53 322 PRO A CA 1
ATOM 2434 C C . PRO A 1 322 ? -21.018 -3.835 0.694 1.00 48.53 322 PRO A C 1
ATOM 2436 O O . PRO A 1 322 ? -20.399 -2.832 1.028 1.00 48.53 322 PRO A O 1
ATOM 2439 N N . ASN A 1 323 ? -22.235 -3.773 0.126 1.00 42.06 323 ASN A N 1
ATOM 2440 C CA . ASN A 1 323 ? -22.871 -2.555 -0.400 1.00 42.06 323 ASN A CA 1
ATOM 2441 C C . ASN A 1 323 ? -24.232 -2.212 0.248 1.00 42.06 323 ASN A C 1
ATOM 2443 O O . ASN A 1 323 ? -25.114 -1.675 -0.427 1.00 42.06 323 ASN A O 1
ATOM 2447 N N . ALA A 1 324 ? -24.447 -2.508 1.535 1.00 52.53 324 ALA A N 1
ATOM 2448 C CA . ALA A 1 324 ? -25.505 -1.799 2.269 1.00 52.53 324 ALA A CA 1
ATOM 2449 C C . ALA A 1 324 ? -25.220 -0.286 2.184 1.00 52.53 324 ALA A C 1
ATOM 2451 O O . ALA A 1 324 ? -24.045 0.083 2.177 1.00 52.53 324 ALA A O 1
ATOM 2452 N N . GLN A 1 325 ? -26.244 0.579 2.075 1.00 52.78 325 GLN A N 1
ATOM 2453 C CA . GLN A 1 325 ? -26.036 2.037 2.010 1.00 52.78 325 GLN A CA 1
ATOM 2454 C C . GLN A 1 325 ? -25.058 2.450 3.116 1.00 52.78 325 GLN A C 1
ATOM 2456 O O . GLN A 1 325 ? -25.329 2.265 4.302 1.00 52.78 325 GLN A O 1
ATOM 2461 N N . LEU A 1 326 ? -23.871 2.887 2.694 1.00 55.31 326 LEU A N 1
ATOM 2462 C CA . LEU A 1 326 ? -22.791 3.260 3.590 1.00 55.31 326 LEU A CA 1
ATOM 2463 C C . LEU A 1 326 ? -23.204 4.514 4.354 1.00 55.31 326 LEU A C 1
ATOM 2465 O O . LEU A 1 326 ? -23.830 5.409 3.785 1.00 55.31 326 LEU A O 1
ATOM 2469 N N . ASN A 1 327 ? -22.827 4.589 5.626 1.00 68.69 327 ASN A N 1
ATOM 2470 C CA . ASN A 1 327 ? -22.789 5.806 6.405 1.00 68.69 327 ASN A CA 1
ATOM 2471 C C . ASN A 1 327 ? -21.849 6.729 5.641 1.00 68.69 327 ASN A C 1
ATOM 2473 O O . ASN A 1 327 ? -20.628 6.574 5.697 1.00 68.69 327 ASN A O 1
ATOM 2477 N N . THR A 1 328 ? -22.438 7.619 4.843 1.00 69.06 328 THR A N 1
ATOM 2478 C CA . THR A 1 328 ? -21.714 8.430 3.862 1.00 69.06 328 THR A CA 1
ATOM 2479 C C . THR A 1 328 ? -20.651 9.285 4.527 1.00 69.06 328 THR A C 1
ATOM 2481 O O . THR A 1 328 ? -19.651 9.591 3.891 1.00 69.06 328 THR A O 1
ATOM 2484 N N . ARG A 1 329 ? -20.822 9.566 5.825 1.00 77.69 329 ARG A N 1
ATOM 2485 C CA . ARG A 1 329 ? -19.856 10.299 6.632 1.00 77.69 329 ARG A CA 1
ATOM 2486 C C . ARG A 1 329 ? -18.521 9.608 6.738 1.00 77.69 329 ARG A C 1
ATOM 2488 O O . ARG A 1 329 ? -17.539 10.306 6.793 1.00 77.69 329 ARG A O 1
ATOM 2495 N N . LEU A 1 330 ? -18.413 8.278 6.691 1.00 76.44 330 LEU A N 1
ATOM 2496 C CA . LEU A 1 330 ? -17.077 7.659 6.664 1.00 76.44 330 LEU A CA 1
ATOM 2497 C C . LEU A 1 330 ? -16.236 8.147 5.463 1.00 76.44 330 LEU A C 1
ATOM 2499 O O . LEU A 1 330 ? -15.012 8.161 5.551 1.00 76.44 330 LEU A O 1
ATOM 2503 N N . GLY A 1 331 ? -16.877 8.598 4.374 1.00 69.69 331 GLY A N 1
ATOM 2504 C CA . GLY A 1 331 ? -16.218 9.255 3.240 1.00 69.69 331 GLY A CA 1
ATOM 2505 C C . GLY A 1 331 ? -15.736 10.689 3.503 1.00 69.69 331 GLY A C 1
ATOM 2506 O O . GLY A 1 331 ? -14.908 11.175 2.741 1.00 69.69 331 GLY A O 1
ATOM 2507 N N . ASP A 1 332 ? -16.199 11.319 4.583 1.00 75.56 332 ASP A N 1
ATOM 2508 C CA . ASP A 1 332 ? -15.793 12.644 5.074 1.00 75.56 332 ASP A CA 1
ATOM 2509 C C . ASP A 1 332 ? -14.634 12.536 6.093 1.00 75.56 332 ASP A C 1
ATOM 2511 O O . ASP A 1 332 ? -14.369 13.454 6.868 1.00 75.56 332 ASP A O 1
ATOM 2515 N N . SER A 1 333 ? -13.952 11.385 6.135 1.00 78.69 333 SER A N 1
ATOM 2516 C CA . SER A 1 333 ? -12.746 11.181 6.939 1.00 78.69 333 SER A CA 1
ATOM 2517 C C . SER A 1 333 ? -11.525 10.934 6.064 1.00 78.69 333 SER A C 1
ATOM 2519 O O . SER A 1 333 ? -11.618 10.313 5.000 1.00 78.69 333 SER A O 1
ATOM 2521 N N . ALA A 1 334 ? -10.369 11.384 6.536 1.00 74.38 334 ALA A N 1
ATOM 2522 C CA . ALA A 1 334 ? -9.077 11.109 5.940 1.00 74.38 334 ALA A CA 1
ATOM 2523 C C . ALA A 1 334 ? -8.146 10.482 6.984 1.00 74.38 334 ALA A C 1
ATOM 2525 O O . ALA A 1 334 ? -8.067 10.923 8.127 1.00 74.38 334 ALA A O 1
ATOM 2526 N N . LEU A 1 335 ? -7.444 9.424 6.577 1.00 74.06 335 LEU A N 1
ATOM 2527 C CA . LEU A 1 335 ? -6.420 8.769 7.382 1.00 74.06 335 LEU A CA 1
ATOM 2528 C C . LEU A 1 335 ? -5.052 9.212 6.866 1.00 74.06 335 LEU A C 1
ATOM 2530 O O . LEU A 1 335 ? -4.722 9.014 5.696 1.00 74.06 335 LEU A O 1
ATOM 2534 N N . PHE A 1 336 ? -4.265 9.804 7.749 1.00 73.94 336 PHE A N 1
ATOM 2535 C CA . PHE A 1 336 ? -2.907 10.255 7.510 1.00 73.94 336 PHE A CA 1
ATOM 2536 C C . PHE A 1 336 ? -1.945 9.387 8.293 1.00 73.94 336 PHE A C 1
ATOM 2538 O O . PHE A 1 336 ? -2.283 8.808 9.322 1.00 73.94 336 PHE A O 1
ATOM 2545 N N . ILE A 1 337 ? -0.714 9.326 7.807 1.00 73.00 337 ILE A N 1
ATOM 2546 C CA . ILE A 1 337 ? 0.373 8.678 8.522 1.00 73.00 337 ILE A CA 1
ATOM 2547 C C . ILE A 1 337 ? 1.376 9.767 8.916 1.00 73.00 337 ILE A C 1
ATOM 2549 O O . ILE A 1 337 ? 1.612 10.690 8.135 1.00 73.00 337 ILE A O 1
ATOM 2553 N N . GLY A 1 338 ? 1.965 9.666 10.102 1.00 73.50 338 GLY A N 1
ATOM 2554 C CA . GLY A 1 338 ? 2.939 10.633 10.604 1.00 73.50 338 GLY A CA 1
ATOM 2555 C C . GLY A 1 338 ? 2.320 11.948 11.087 1.00 73.50 338 GLY A C 1
ATOM 2556 O O . GLY A 1 338 ? 1.149 12.005 11.459 1.00 73.50 338 GLY A O 1
ATOM 2557 N N . ASP A 1 339 ? 3.148 12.990 11.105 1.00 73.12 339 ASP A N 1
ATOM 2558 C CA . ASP A 1 339 ? 2.846 14.275 11.738 1.00 73.12 339 ASP A CA 1
ATOM 2559 C C . ASP A 1 339 ? 1.710 15.052 11.067 1.00 73.12 339 ASP A C 1
ATOM 2561 O O . ASP A 1 339 ? 1.516 15.004 9.844 1.00 73.12 339 ASP A O 1
ATOM 2565 N N . ASP A 1 340 ? 1.030 15.880 11.865 1.00 71.81 340 ASP A N 1
ATOM 2566 C CA . ASP A 1 340 ? 0.207 16.948 11.317 1.00 71.81 340 ASP A CA 1
ATOM 2567 C C . ASP A 1 340 ? 1.093 18.104 10.845 1.00 71.81 340 ASP A C 1
ATOM 2569 O O . ASP A 1 340 ? 1.465 19.002 11.602 1.00 71.81 340 ASP A O 1
ATOM 2573 N N . LEU A 1 341 ? 1.414 18.094 9.551 1.00 63.03 341 LEU A N 1
ATOM 2574 C CA . LEU A 1 341 ? 2.202 19.151 8.916 1.00 63.03 341 LEU A CA 1
ATOM 2575 C C . LEU A 1 341 ? 1.495 20.516 8.916 1.00 63.03 341 LEU A C 1
ATOM 2577 O O . LEU A 1 341 ? 2.162 21.530 8.711 1.00 63.03 341 LEU A O 1
ATOM 2581 N N . ALA A 1 342 ? 0.175 20.566 9.139 1.00 60.97 342 ALA A N 1
ATOM 2582 C CA . ALA A 1 342 ? -0.565 21.824 9.228 1.00 60.97 342 ALA A CA 1
ATOM 2583 C C . ALA A 1 342 ? -0.476 22.467 10.622 1.00 60.97 342 ALA A C 1
ATOM 2585 O O . ALA A 1 342 ? -0.448 23.695 10.713 1.00 60.97 342 ALA A O 1
ATOM 2586 N N . SER A 1 343 ? -0.349 21.661 11.682 1.00 62.81 343 SER A N 1
ATOM 2587 C CA . SER A 1 343 ? -0.220 22.128 13.072 1.00 62.81 343 SER A CA 1
ATOM 2588 C C . SER A 1 343 ? 0.989 21.500 13.784 1.00 62.81 343 SER A C 1
ATOM 2590 O O . SER A 1 343 ? 0.850 20.911 14.862 1.00 62.81 343 SER A O 1
ATOM 2592 N N . PRO A 1 344 ? 2.213 21.657 13.243 1.00 57.88 344 PRO A N 1
ATOM 2593 C CA . PRO A 1 344 ? 3.379 20.910 13.704 1.00 57.88 344 PRO A CA 1
ATOM 2594 C C . PRO A 1 344 ? 3.791 21.240 15.144 1.00 57.88 344 PRO A C 1
ATOM 2596 O O . PRO A 1 344 ? 4.585 20.513 15.717 1.00 57.88 344 PRO A O 1
ATOM 2599 N N . ALA A 1 345 ? 3.296 22.317 15.758 1.00 59.78 345 ALA A N 1
ATOM 2600 C CA . ALA A 1 345 ? 3.622 22.656 17.146 1.00 59.78 345 ALA A CA 1
ATOM 2601 C C . ALA A 1 345 ? 2.752 21.933 18.192 1.00 59.78 345 ALA A C 1
ATOM 2603 O O . ALA A 1 345 ? 3.125 21.919 19.363 1.00 59.78 345 ALA A O 1
ATOM 2604 N N . GLU A 1 346 ? 1.604 21.371 17.801 1.00 59.47 346 GLU A N 1
ATOM 2605 C CA . GLU A 1 346 ? 0.597 20.882 18.754 1.00 59.47 346 GLU A CA 1
ATOM 2606 C C . GLU A 1 346 ? 0.470 19.356 18.788 1.00 59.47 346 GLU A C 1
ATOM 2608 O O . GLU A 1 346 ? 0.157 18.816 19.849 1.00 59.47 346 GLU A O 1
ATOM 2613 N N . ARG A 1 347 ? 0.712 18.652 17.670 1.00 68.62 347 ARG A N 1
ATOM 2614 C CA . ARG A 1 347 ? 0.597 17.184 17.593 1.00 68.62 347 ARG A CA 1
ATOM 2615 C C . ARG A 1 347 ? 1.586 16.578 16.595 1.00 68.62 347 ARG A C 1
ATOM 2617 O O . ARG A 1 347 ? 1.427 16.719 15.385 1.00 68.62 347 ARG A O 1
ATOM 2624 N N . GLN A 1 348 ? 2.605 15.902 17.124 1.00 71.69 348 GLN A N 1
ATOM 2625 C CA . GLN A 1 348 ? 3.636 15.199 16.359 1.00 71.69 348 GLN A CA 1
ATOM 2626 C C . GLN A 1 348 ? 3.703 13.731 16.783 1.00 71.69 348 GLN A C 1
ATOM 2628 O O . GLN A 1 348 ? 3.429 13.385 17.931 1.00 71.69 348 GLN A O 1
ATOM 2633 N N . CYS A 1 349 ? 4.170 12.881 15.879 1.00 74.19 349 CYS A N 1
ATOM 2634 C CA . CYS A 1 349 ? 4.659 11.541 16.161 1.00 74.19 349 CYS A CA 1
ATOM 2635 C C . CYS A 1 349 ? 6.049 11.605 16.808 1.00 74.19 349 CYS A C 1
ATOM 2637 O O . CYS A 1 349 ? 7.029 11.054 16.314 1.00 74.19 349 CYS A O 1
ATOM 2639 N N . ASP A 1 350 ? 6.123 12.279 17.954 1.00 71.31 350 ASP A N 1
ATOM 2640 C CA . ASP A 1 350 ? 7.314 12.396 18.802 1.00 71.31 350 ASP A CA 1
ATOM 2641 C C . ASP A 1 350 ? 7.458 11.221 19.789 1.00 71.31 350 ASP A C 1
ATOM 2643 O O . ASP A 1 350 ? 8.338 11.205 20.655 1.00 71.31 350 ASP A O 1
ATOM 2647 N N . GLY A 1 351 ? 6.579 10.226 19.650 1.00 67.06 351 GLY A N 1
ATOM 2648 C CA . GLY A 1 351 ? 6.460 9.081 20.537 1.00 67.06 351 GLY A CA 1
ATOM 2649 C C . GLY A 1 351 ? 5.516 9.302 21.719 1.00 67.06 351 GLY A C 1
ATOM 2650 O O . GLY A 1 351 ? 5.426 8.414 22.556 1.00 67.06 351 GLY A O 1
ATOM 2651 N N . SER A 1 352 ? 4.807 10.429 21.836 1.00 66.19 352 SER A N 1
ATOM 2652 C CA . SER A 1 352 ? 3.818 10.633 22.908 1.00 66.19 352 SER A CA 1
ATOM 2653 C C . SER A 1 352 ? 2.487 9.910 22.657 1.00 66.19 352 SER A C 1
ATOM 2655 O O . SER A 1 352 ? 1.927 9.344 23.596 1.00 66.19 352 SER A O 1
ATOM 2657 N N . ALA A 1 353 ? 2.030 9.834 21.405 1.00 70.62 353 ALA A N 1
ATOM 2658 C CA . ALA A 1 353 ? 0.794 9.165 20.998 1.00 70.62 353 ALA A CA 1
ATOM 2659 C C . ALA A 1 353 ? 1.027 8.207 19.817 1.00 70.62 353 ALA A C 1
ATOM 2661 O O . ALA A 1 353 ? 1.947 8.396 19.024 1.00 70.62 353 ALA A O 1
ATOM 2662 N N . ASN A 1 354 ? 0.187 7.171 19.687 1.00 78.12 354 ASN A N 1
ATOM 2663 C CA . ASN A 1 354 ? 0.250 6.250 18.536 1.00 78.12 354 ASN A CA 1
ATOM 2664 C C . ASN A 1 354 ? -0.635 6.709 17.368 1.00 78.12 354 ASN A C 1
ATOM 2666 O O . ASN A 1 354 ? -0.407 6.313 16.227 1.00 78.12 354 ASN A O 1
ATOM 2670 N N . ALA A 1 355 ? -1.667 7.489 17.666 1.00 83.56 355 ALA A N 1
ATOM 2671 C CA . ALA A 1 355 ? -2.563 8.115 16.713 1.00 83.56 355 ALA A CA 1
ATOM 2672 C C . ALA A 1 355 ? -3.292 9.271 17.414 1.00 83.56 355 ALA A C 1
ATOM 2674 O O . ALA A 1 355 ? -3.252 9.370 18.643 1.00 83.56 355 ALA A O 1
ATOM 2675 N N . TRP A 1 356 ? -3.920 10.150 16.640 1.00 85.38 356 TRP A N 1
ATOM 2676 C CA . TRP A 1 356 ? -4.883 11.118 17.156 1.00 85.38 356 TRP A CA 1
ATOM 2677 C C . TRP A 1 356 ? -5.877 11.522 16.070 1.00 85.38 356 TRP A C 1
ATOM 2679 O O . TRP A 1 356 ? -5.557 11.522 14.881 1.00 85.38 356 TRP A O 1
ATOM 2689 N N . MET A 1 357 ? -7.055 11.972 16.486 1.00 85.69 357 MET A N 1
ATOM 2690 C CA . MET A 1 357 ? -8.040 12.600 15.607 1.00 85.69 357 MET A CA 1
ATOM 2691 C C . MET A 1 357 ? -8.094 14.122 15.811 1.00 85.69 357 MET A C 1
ATOM 2693 O O . MET A 1 357 ? -8.065 14.626 16.947 1.00 85.69 357 MET A O 1
ATOM 2697 N N . THR A 1 358 ? -8.162 14.864 14.707 1.00 78.00 358 THR A N 1
ATOM 2698 C CA . THR A 1 358 ? -8.604 16.261 14.666 1.00 78.00 358 THR A CA 1
ATOM 2699 C C . THR A 1 358 ? -9.903 16.363 13.867 1.00 78.00 358 THR A C 1
ATOM 2701 O O . THR A 1 358 ? -10.133 15.632 12.906 1.00 78.00 358 THR A O 1
ATOM 2704 N N . GLU A 1 359 ? -10.784 17.256 14.309 1.00 71.00 359 GLU A N 1
ATOM 2705 C CA . GLU A 1 359 ? -12.021 17.580 13.605 1.00 71.00 359 GLU A CA 1
ATOM 2706 C C . GLU A 1 359 ? -11.846 18.985 13.034 1.00 71.00 359 GLU A C 1
ATOM 2708 O O . GLU A 1 359 ? -11.459 19.898 13.772 1.00 71.00 359 GLU A O 1
ATOM 2713 N N . ASP A 1 360 ? -12.076 19.151 11.731 1.00 63.38 360 ASP A N 1
ATOM 2714 C CA . ASP A 1 360 ? -12.097 20.482 11.128 1.00 63.38 360 ASP A CA 1
ATOM 2715 C C . ASP A 1 360 ? -13.372 21.212 11.580 1.00 63.38 360 ASP A C 1
ATOM 2717 O O . ASP A 1 360 ? -14.489 20.706 11.421 1.00 63.38 360 ASP A O 1
ATOM 2721 N N . ASN A 1 361 ? -13.197 22.398 12.167 1.00 55.12 361 ASN A N 1
ATOM 2722 C CA . ASN A 1 361 ? -14.266 23.170 12.797 1.00 55.12 361 ASN A CA 1
ATOM 2723 C C . ASN A 1 361 ? -15.357 23.604 11.805 1.00 55.12 361 ASN A C 1
ATOM 2725 O O . ASN A 1 361 ? -16.498 23.812 12.225 1.00 55.12 361 ASN A O 1
ATOM 2729 N N . ASP A 1 362 ? -15.024 23.739 10.519 1.00 58.12 362 ASP A N 1
ATOM 2730 C CA . ASP A 1 362 ? -15.944 24.287 9.519 1.00 58.12 362 ASP A CA 1
ATOM 2731 C C . ASP A 1 362 ? -16.759 23.196 8.795 1.00 58.12 362 ASP A C 1
ATOM 2733 O O . ASP A 1 362 ? -17.968 23.361 8.607 1.00 58.12 362 ASP A O 1
ATOM 2737 N N . ASP A 1 363 ? -16.146 22.046 8.485 1.00 56.00 363 ASP A N 1
ATOM 2738 C CA . ASP A 1 363 ? -16.752 21.003 7.638 1.00 56.00 363 ASP A CA 1
ATOM 2739 C C . ASP A 1 363 ? -17.137 19.709 8.386 1.00 56.00 363 ASP A C 1
ATOM 2741 O O . ASP A 1 363 ? -17.834 18.862 7.824 1.00 56.00 363 ASP A O 1
ATOM 2745 N N . ARG A 1 364 ? -16.757 19.559 9.669 1.00 70.38 364 ARG A N 1
ATOM 2746 C CA . ARG A 1 364 ? -16.977 18.341 10.491 1.00 70.38 364 ARG A CA 1
ATOM 2747 C C . ARG A 1 364 ? -16.315 17.071 9.943 1.00 70.38 364 ARG A C 1
ATOM 2749 O O . ARG A 1 364 ? -16.701 15.959 10.322 1.00 70.38 364 ARG A O 1
ATOM 2756 N N . ASN A 1 365 ? -15.325 17.236 9.070 1.00 78.69 365 ASN A N 1
ATOM 2757 C CA . ASN A 1 365 ? -14.479 16.154 8.581 1.00 78.69 365 ASN A CA 1
ATOM 2758 C C . ASN A 1 365 ? -13.566 15.655 9.708 1.00 78.69 365 ASN A C 1
ATOM 2760 O O . ASN A 1 365 ? -13.166 16.438 10.573 1.00 78.69 365 ASN A O 1
ATOM 2764 N N . ALA A 1 366 ? -13.230 14.365 9.687 1.00 81.12 366 ALA A N 1
ATOM 2765 C CA . ALA A 1 366 ? -12.256 13.790 10.613 1.00 81.12 366 ALA A CA 1
ATOM 2766 C C . ALA A 1 366 ? -10.921 13.534 9.922 1.00 81.12 366 ALA A C 1
ATOM 2768 O O . ALA A 1 366 ? -10.835 12.682 9.035 1.00 81.12 366 ALA A O 1
ATOM 2769 N N . ASP A 1 367 ? -9.881 14.199 10.407 1.00 82.00 367 ASP A N 1
ATOM 2770 C CA . ASP A 1 367 ? -8.501 13.924 10.041 1.00 82.00 367 ASP A CA 1
ATOM 2771 C C . ASP A 1 367 ? -7.879 13.046 11.135 1.00 82.00 367 ASP A C 1
ATOM 2773 O O . ASP A 1 367 ? -7.672 13.466 12.275 1.00 82.00 367 ASP A O 1
ATOM 2777 N N . ILE A 1 368 ? -7.622 11.780 10.809 1.00 84.06 368 ILE A N 1
ATOM 2778 C CA . ILE A 1 368 ? -7.051 10.798 11.734 1.00 84.06 368 ILE A CA 1
ATOM 2779 C C . ILE A 1 368 ? -5.594 10.579 11.364 1.00 84.06 368 ILE A C 1
ATOM 2781 O O . ILE A 1 368 ? -5.291 10.075 10.287 1.00 84.06 368 ILE A O 1
ATOM 2785 N N . TYR A 1 369 ? -4.690 10.917 12.268 1.00 83.12 369 TYR A N 1
ATOM 2786 C CA . TYR A 1 369 ? -3.253 10.787 12.087 1.00 83.12 369 TYR A CA 1
ATOM 2787 C C . TYR A 1 369 ? -2.763 9.544 12.812 1.00 83.12 369 TYR A C 1
ATOM 2789 O O . TYR A 1 369 ? -3.084 9.326 13.976 1.00 83.12 369 TYR A O 1
ATOM 2797 N N . ILE A 1 370 ? -1.988 8.721 12.117 1.00 83.94 370 ILE A N 1
ATOM 2798 C CA . ILE A 1 370 ? -1.491 7.432 12.589 1.00 83.94 370 ILE A CA 1
ATOM 2799 C C . ILE A 1 370 ? 0.033 7.486 12.598 1.00 83.94 370 ILE A C 1
ATOM 2801 O O . ILE A 1 370 ? 0.657 7.637 11.549 1.00 83.94 370 ILE A O 1
ATOM 2805 N N . CYS A 1 371 ? 0.664 7.334 13.756 1.00 83.12 371 CYS A N 1
ATOM 2806 C CA . CYS A 1 371 ? 2.122 7.346 13.837 1.00 83.12 371 CYS A CA 1
ATOM 2807 C C . CYS A 1 371 ? 2.735 6.057 13.310 1.00 83.12 371 CYS A C 1
ATOM 2809 O O . CYS A 1 371 ? 2.193 4.981 13.528 1.00 83.12 371 CYS A O 1
ATOM 2811 N N . GLU A 1 372 ? 3.891 6.146 12.648 1.00 73.62 372 GLU A N 1
ATOM 2812 C CA . GLU A 1 372 ? 4.528 4.973 12.030 1.00 73.62 372 GLU A CA 1
ATOM 2813 C C . GLU A 1 372 ? 4.811 3.847 13.041 1.00 73.62 372 GLU A C 1
ATOM 2815 O O . GLU A 1 372 ? 4.656 2.674 12.705 1.00 73.62 372 GLU A O 1
ATOM 2820 N N . ASP A 1 373 ? 5.100 4.202 14.296 1.00 73.62 373 ASP A N 1
ATOM 2821 C CA . ASP A 1 373 ? 5.329 3.270 15.406 1.00 73.62 373 ASP A CA 1
ATOM 2822 C C . ASP A 1 373 ? 4.153 2.304 15.649 1.00 73.62 373 ASP A C 1
ATOM 2824 O O . ASP A 1 373 ? 4.355 1.183 16.119 1.00 73.62 373 ASP A O 1
ATOM 2828 N N . ILE A 1 374 ? 2.908 2.681 15.319 1.00 77.94 374 ILE A N 1
ATOM 2829 C CA . ILE A 1 374 ? 1.769 1.767 15.496 1.00 77.94 374 ILE A CA 1
ATOM 2830 C C . ILE A 1 374 ? 1.832 0.577 14.538 1.00 77.94 374 ILE A C 1
ATOM 2832 O O . ILE A 1 374 ? 1.264 -0.468 14.842 1.00 77.94 374 ILE A O 1
ATOM 2836 N N . PHE A 1 375 ? 2.554 0.674 13.417 1.00 75.81 375 PHE A N 1
ATOM 2837 C CA . PHE A 1 375 ? 2.691 -0.437 12.473 1.00 75.81 375 PHE A CA 1
ATOM 2838 C C . PHE A 1 375 ? 3.634 -1.542 12.965 1.00 75.81 375 PHE A C 1
ATOM 2840 O O . PHE A 1 375 ? 3.685 -2.607 12.346 1.00 75.81 375 PHE A O 1
ATOM 2847 N N . ASP A 1 376 ? 4.305 -1.339 14.104 1.00 72.44 376 ASP A N 1
ATOM 2848 C CA . ASP A 1 376 ? 4.971 -2.412 14.854 1.00 72.44 376 ASP A CA 1
ATOM 2849 C C . ASP A 1 376 ? 3.973 -3.309 15.608 1.00 72.44 376 ASP A C 1
ATOM 2851 O O . ASP A 1 376 ? 4.333 -4.381 16.112 1.00 72.44 376 ASP A O 1
ATOM 2855 N N . TRP A 1 377 ? 2.710 -2.890 15.713 1.00 81.12 377 TRP A N 1
ATOM 2856 C CA . TRP A 1 377 ? 1.652 -3.711 16.280 1.00 81.12 377 TRP A CA 1
ATOM 2857 C C . TRP A 1 377 ? 1.055 -4.640 15.223 1.00 81.12 377 TRP A C 1
ATOM 2859 O O . TRP A 1 377 ? 0.936 -4.273 14.054 1.00 81.12 377 TRP A O 1
ATOM 2869 N N . PRO A 1 378 ? 0.631 -5.845 15.627 1.00 85.88 378 PRO A N 1
ATOM 2870 C CA . PRO A 1 378 ? 0.070 -6.813 14.697 1.00 85.88 378 PRO A CA 1
ATOM 2871 C C . PRO A 1 378 ? -1.344 -6.423 14.243 1.00 85.88 378 PRO A C 1
ATOM 2873 O O . PRO A 1 378 ? -2.084 -5.758 14.975 1.00 85.88 378 PRO A O 1
ATOM 2876 N N . SER A 1 379 ? -1.747 -6.895 13.062 1.00 89.06 379 SER A N 1
ATOM 2877 C CA . SER A 1 379 ? -3.162 -6.966 12.673 1.00 89.06 379 SER A CA 1
ATOM 2878 C C . SER A 1 379 ? -3.907 -8.071 13.437 1.00 89.06 379 SER A C 1
ATOM 2880 O O . SER A 1 379 ? -3.305 -8.879 14.160 1.00 89.06 379 SER A O 1
ATOM 2882 N N . ILE A 1 380 ? -5.237 -8.139 13.295 1.00 93.56 380 ILE A N 1
ATOM 2883 C CA . ILE A 1 380 ? -6.013 -9.254 13.870 1.00 93.56 380 ILE A CA 1
ATOM 2884 C C . ILE A 1 380 ? -5.586 -10.603 13.268 1.00 93.56 380 ILE A C 1
ATOM 2886 O O . ILE A 1 380 ? -5.621 -11.624 13.958 1.00 93.56 380 ILE A O 1
ATOM 2890 N N . GLU A 1 381 ? -5.149 -10.620 12.007 1.00 90.06 381 GLU A N 1
ATOM 2891 C CA . GLU A 1 381 ? -4.677 -11.833 11.337 1.00 90.06 381 GLU A CA 1
ATOM 2892 C C . GLU A 1 381 ? -3.262 -12.209 11.789 1.00 90.06 381 GLU A C 1
ATOM 2894 O O . GLU A 1 381 ? -3.018 -13.379 12.080 1.00 90.06 381 GLU A O 1
ATOM 2899 N N . ASP A 1 382 ? -2.371 -11.230 11.976 1.00 87.12 382 ASP A N 1
ATOM 2900 C CA . ASP A 1 382 ? -1.031 -11.454 12.534 1.00 87.12 382 ASP A CA 1
ATOM 2901 C C . ASP A 1 382 ? -1.094 -12.102 13.933 1.00 87.12 382 ASP A C 1
ATOM 2903 O O . ASP A 1 382 ? -0.291 -12.982 14.255 1.00 87.12 382 ASP A O 1
ATOM 2907 N N . ILE A 1 383 ? -2.057 -11.712 14.780 1.00 93.44 383 ILE A N 1
ATOM 2908 C CA . ILE A 1 383 ? -2.278 -12.372 16.078 1.00 93.44 383 ILE A CA 1
ATOM 2909 C C . ILE A 1 383 ? -2.900 -13.757 15.882 1.00 93.44 383 ILE A C 1
ATOM 2911 O O . ILE A 1 383 ? -2.415 -14.721 16.473 1.00 93.44 383 ILE A O 1
ATOM 2915 N N . ALA A 1 384 ? -3.982 -13.884 15.109 1.00 92.88 384 ALA A N 1
ATOM 2916 C CA . ALA A 1 384 ? -4.711 -15.148 14.990 1.00 92.88 384 ALA A CA 1
ATOM 2917 C C . ALA A 1 384 ? -3.863 -16.252 14.337 1.00 92.88 384 ALA A C 1
ATOM 2919 O O . ALA A 1 384 ? -3.868 -17.392 14.807 1.00 92.88 384 ALA A O 1
ATOM 2920 N N . ASN A 1 385 ? -3.103 -15.892 13.302 1.00 90.50 385 ASN A N 1
ATOM 2921 C CA . ASN A 1 385 ? -2.296 -16.778 12.472 1.00 90.50 385 ASN A CA 1
ATOM 2922 C C . ASN A 1 385 ? -0.855 -16.243 12.354 1.00 90.50 385 ASN A C 1
ATOM 2924 O O . ASN A 1 385 ? -0.463 -15.716 11.313 1.00 90.50 385 ASN A O 1
ATOM 2928 N N . PRO A 1 386 ? -0.024 -16.416 13.401 1.00 85.50 386 PRO A N 1
ATOM 2929 C CA . PRO A 1 386 ? 1.278 -15.759 13.483 1.00 85.50 386 PRO A CA 1
ATOM 2930 C C . PRO A 1 386 ? 2.202 -16.133 12.315 1.00 85.50 386 PRO A C 1
ATOM 2932 O O . PRO A 1 386 ? 2.437 -17.338 12.111 1.00 85.50 386 PRO A O 1
ATOM 2935 N N . PRO A 1 387 ? 2.763 -15.154 11.576 1.00 74.69 387 PRO A N 1
ATOM 2936 C CA . PRO A 1 387 ? 3.620 -15.420 10.425 1.00 74.69 387 PRO A CA 1
ATOM 2937 C C . PRO A 1 387 ? 4.925 -16.124 10.822 1.00 74.69 387 PRO A C 1
ATOM 2939 O O . PRO A 1 387 ? 5.336 -16.130 11.984 1.00 74.69 387 PRO A O 1
ATOM 2942 N N . GLN A 1 388 ? 5.596 -16.745 9.846 1.00 78.44 388 GLN A N 1
ATOM 2943 C CA . GLN A 1 388 ? 6.881 -17.439 10.038 1.00 78.44 388 GLN A CA 1
ATOM 2944 C C . GLN A 1 388 ? 8.058 -16.453 10.092 1.00 78.44 388 GLN A C 1
ATOM 2946 O O . GLN A 1 388 ? 9.011 -16.543 9.322 1.00 78.44 388 GLN A O 1
ATOM 2951 N N . THR A 1 389 ? 7.968 -15.474 10.988 1.00 68.25 389 THR A N 1
ATOM 2952 C CA . THR A 1 389 ? 8.939 -14.391 11.154 1.00 68.25 389 THR A CA 1
ATOM 2953 C C . THR A 1 389 ? 9.438 -14.334 12.593 1.00 68.25 389 THR A C 1
ATOM 2955 O O . THR A 1 389 ? 8.745 -14.717 13.535 1.00 68.25 389 THR A O 1
ATOM 2958 N N . SER A 1 390 ? 10.650 -13.812 12.786 1.00 71.06 390 SER A N 1
ATOM 2959 C CA . SER A 1 390 ? 11.304 -13.740 14.100 1.00 71.06 390 SER A CA 1
ATOM 2960 C C . SER A 1 390 ? 10.608 -12.813 15.105 1.00 71.06 390 SER A C 1
ATOM 2962 O O . SER A 1 390 ? 10.857 -12.931 16.309 1.00 71.06 390 SER A O 1
ATOM 2964 N N . TRP A 1 391 ? 9.748 -11.907 14.631 1.00 70.75 391 TRP A N 1
ATOM 2965 C CA . TRP A 1 391 ? 8.970 -10.984 15.460 1.00 70.75 391 TRP A CA 1
ATOM 2966 C C . TRP A 1 391 ? 7.663 -11.600 15.986 1.00 70.75 391 TRP A C 1
ATOM 2968 O O . TRP A 1 391 ? 7.217 -11.225 17.067 1.00 70.75 391 TRP A O 1
ATOM 2978 N N . ALA A 1 392 ? 7.097 -12.588 15.284 1.00 74.81 392 ALA A N 1
ATOM 2979 C CA . ALA A 1 392 ? 5.879 -13.297 15.689 1.00 74.81 392 ALA A CA 1
ATOM 2980 C C . ALA A 1 392 ? 6.164 -14.680 16.300 1.00 74.81 392 ALA A C 1
ATOM 2982 O O . ALA A 1 392 ? 5.391 -15.176 17.123 1.00 74.81 392 ALA A O 1
ATOM 2983 N N . ARG A 1 393 ? 7.286 -15.310 15.925 1.00 84.31 393 ARG A N 1
ATOM 2984 C CA . ARG A 1 393 ? 7.698 -16.646 16.375 1.00 84.31 393 ARG A CA 1
ATOM 2985 C C . ARG A 1 393 ? 9.124 -16.662 16.921 1.00 84.31 393 ARG A C 1
ATOM 2987 O O . ARG A 1 393 ? 9.957 -15.818 16.588 1.00 84.31 393 ARG A O 1
ATOM 2994 N N . ASP A 1 394 ? 9.389 -17.602 17.819 1.00 85.44 394 ASP A N 1
ATOM 2995 C CA . ASP A 1 394 ? 10.719 -17.845 18.372 1.00 85.44 394 ASP A CA 1
ATOM 2996 C C . ASP A 1 394 ? 11.601 -18.686 17.424 1.00 85.44 394 ASP A C 1
ATOM 2998 O O . ASP A 1 394 ? 11.194 -19.066 16.325 1.00 85.44 394 ASP A O 1
ATOM 3002 N N . SER A 1 395 ? 12.832 -18.994 17.847 1.00 85.75 395 SER A N 1
ATOM 3003 C CA . SER A 1 395 ? 13.781 -19.798 17.060 1.00 85.75 395 SER A CA 1
ATOM 3004 C C . SER A 1 395 ? 13.327 -21.240 16.801 1.00 85.75 395 SER A C 1
ATOM 3006 O O . SER A 1 395 ? 13.915 -21.909 15.956 1.00 85.75 395 SER A O 1
ATOM 3008 N N . HIS A 1 396 ? 12.313 -21.727 17.520 1.00 90.94 396 HIS A N 1
ATOM 3009 C CA . HIS A 1 396 ? 11.725 -23.057 17.355 1.00 90.94 396 HIS A CA 1
ATOM 3010 C C . HIS A 1 396 ? 10.421 -23.016 16.540 1.00 90.94 396 HIS A C 1
ATOM 3012 O O . HIS A 1 396 ? 9.741 -24.035 16.415 1.00 90.94 396 HIS A O 1
ATOM 3018 N N . GLY A 1 397 ? 10.051 -21.849 15.997 1.00 87.12 397 GLY A N 1
ATOM 3019 C CA . GLY A 1 397 ? 8.821 -21.653 15.234 1.00 87.12 397 GLY A CA 1
ATOM 3020 C C . GLY A 1 397 ? 7.559 -21.568 16.096 1.00 87.12 397 GLY A C 1
ATOM 3021 O O . GLY A 1 397 ? 6.451 -21.599 15.553 1.00 87.12 397 GLY A O 1
ATOM 3022 N N . GLN A 1 398 ? 7.679 -21.453 17.422 1.00 92.56 398 GLN A N 1
ATOM 3023 C CA . GLN A 1 398 ? 6.528 -21.307 18.314 1.00 92.56 398 GLN A CA 1
ATOM 3024 C C . GLN A 1 398 ? 6.069 -19.846 18.374 1.00 92.56 398 GLN A C 1
ATOM 3026 O O . GLN A 1 398 ? 6.923 -18.955 18.391 1.00 92.56 398 GLN A O 1
ATOM 3031 N N . PRO A 1 399 ? 4.751 -19.563 18.404 1.00 91.50 399 PRO A N 1
ATOM 3032 C CA . PRO A 1 399 ? 4.251 -18.204 18.593 1.00 91.50 399 PRO A CA 1
ATOM 3033 C C . PRO A 1 399 ? 4.811 -17.563 19.864 1.00 91.50 399 PRO A C 1
ATOM 3035 O O . PRO A 1 399 ? 4.841 -18.185 20.927 1.00 91.50 399 PRO A O 1
ATOM 3038 N N . ARG A 1 400 ? 5.241 -16.306 19.761 1.00 88.81 400 ARG A N 1
ATOM 3039 C CA . ARG A 1 400 ? 5.651 -15.501 20.917 1.00 88.81 400 ARG A CA 1
ATOM 3040 C C . ARG A 1 400 ? 4.428 -15.085 21.756 1.00 88.81 400 ARG A C 1
ATOM 3042 O O . ARG A 1 400 ? 3.309 -15.093 21.248 1.00 88.81 400 ARG A O 1
ATOM 3049 N N . PRO A 1 401 ? 4.605 -14.674 23.027 1.00 91.62 401 PRO A N 1
ATOM 3050 C CA . PRO A 1 401 ? 3.520 -14.072 23.806 1.00 91.62 401 PRO A CA 1
ATOM 3051 C C . PRO A 1 401 ? 2.875 -12.887 23.072 1.00 91.62 401 PRO A C 1
ATOM 3053 O O . PRO A 1 401 ? 3.570 -12.113 22.413 1.00 91.62 401 PRO A O 1
ATOM 3056 N N . GLY A 1 402 ? 1.552 -12.760 23.165 1.00 90.69 402 GLY A N 1
ATOM 3057 C CA . GLY A 1 402 ? 0.759 -11.810 22.380 1.00 90.69 402 GLY A CA 1
ATOM 3058 C C . GLY A 1 402 ? 0.436 -12.256 20.947 1.00 90.69 402 GLY A C 1
ATOM 3059 O O . GLY A 1 402 ? -0.203 -11.496 20.223 1.00 90.69 402 GLY A O 1
ATOM 3060 N N . TYR A 1 403 ? 0.851 -13.465 20.549 1.00 92.06 403 TYR A N 1
ATOM 3061 C CA . TYR A 1 403 ? 0.529 -14.098 19.269 1.00 92.06 403 TYR A CA 1
ATOM 3062 C C . TYR A 1 403 ? -0.152 -15.446 19.488 1.00 92.06 403 TYR A C 1
ATOM 3064 O O . TYR A 1 403 ? 0.222 -16.201 20.384 1.00 92.06 403 TYR A O 1
ATOM 3072 N N . SER A 1 404 ? -1.100 -15.786 18.616 1.00 94.62 404 SER A N 1
ATOM 3073 C CA . SER A 1 404 ? -2.096 -16.856 18.748 1.00 94.62 404 SER A CA 1
ATOM 3074 C C . SER A 1 404 ? -3.125 -16.613 19.851 1.00 94.62 404 SER A C 1
ATOM 3076 O O . SER A 1 404 ? -2.875 -15.905 20.826 1.00 94.62 404 SER A O 1
ATOM 3078 N N . CYS A 1 405 ? -4.267 -17.295 19.742 1.00 95.38 405 CYS A N 1
ATOM 3079 C CA . CYS A 1 405 ? -5.285 -17.287 20.785 1.00 95.38 405 CYS A CA 1
ATOM 3080 C C . CYS A 1 405 ? -4.721 -17.649 22.159 1.00 95.38 405 CYS A C 1
ATOM 3082 O O . CYS A 1 405 ? -5.070 -16.980 23.120 1.00 95.38 405 CYS A O 1
ATOM 3084 N N . ALA A 1 406 ? -3.823 -18.634 22.263 1.00 94.25 406 ALA A N 1
ATOM 3085 C CA . ALA A 1 406 ? -3.195 -19.004 23.532 1.00 94.25 406 ALA A CA 1
ATOM 3086 C C . ALA A 1 406 ? -2.248 -17.911 24.062 1.00 94.25 406 ALA A C 1
ATOM 3088 O O . ALA A 1 406 ? -2.223 -17.639 25.261 1.00 94.25 406 ALA A O 1
ATOM 3089 N N . GLY A 1 407 ? -1.500 -17.247 23.176 1.00 94.12 407 GLY A N 1
ATOM 3090 C CA . GLY A 1 407 ? -0.536 -16.214 23.559 1.00 94.12 407 GLY A CA 1
ATOM 3091 C C . GLY A 1 407 ? -1.163 -14.909 24.046 1.00 94.12 407 GLY A C 1
ATOM 3092 O O . GLY A 1 407 ? -0.454 -14.111 24.651 1.00 94.12 407 GLY A O 1
ATOM 3093 N N . LEU A 1 408 ? -2.468 -14.698 23.843 1.00 95.06 408 LEU A N 1
ATOM 3094 C CA . LEU A 1 408 ? -3.201 -13.548 24.389 1.00 95.06 408 LEU A CA 1
ATOM 3095 C C . LEU A 1 408 ? -3.413 -13.610 25.917 1.00 95.06 408 LEU A C 1
ATOM 3097 O O . LEU A 1 408 ? -3.801 -12.604 26.507 1.00 95.06 408 LEU A O 1
ATOM 3101 N N . GLY A 1 409 ? -3.156 -14.751 26.572 1.00 94.06 409 GLY A N 1
ATOM 3102 C CA . GLY A 1 409 ? -3.387 -14.919 28.016 1.00 94.06 409 GLY A CA 1
ATOM 3103 C C . GLY A 1 409 ? -4.875 -14.949 28.386 1.00 94.06 409 GLY A C 1
ATOM 3104 O O . GLY A 1 409 ? -5.716 -15.054 27.511 1.00 94.06 409 GLY A O 1
ATOM 3105 N N . ASP A 1 410 ? -5.241 -14.886 29.664 1.00 94.94 410 ASP A N 1
ATOM 3106 C CA . ASP A 1 410 ? -6.631 -15.162 30.091 1.00 94.94 410 ASP A CA 1
ATOM 3107 C C . ASP A 1 410 ? -7.437 -13.914 30.469 1.00 94.94 410 ASP A C 1
ATOM 3109 O O . ASP A 1 410 ? -8.542 -14.012 31.003 1.00 94.94 410 ASP A O 1
ATOM 3113 N N . PHE A 1 411 ? -6.894 -12.726 30.214 1.00 96.69 411 PHE A N 1
ATOM 3114 C CA . PHE A 1 411 ? -7.509 -11.460 30.592 1.00 96.69 411 PHE A CA 1
ATOM 3115 C C . PHE A 1 411 ? -7.224 -10.355 29.580 1.00 96.69 411 PHE A C 1
ATOM 3117 O O . PHE A 1 411 ? -6.248 -10.411 28.830 1.00 96.69 411 PHE A O 1
ATOM 3124 N N . ASP A 1 412 ? -8.072 -9.330 29.593 1.00 97.06 412 ASP A N 1
ATOM 3125 C CA . ASP A 1 412 ? -7.923 -8.166 28.727 1.00 97.06 412 ASP A CA 1
ATOM 3126 C C . ASP A 1 412 ? -6.576 -7.474 28.972 1.00 97.06 412 ASP A C 1
ATOM 3128 O O . ASP A 1 412 ? -6.228 -7.109 30.098 1.00 97.06 412 ASP A O 1
ATOM 3132 N N . SER A 1 413 ? -5.811 -7.278 27.904 1.00 95.75 413 SER A N 1
ATOM 3133 C CA . SER A 1 413 ? -4.517 -6.597 27.933 1.00 95.75 413 SER A CA 1
ATOM 3134 C C . SER A 1 413 ? -4.201 -5.994 26.569 1.00 95.75 413 SER A C 1
ATOM 3136 O O . SER A 1 413 ? -4.835 -6.316 25.564 1.00 95.75 413 SER A O 1
ATOM 3138 N N . ASP A 1 414 ? -3.186 -5.144 26.511 1.00 92.19 414 ASP A N 1
ATOM 3139 C CA . ASP A 1 414 ? -2.632 -4.605 25.265 1.00 92.19 414 ASP A CA 1
ATOM 3140 C C . ASP A 1 414 ? -2.026 -5.673 24.322 1.00 92.19 414 ASP A C 1
ATOM 3142 O O . ASP A 1 414 ? -1.685 -5.361 23.181 1.00 92.19 414 ASP A O 1
ATOM 3146 N N . TRP A 1 415 ? -1.932 -6.947 24.721 1.00 93.88 415 TRP A N 1
ATOM 3147 C CA . TRP A 1 415 ? -1.678 -8.027 23.764 1.00 93.88 415 TRP A CA 1
ATOM 3148 C C . TRP A 1 415 ? -2.803 -8.173 22.741 1.00 93.88 415 TRP A C 1
ATOM 3150 O O . TRP A 1 415 ? -2.519 -8.535 21.604 1.00 93.88 415 TRP A O 1
ATOM 3160 N N . MET A 1 416 ? -4.041 -7.843 23.112 1.00 95.25 416 MET A N 1
ATOM 3161 C CA . MET A 1 416 ? -5.208 -7.905 22.228 1.00 95.25 416 MET A CA 1
ATOM 3162 C C . MET A 1 416 ? -5.284 -6.759 21.224 1.00 95.25 416 MET A C 1
ATOM 3164 O O . MET A 1 416 ? -6.013 -6.863 20.241 1.00 95.25 416 MET A O 1
ATOM 3168 N N . LYS A 1 417 ? -4.601 -5.650 21.509 1.00 93.06 417 LYS A N 1
ATOM 3169 C CA . LYS A 1 417 ? -4.640 -4.451 20.680 1.00 93.06 417 LYS A CA 1
ATOM 3170 C C . LYS A 1 417 ? -3.892 -4.682 19.364 1.00 93.06 417 LYS A C 1
ATOM 3172 O O . LYS A 1 417 ? -2.872 -5.371 19.310 1.00 93.06 417 LYS A O 1
ATOM 3177 N N . THR A 1 418 ? -4.425 -4.058 18.327 1.00 92.25 418 THR A N 1
ATOM 3178 C CA . THR A 1 418 ? -3.974 -4.098 16.934 1.00 92.25 418 THR A CA 1
ATOM 3179 C C . THR A 1 418 ? -3.984 -2.695 16.337 1.00 92.25 418 THR A C 1
ATOM 3181 O O . THR A 1 418 ? -4.605 -1.788 16.908 1.00 92.25 418 THR A O 1
ATOM 3184 N N . VAL A 1 419 ? -3.384 -2.529 15.154 1.00 88.44 419 VAL A N 1
ATOM 3185 C CA . VAL A 1 419 ? -3.525 -1.298 14.350 1.00 88.44 419 VAL A CA 1
ATOM 3186 C C . VAL A 1 419 ? -5.004 -0.924 14.201 1.00 88.44 419 VAL A C 1
ATOM 3188 O O . VAL A 1 419 ? -5.386 0.215 14.464 1.00 88.44 419 VAL A O 1
ATOM 3191 N N . GLY A 1 420 ? -5.864 -1.898 13.884 1.00 92.44 420 GLY A N 1
ATOM 3192 C CA . GLY A 1 420 ? -7.295 -1.647 13.734 1.00 92.44 420 GLY A CA 1
ATOM 3193 C C . GLY A 1 420 ? -8.013 -1.247 15.017 1.00 92.44 420 GLY A C 1
ATOM 3194 O O . GLY A 1 420 ? -8.907 -0.410 14.979 1.00 92.44 420 GLY A O 1
ATOM 3195 N N . SER A 1 421 ? -7.598 -1.753 16.179 1.00 94.69 421 SER A N 1
ATOM 3196 C CA . SER A 1 421 ? -8.170 -1.293 17.452 1.00 94.69 421 SER A CA 1
ATOM 3197 C C . SER A 1 421 ? -7.795 0.155 17.789 1.00 94.69 421 SER A C 1
ATOM 3199 O O . SER A 1 421 ? -8.590 0.856 18.410 1.00 94.69 421 SER A O 1
ATOM 3201 N N . THR A 1 422 ? -6.617 0.612 17.352 1.00 92.50 422 THR A N 1
ATOM 3202 C CA . THR A 1 422 ? -6.190 2.012 17.484 1.00 92.50 422 THR A CA 1
ATOM 3203 C C . THR A 1 422 ? -6.958 2.902 16.513 1.00 92.50 422 THR A C 1
ATOM 3205 O O . THR A 1 422 ? -7.448 3.949 16.904 1.00 92.50 422 THR A O 1
ATOM 3208 N N . ILE A 1 423 ? -7.166 2.460 15.272 1.00 92.00 423 ILE A N 1
ATOM 3209 C CA . ILE A 1 423 ? -8.012 3.195 14.321 1.00 92.00 423 ILE A CA 1
ATOM 3210 C C . ILE A 1 423 ? -9.451 3.295 14.840 1.00 92.00 423 ILE A C 1
ATOM 3212 O O . ILE A 1 423 ? -10.038 4.373 14.816 1.00 92.00 423 ILE A O 1
ATOM 3216 N N . LEU A 1 424 ? -10.009 2.201 15.373 1.00 94.94 424 LEU A N 1
ATOM 3217 C CA . LEU A 1 424 ? -11.323 2.215 16.017 1.00 94.94 424 LEU A CA 1
ATOM 3218 C C . LEU A 1 424 ? -11.381 3.231 17.167 1.00 94.94 424 LEU A C 1
ATOM 3220 O O . LEU A 1 424 ? -12.371 3.947 17.275 1.00 94.94 424 LEU A O 1
ATOM 3224 N N . HIS A 1 425 ? -10.336 3.301 17.999 1.00 95.38 425 HIS A N 1
ATOM 3225 C CA . HIS A 1 425 ? -10.220 4.293 19.070 1.00 95.38 425 HIS A CA 1
ATOM 3226 C C . HIS A 1 425 ? -10.366 5.718 18.508 1.00 95.38 425 HIS A C 1
ATOM 3228 O O . HIS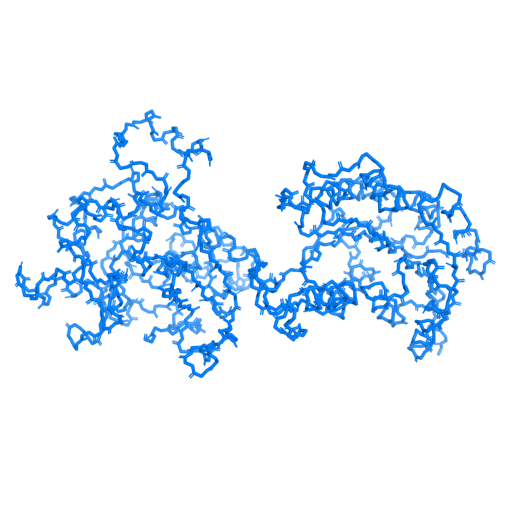 A 1 425 ? -11.264 6.448 18.921 1.00 95.38 425 HIS A O 1
ATOM 3234 N N . GLU A 1 426 ? -9.565 6.084 17.504 1.00 93.38 426 GLU A N 1
ATOM 3235 C CA . GLU A 1 426 ? -9.594 7.436 16.928 1.00 93.38 426 GLU A CA 1
ATOM 3236 C C . GLU A 1 426 ? -10.936 7.798 16.288 1.00 93.38 426 GLU A C 1
ATOM 3238 O O . GLU A 1 426 ? -11.433 8.913 16.450 1.00 93.38 426 GLU A O 1
ATOM 3243 N N . TYR A 1 427 ? -11.578 6.848 15.609 1.00 93.19 427 TYR A N 1
ATOM 3244 C CA . TYR A 1 427 ? -12.894 7.087 15.023 1.00 93.19 427 TYR A CA 1
ATOM 3245 C C . TYR A 1 427 ? -13.999 7.281 16.064 1.00 93.19 427 TYR A C 1
ATOM 3247 O O . TYR A 1 427 ? -14.971 7.978 15.778 1.00 93.19 427 TYR A O 1
ATOM 3255 N N . ILE A 1 428 ? -13.890 6.689 17.257 1.00 94.75 428 ILE A N 1
ATOM 3256 C CA . ILE A 1 428 ? -14.892 6.870 18.320 1.00 94.75 428 ILE A CA 1
ATOM 3257 C C . ILE A 1 428 ? -14.872 8.306 18.864 1.00 94.75 428 ILE A C 1
ATOM 3259 O O . ILE A 1 428 ? -15.928 8.824 19.238 1.00 94.75 428 ILE A O 1
ATOM 3263 N N . HIS A 1 429 ? -13.719 8.984 18.830 1.00 92.44 429 HIS A N 1
ATOM 3264 C CA . HIS A 1 429 ? -13.632 10.408 19.170 1.00 92.44 429 HIS A CA 1
ATOM 3265 C C . HIS A 1 429 ? -14.424 11.297 18.196 1.00 92.44 429 HIS A C 1
ATOM 3267 O O . HIS A 1 429 ? -14.826 12.404 18.563 1.00 92.44 429 HIS A O 1
ATOM 3273 N N . TRP A 1 430 ? -14.683 10.842 16.962 1.00 91.50 430 TRP A N 1
ATOM 3274 C CA . TRP A 1 430 ? -15.349 11.646 15.935 1.00 91.50 430 TRP A CA 1
ATOM 3275 C C . TRP A 1 430 ? -16.861 11.738 16.162 1.00 91.50 430 TRP A C 1
ATOM 3277 O O . TRP A 1 430 ? -17.668 10.982 15.615 1.00 91.50 430 TRP A O 1
ATOM 3287 N N . GLY A 1 431 ? -17.273 12.710 16.975 1.00 89.19 431 GLY A N 1
ATOM 3288 C CA . GLY A 1 431 ? -18.663 12.859 17.397 1.00 89.19 431 GLY A CA 1
ATOM 3289 C C . GLY A 1 431 ? -19.668 13.055 16.258 1.00 89.19 431 GLY A C 1
ATOM 3290 O O . GLY A 1 431 ? -20.807 12.585 16.353 1.00 89.19 431 GLY A O 1
ATOM 3291 N N . PHE A 1 432 ? -19.271 13.694 15.151 1.00 88.81 432 PHE A N 1
ATOM 3292 C CA . PHE A 1 432 ? -20.156 13.876 13.997 1.00 88.81 432 PHE A CA 1
ATOM 3293 C C . PHE A 1 432 ? -20.601 12.545 13.379 1.00 88.81 432 PHE A C 1
ATOM 3295 O O . PHE A 1 432 ? -21.764 12.431 12.969 1.00 88.81 432 PHE A O 1
ATOM 3302 N N . LEU A 1 433 ? -19.747 11.515 13.403 1.00 90.75 433 LEU A N 1
ATOM 3303 C CA . LEU A 1 433 ? -20.088 10.173 12.929 1.00 90.75 433 LEU A CA 1
ATOM 3304 C C . LEU A 1 433 ? -21.328 9.615 13.641 1.00 90.75 433 LEU A C 1
ATOM 3306 O O . LEU A 1 433 ? -22.184 9.000 13.003 1.00 90.75 433 LEU A O 1
ATOM 3310 N N . PHE A 1 434 ? -21.460 9.905 14.938 1.00 92.62 434 PHE A N 1
ATOM 3311 C CA . PHE A 1 434 ? -22.454 9.319 15.837 1.00 92.62 434 PHE A CA 1
ATOM 3312 C C . PHE A 1 434 ? -23.603 10.253 16.220 1.00 92.62 434 PHE A C 1
ATOM 3314 O O . PHE A 1 434 ? -24.494 9.841 16.955 1.00 92.62 434 PHE A O 1
ATOM 3321 N N . VAL A 1 435 ? -23.660 11.485 15.703 1.00 90.38 435 VAL A N 1
ATOM 3322 C CA . VAL A 1 435 ? -24.704 12.467 16.077 1.00 90.38 435 VAL A CA 1
ATOM 3323 C C . VAL A 1 435 ? -26.149 11.993 15.810 1.00 90.38 435 VAL A C 1
ATOM 3325 O O . VAL A 1 435 ? -27.101 12.566 16.337 1.00 90.38 435 VAL A O 1
ATOM 3328 N N . HIS A 1 436 ? -26.331 10.951 14.990 1.00 90.38 436 HIS A N 1
ATOM 3329 C CA . HIS A 1 436 ? -27.626 10.317 14.711 1.00 90.38 436 HIS A CA 1
ATOM 3330 C C . HIS A 1 436 ? -27.934 9.090 15.576 1.00 90.38 436 HIS A C 1
ATOM 3332 O O . HIS A 1 436 ? -29.021 8.525 15.462 1.00 90.38 436 HIS A O 1
ATOM 3338 N N . VAL A 1 437 ? -27.013 8.680 16.447 1.00 94.12 437 VAL A N 1
ATOM 3339 C CA . VAL A 1 437 ? -27.276 7.649 17.446 1.00 94.12 437 VAL A CA 1
ATOM 3340 C C . VAL A 1 437 ? -28.333 8.181 18.425 1.00 94.12 437 VAL A C 1
ATOM 3342 O O . VAL A 1 437 ? -28.162 9.277 18.969 1.00 94.12 437 VAL A O 1
ATOM 3345 N N . PRO A 1 438 ? -29.436 7.443 18.661 1.00 95.06 438 PRO A N 1
ATOM 3346 C CA . PRO A 1 438 ? -30.422 7.814 19.669 1.00 95.06 438 PRO A CA 1
ATOM 3347 C C . PRO A 1 438 ? -29.761 8.094 21.022 1.00 95.06 438 PRO A C 1
ATOM 3349 O O . PRO A 1 438 ? -28.827 7.398 21.412 1.00 95.06 438 PRO A O 1
ATOM 3352 N N . ASP A 1 439 ? -30.236 9.129 21.717 1.00 93.88 439 ASP A N 1
ATOM 3353 C CA . ASP A 1 439 ? -29.714 9.593 23.010 1.00 93.88 439 ASP A CA 1
ATOM 3354 C C . ASP A 1 439 ? -28.273 10.148 23.003 1.00 93.88 439 ASP A C 1
ATOM 3356 O O . ASP A 1 439 ? -27.734 10.448 24.067 1.00 93.88 439 ASP A O 1
ATOM 3360 N N . TRP A 1 440 ? -27.666 10.410 21.835 1.00 94.38 440 TRP A N 1
ATOM 3361 C CA . TRP A 1 440 ? -26.337 11.044 21.735 1.00 94.38 440 TRP A CA 1
ATOM 3362 C C . TRP A 1 440 ? -26.204 12.317 22.585 1.00 94.38 440 TRP A C 1
ATOM 3364 O O . TRP A 1 440 ? -25.283 12.456 23.385 1.00 94.38 440 TRP A O 1
ATOM 3374 N N . TYR A 1 441 ? -27.169 13.231 22.477 1.00 91.75 441 TYR A N 1
ATOM 3375 C CA . TYR A 1 441 ? -27.176 14.492 23.228 1.00 91.75 441 TYR A CA 1
ATOM 3376 C C . TYR A 1 441 ? -27.456 14.326 24.727 1.00 91.75 441 TYR A C 1
ATOM 3378 O O . TYR A 1 441 ? -27.190 15.248 25.499 1.00 91.75 441 TYR A O 1
ATOM 3386 N N . HIS A 1 442 ? -28.008 13.178 25.125 1.00 90.38 442 HIS A N 1
ATOM 3387 C CA . HIS A 1 442 ? -28.249 12.830 26.519 1.00 90.38 442 HIS A CA 1
ATOM 3388 C C . HIS A 1 442 ? -27.001 12.216 27.160 1.00 90.38 442 HIS A C 1
ATOM 3390 O O . HIS A 1 442 ? -26.676 12.551 28.295 1.00 90.38 442 HIS A O 1
ATOM 3396 N N . PHE A 1 443 ? -26.286 11.358 26.428 1.00 92.12 443 PHE A N 1
ATOM 3397 C CA . PHE A 1 443 ? -25.141 10.620 26.954 1.00 92.12 443 PHE A CA 1
ATOM 3398 C C . PHE A 1 443 ? -23.801 11.333 26.796 1.00 92.12 443 PHE A C 1
ATOM 3400 O O . PHE A 1 443 ? -22.964 11.211 27.687 1.00 92.12 443 PHE A O 1
ATOM 3407 N N . ILE A 1 444 ? -23.575 12.063 25.703 1.00 92.69 444 ILE A N 1
ATOM 3408 C CA . ILE A 1 444 ? -22.242 12.575 25.362 1.00 92.69 444 ILE A CA 1
ATOM 3409 C C . ILE A 1 444 ? -22.124 14.047 25.695 1.00 92.69 444 ILE A C 1
ATOM 3411 O O . ILE A 1 444 ? -22.920 14.843 25.206 1.00 92.69 444 ILE A O 1
ATOM 3415 N N . ARG A 1 445 ? -21.128 14.429 26.495 1.00 87.06 445 ARG A N 1
ATOM 3416 C CA . ARG A 1 445 ? -20.918 15.822 26.918 1.00 87.06 445 ARG A CA 1
ATOM 3417 C C . ARG A 1 445 ? -20.379 16.709 25.789 1.00 87.06 445 ARG A C 1
ATOM 3419 O O . ARG A 1 445 ? -19.841 16.221 24.804 1.00 87.06 445 ARG A O 1
ATOM 3426 N N . VAL A 1 446 ? -20.511 18.025 25.952 1.00 87.25 446 VAL A N 1
ATOM 3427 C CA . VAL A 1 446 ? -19.756 19.003 25.151 1.00 87.25 446 VAL A CA 1
ATOM 3428 C C . VAL A 1 446 ? -18.358 19.115 25.761 1.00 87.25 446 VAL A C 1
ATOM 3430 O O . VAL A 1 446 ? -18.251 19.277 26.977 1.00 87.25 446 VAL A O 1
ATOM 3433 N N . ASN A 1 447 ? -17.317 18.980 24.945 1.00 81.88 447 ASN A N 1
ATOM 3434 C CA . ASN A 1 447 ? -15.926 19.108 25.365 1.00 81.88 447 ASN A CA 1
ATOM 3435 C C . ASN A 1 447 ? -15.496 20.579 25.487 1.00 81.88 447 ASN A C 1
ATOM 3437 O O . ASN A 1 447 ? -16.239 21.500 25.138 1.00 81.88 447 ASN A O 1
ATOM 3441 N N . ASP A 1 448 ? -14.262 20.800 25.936 1.00 78.94 448 ASP A N 1
ATOM 3442 C CA . ASP A 1 448 ? -13.702 22.144 26.142 1.00 78.94 448 ASP A CA 1
ATOM 3443 C C . ASP A 1 448 ? -13.539 22.943 24.837 1.00 78.94 448 ASP A C 1
ATOM 3445 O O . ASP A 1 448 ? -13.362 24.160 24.866 1.00 78.94 448 ASP A O 1
ATOM 3449 N N . ARG A 1 449 ? -13.631 22.269 23.685 1.00 76.25 449 ARG A N 1
ATOM 3450 C CA . ARG A 1 449 ? -13.553 22.886 22.357 1.00 76.25 449 ARG A CA 1
ATOM 3451 C C . ARG A 1 449 ? -14.929 23.278 21.802 1.00 76.25 449 ARG A C 1
ATOM 3453 O O . ARG A 1 449 ? -15.006 23.970 20.794 1.00 76.25 449 ARG A O 1
ATOM 3460 N N . GLY A 1 450 ? -16.017 22.917 22.486 1.00 80.25 450 GLY A N 1
ATOM 3461 C CA . GLY A 1 450 ? -17.372 23.378 22.175 1.00 80.25 450 GLY A CA 1
ATOM 3462 C C . GLY A 1 450 ? -18.225 22.418 21.341 1.00 80.25 450 GLY A C 1
ATOM 3463 O O . GLY A 1 450 ? -19.340 22.784 20.964 1.00 80.25 450 GLY A O 1
ATOM 3464 N N . TRP A 1 451 ? -17.776 21.184 21.099 1.00 82.69 451 TRP A N 1
ATOM 3465 C CA . TRP A 1 451 ? -18.559 20.154 20.402 1.00 82.69 451 TRP A CA 1
ATOM 3466 C C . TRP A 1 451 ? -18.692 18.865 21.219 1.00 82.69 451 TRP A C 1
ATOM 3468 O O . TRP A 1 451 ? -18.043 18.688 22.245 1.00 82.69 451 TRP A O 1
ATOM 3478 N N . ARG A 1 452 ? -19.602 17.970 20.812 1.00 88.50 452 ARG A N 1
ATOM 3479 C CA . ARG A 1 452 ? -19.840 16.698 21.516 1.00 88.50 452 ARG A CA 1
ATOM 3480 C C . ARG A 1 452 ? -18.954 15.606 20.945 1.00 88.50 452 ARG A C 1
ATOM 3482 O O . ARG A 1 452 ? -19.094 15.290 19.769 1.00 88.50 452 ARG A O 1
ATOM 3489 N N . ALA A 1 453 ? -18.125 15.012 21.789 1.00 90.31 453 ALA A N 1
ATOM 3490 C CA . ALA A 1 453 ? -17.240 13.908 21.448 1.00 90.31 453 ALA A CA 1
ATOM 3491 C C . ALA A 1 453 ? -17.135 12.953 22.643 1.00 90.31 453 ALA A C 1
ATOM 3493 O O . ALA A 1 453 ? -17.236 13.380 23.796 1.00 90.31 453 ALA A O 1
ATOM 3494 N N . ILE A 1 454 ? -16.945 11.665 22.363 1.00 92.50 454 ILE A N 1
ATOM 3495 C CA . ILE A 1 454 ? -16.497 10.709 23.377 1.00 92.50 454 ILE A CA 1
ATOM 3496 C C . ILE A 1 454 ? -14.995 10.944 23.502 1.00 92.50 454 ILE A C 1
ATOM 3498 O O . ILE A 1 454 ? -14.302 10.785 22.512 1.00 92.50 454 ILE A O 1
ATOM 3502 N N . GLU A 1 455 ? -14.514 11.360 24.669 1.00 88.50 455 GLU A N 1
ATOM 3503 C CA . GLU A 1 455 ? -13.097 11.684 24.882 1.00 88.50 455 GLU A CA 1
ATOM 3504 C C . GLU A 1 455 ? -12.387 10.590 25.684 1.00 88.50 455 GLU A C 1
ATOM 3506 O O . GLU A 1 455 ? -13.020 9.673 26.212 1.00 88.50 455 GLU A O 1
ATOM 3511 N N . ASP A 1 456 ? -11.068 10.702 25.815 1.00 88.38 456 ASP A N 1
ATOM 3512 C CA . ASP A 1 456 ? -10.316 9.920 26.788 1.00 88.38 456 ASP A CA 1
ATOM 3513 C C . ASP A 1 456 ? -10.476 10.544 28.164 1.00 88.38 456 ASP A C 1
ATOM 3515 O O . ASP A 1 456 ? -10.279 11.745 28.356 1.00 88.38 456 ASP A O 1
ATOM 3519 N N . TYR A 1 457 ? -10.850 9.723 29.142 1.00 87.62 457 TYR A N 1
ATOM 3520 C CA . TYR A 1 457 ? -11.103 10.191 30.494 1.00 87.62 457 TYR A CA 1
ATOM 3521 C C . TYR A 1 457 ? -9.804 10.723 31.138 1.00 87.62 457 TYR A C 1
ATOM 3523 O O . TYR A 1 457 ? -8.883 9.933 31.383 1.00 87.62 457 TYR A O 1
ATOM 3531 N N . PRO A 1 458 ? -9.726 12.027 31.487 1.00 83.44 458 PRO A N 1
ATOM 3532 C CA . PRO A 1 458 ? -8.508 12.646 32.013 1.00 83.44 458 PRO A CA 1
ATOM 3533 C C . PRO A 1 458 ? -8.494 12.717 33.548 1.00 83.44 458 PRO A C 1
ATOM 3535 O O . PRO A 1 458 ? -7.622 13.357 34.135 1.00 83.44 458 PRO A O 1
ATOM 3538 N N . GLY A 1 459 ? -9.524 12.179 34.212 1.00 80.19 459 GLY A N 1
ATOM 3539 C CA . GLY A 1 459 ? -9.743 12.437 35.630 1.00 80.19 459 GLY A CA 1
ATOM 3540 C C . GLY A 1 459 ? -8.686 11.786 36.530 1.00 80.19 459 GLY A C 1
ATOM 3541 O O . GLY A 1 459 ? -7.955 10.905 36.101 1.00 80.19 459 GLY A O 1
ATOM 3542 N N . PRO A 1 460 ? -8.574 12.219 37.797 1.00 79.81 460 PRO A N 1
ATOM 3543 C CA . PRO A 1 460 ? -7.477 11.821 38.683 1.00 79.81 460 PRO A CA 1
ATOM 3544 C C . PRO A 1 460 ? -7.672 10.447 39.343 1.00 79.81 460 PRO A C 1
ATOM 3546 O O . PRO A 1 460 ? -6.731 9.907 39.926 1.00 79.81 460 PRO A O 1
ATOM 3549 N N . ASN A 1 461 ? -8.884 9.885 39.298 1.00 81.19 461 ASN A N 1
ATOM 3550 C CA . ASN A 1 461 ? -9.207 8.600 39.910 1.00 81.19 461 ASN A CA 1
ATOM 3551 C C . ASN A 1 461 ? -10.149 7.781 39.002 1.00 81.19 461 ASN A C 1
ATOM 3553 O O . ASN A 1 461 ? -11.310 8.167 38.864 1.00 81.19 461 ASN A O 1
ATOM 3557 N N . PRO A 1 462 ? -9.676 6.696 38.357 1.00 86.31 462 PRO A N 1
ATOM 3558 C CA . PRO A 1 462 ? -8.254 6.388 38.124 1.00 86.31 462 PRO A CA 1
ATOM 3559 C C . PRO A 1 462 ? -7.550 7.557 37.402 1.00 86.31 462 PRO A C 1
ATOM 3561 O O . PRO A 1 462 ? -8.250 8.322 36.763 1.00 86.31 462 PRO A O 1
ATOM 3564 N N . PRO A 1 463 ? -6.212 7.715 37.463 1.00 80.88 463 PRO A N 1
ATOM 3565 C CA . PRO A 1 463 ? -5.491 8.900 36.954 1.00 80.88 463 PRO A CA 1
ATOM 3566 C C . PRO A 1 463 ? -5.633 9.190 35.448 1.00 80.88 463 PRO A C 1
ATOM 3568 O O . PRO A 1 463 ? -5.170 10.227 34.991 1.00 80.88 463 PRO A O 1
ATOM 3571 N N . ASN A 1 464 ? -6.197 8.250 34.687 1.00 86.88 464 ASN A N 1
ATOM 3572 C CA . ASN A 1 464 ? -6.777 8.416 33.354 1.00 86.88 464 ASN A CA 1
ATOM 3573 C C . ASN A 1 464 ? -7.567 7.141 33.002 1.00 86.88 464 ASN A C 1
ATOM 3575 O O . ASN A 1 464 ? -7.549 6.169 33.766 1.00 86.88 464 ASN A O 1
ATOM 3579 N N . GLY A 1 465 ? -8.244 7.132 31.853 1.00 85.94 465 GLY A N 1
ATOM 3580 C CA . GLY A 1 465 ? -9.036 5.998 31.369 1.00 85.94 465 GLY A CA 1
ATOM 3581 C C . GLY A 1 465 ? -8.290 4.954 30.542 1.00 85.94 465 GLY A C 1
ATOM 3582 O O . GLY A 1 465 ? -8.931 4.020 30.063 1.00 85.94 465 GLY A O 1
ATOM 3583 N N . TYR A 1 466 ? -6.969 5.081 30.389 1.00 89.88 466 TYR A N 1
ATOM 3584 C CA . TYR A 1 466 ? -6.200 4.262 29.454 1.00 89.88 466 TYR A CA 1
ATOM 3585 C C . TYR A 1 466 ? -5.931 2.834 29.938 1.00 89.88 466 TYR A C 1
ATOM 3587 O O . TYR A 1 466 ? -5.459 2.587 31.053 1.00 89.88 466 TYR A O 1
ATOM 3595 N N . GLY A 1 467 ? -6.126 1.879 29.038 1.00 91.88 467 GLY A N 1
ATOM 3596 C CA . GLY A 1 467 ? -5.924 0.459 29.272 1.00 91.88 467 GLY A CA 1
ATOM 3597 C C . GLY A 1 467 ? -7.139 -0.225 29.910 1.00 91.88 467 GLY A C 1
ATOM 3598 O O . GLY A 1 467 ? -7.948 0.405 30.594 1.00 91.88 467 GLY A O 1
ATOM 3599 N N . PRO A 1 468 ? -7.235 -1.560 29.789 1.00 94.88 468 PRO A N 1
ATOM 3600 C CA . PRO A 1 468 ? -8.400 -2.320 30.228 1.00 94.88 468 PRO A CA 1
ATOM 3601 C C . PRO A 1 468 ? -8.586 -2.272 31.745 1.00 94.88 468 PRO A C 1
ATOM 3603 O O . PRO A 1 468 ? -9.711 -2.387 32.230 1.00 94.88 468 PRO A O 1
ATOM 3606 N N . TYR A 1 469 ? -7.494 -2.112 32.503 1.00 95.06 469 TYR A N 1
ATOM 3607 C CA . TYR A 1 469 ? -7.540 -2.018 33.958 1.00 95.06 469 TYR A CA 1
ATOM 3608 C C . TYR A 1 469 ? -8.133 -0.692 34.436 1.00 95.06 469 TYR A C 1
ATOM 3610 O O . TYR A 1 469 ? -8.954 -0.698 35.347 1.00 95.06 469 TYR A O 1
ATOM 3618 N N . ARG A 1 470 ? -7.735 0.442 33.850 1.00 93.31 470 ARG A N 1
ATOM 3619 C CA . ARG A 1 470 ? -8.242 1.750 34.284 1.00 93.31 470 ARG A CA 1
ATOM 3620 C C . ARG A 1 470 ? -9.644 1.999 33.739 1.00 93.31 470 ARG A C 1
ATOM 3622 O O . ARG A 1 470 ? -10.512 2.395 34.508 1.00 93.31 470 ARG A O 1
ATOM 3629 N N . ALA A 1 471 ? -9.892 1.637 32.480 1.00 93.12 471 ALA A N 1
ATOM 3630 C CA . ALA A 1 471 ? -11.208 1.699 31.848 1.00 93.12 471 ALA A CA 1
ATOM 3631 C C . ALA A 1 471 ? -12.307 1.011 32.684 1.00 93.12 471 ALA A C 1
ATOM 3633 O O . ALA A 1 471 ? -13.361 1.597 32.930 1.00 93.12 471 ALA A O 1
ATOM 3634 N N . LYS A 1 472 ? -12.055 -0.196 33.222 1.00 92.56 472 LYS A N 1
ATOM 3635 C CA . LYS A 1 472 ? -13.042 -0.872 34.090 1.00 92.56 472 LYS A CA 1
ATOM 3636 C C . LYS A 1 472 ? -13.262 -0.148 35.426 1.00 92.56 472 LYS A C 1
ATOM 3638 O O . LYS A 1 472 ? -14.378 -0.127 35.929 1.00 92.56 472 LYS A O 1
ATOM 3643 N N . LEU A 1 473 ? -12.221 0.468 36.001 1.00 91.94 473 LEU A N 1
ATOM 3644 C CA . LEU A 1 473 ? -12.321 1.157 37.294 1.00 91.94 473 LEU A CA 1
ATOM 3645 C C . LEU A 1 473 ? -13.171 2.425 37.210 1.00 91.94 473 LEU A C 1
ATOM 3647 O O . LEU A 1 473 ? -13.760 2.817 38.216 1.00 91.94 473 LEU A O 1
ATOM 3651 N N . ILE A 1 474 ? -13.281 3.047 36.031 1.00 88.88 474 ILE A N 1
ATOM 3652 C CA . ILE A 1 474 ? -14.158 4.209 35.818 1.00 88.88 474 ILE A CA 1
ATOM 3653 C C . ILE A 1 474 ? -15.593 3.882 36.240 1.00 88.88 474 ILE A C 1
ATOM 3655 O O . ILE A 1 474 ? -16.238 4.690 36.911 1.00 88.88 474 ILE A O 1
ATOM 3659 N N . LYS A 1 475 ? -16.074 2.680 35.896 1.00 87.12 475 LYS A N 1
ATOM 3660 C CA . LYS A 1 475 ? -17.436 2.240 36.205 1.00 87.12 475 LYS A CA 1
ATOM 3661 C C . LYS A 1 475 ? -17.727 2.229 37.708 1.00 87.12 475 LYS A C 1
ATOM 3663 O O . LYS A 1 475 ? -18.834 2.603 38.098 1.00 87.12 475 LYS A O 1
ATOM 3668 N N . ASP A 1 476 ? -16.747 1.816 38.511 1.00 80.56 476 ASP A N 1
ATOM 3669 C CA . ASP A 1 476 ? -16.869 1.654 39.965 1.00 80.56 476 ASP A CA 1
ATOM 3670 C C . ASP A 1 476 ? -16.552 2.945 40.736 1.00 80.56 476 ASP A C 1
ATOM 3672 O O . ASP A 1 476 ? -16.975 3.110 41.879 1.00 80.56 476 ASP A O 1
ATOM 3676 N N . THR A 1 477 ? -15.800 3.864 40.123 1.00 76.44 477 THR A N 1
ATOM 3677 C CA . THR A 1 477 ? -15.322 5.088 40.787 1.00 76.44 477 THR A CA 1
ATOM 3678 C C . THR A 1 477 ? -16.383 6.186 40.822 1.00 76.44 477 THR A C 1
ATOM 3680 O O . THR A 1 477 ? -16.422 6.983 41.758 1.00 76.44 477 THR A O 1
ATOM 3683 N N . TYR A 1 478 ? -17.274 6.207 39.833 1.00 67.69 478 TYR A N 1
ATOM 3684 C CA . TYR A 1 478 ? -18.344 7.192 39.725 1.00 67.69 478 TYR A CA 1
ATOM 3685 C C . TYR A 1 478 ? -19.685 6.516 40.001 1.00 67.69 478 TYR A C 1
ATOM 3687 O O . TYR A 1 478 ? -20.024 5.514 39.375 1.00 67.69 478 TYR A O 1
ATOM 3695 N N . GLY A 1 479 ? -20.455 7.044 40.957 1.00 55.84 479 GLY A N 1
ATOM 3696 C CA . GLY A 1 479 ? -21.771 6.511 41.319 1.00 55.84 479 GLY A CA 1
ATOM 3697 C C . GLY A 1 479 ? -22.802 6.619 40.186 1.00 55.84 479 GLY A C 1
ATOM 3698 O O . GLY A 1 479 ? -22.520 7.094 39.084 1.00 55.84 479 GLY A O 1
ATOM 3699 N N . ALA A 1 480 ? -24.037 6.188 40.453 1.00 49.00 480 ALA A N 1
ATOM 3700 C CA . ALA A 1 480 ? -25.105 6.138 39.449 1.00 49.00 480 ALA A CA 1
ATOM 3701 C C . ALA A 1 480 ? -25.518 7.511 38.861 1.00 49.00 480 ALA A C 1
ATOM 3703 O O . ALA A 1 480 ? -26.263 7.520 37.889 1.00 49.00 480 ALA A O 1
ATOM 3704 N N . TRP A 1 481 ? -25.033 8.640 39.398 1.00 44.28 481 TRP A N 1
ATOM 3705 C CA . TRP A 1 481 ? -25.513 9.990 39.052 1.00 44.28 481 TRP A CA 1
ATOM 3706 C C . TRP A 1 481 ? -24.472 11.110 39.215 1.00 44.28 481 TRP A C 1
ATOM 3708 O O . TRP A 1 481 ? -24.849 12.276 39.306 1.00 44.28 481 TRP A O 1
ATOM 3718 N N . ASP A 1 482 ? -23.182 10.784 39.307 1.00 48.62 482 ASP A N 1
ATOM 3719 C CA . ASP A 1 482 ? -22.165 11.814 39.529 1.00 48.62 482 ASP A CA 1
ATOM 3720 C C . ASP A 1 482 ? -21.588 12.297 38.192 1.00 48.62 482 ASP A C 1
ATOM 3722 O O . ASP A 1 482 ? -21.020 11.505 37.441 1.00 48.62 482 ASP A O 1
ATOM 3726 N N . GLN A 1 483 ? -21.750 13.601 37.939 1.00 60.41 483 GLN A N 1
ATOM 3727 C CA . GLN A 1 483 ? -21.560 14.341 36.681 1.00 60.41 483 GLN A CA 1
ATOM 3728 C C . GLN A 1 483 ? -22.731 14.207 35.685 1.00 60.41 483 GLN A C 1
ATOM 3730 O O . GLN A 1 483 ? -23.327 13.150 35.525 1.00 60.41 483 GLN A O 1
ATOM 3735 N N . ALA A 1 484 ? -23.097 15.310 35.018 1.00 71.00 484 ALA A N 1
ATOM 3736 C CA . ALA A 1 484 ? -24.291 15.435 34.161 1.00 71.00 484 ALA A CA 1
ATOM 3737 C C . ALA A 1 484 ? -24.379 14.436 32.981 1.00 71.00 484 ALA A C 1
ATOM 3739 O O . ALA A 1 484 ? -25.400 14.397 32.298 1.00 71.00 484 ALA A O 1
ATOM 3740 N N . TYR A 1 485 ? -23.326 13.650 32.749 1.00 81.31 485 TYR A N 1
ATOM 3741 C CA . TYR A 1 485 ? -23.181 12.659 31.688 1.00 81.31 485 TYR A CA 1
ATOM 3742 C C . TYR A 1 485 ? -22.465 11.414 32.250 1.00 81.31 485 TYR A C 1
ATOM 3744 O O . TYR A 1 485 ? -21.524 11.580 33.031 1.00 81.31 485 TYR A O 1
ATOM 3752 N N . PRO A 1 486 ? -22.847 10.173 31.884 1.00 87.06 486 PRO A N 1
ATOM 3753 C CA . PRO A 1 486 ? -22.210 8.980 32.445 1.00 87.06 486 PRO A CA 1
ATOM 3754 C C . PRO A 1 486 ? -20.764 8.816 31.961 1.00 87.06 486 PRO A C 1
ATOM 3756 O O . PRO A 1 486 ? -20.497 8.759 30.761 1.00 87.06 486 PRO A O 1
ATOM 3759 N N . VAL A 1 487 ? -19.822 8.688 32.896 1.00 87.62 487 VAL A N 1
ATOM 3760 C CA . VAL A 1 487 ? -18.381 8.621 32.581 1.00 87.62 487 VAL A CA 1
ATOM 3761 C C . VAL A 1 487 ? -18.012 7.359 31.783 1.00 87.62 487 VAL A C 1
ATOM 3763 O O . VAL A 1 487 ? -17.117 7.398 30.948 1.00 87.62 487 VAL A O 1
ATOM 3766 N N . THR A 1 488 ? -18.734 6.249 31.970 1.00 90.50 488 THR A N 1
ATOM 3767 C CA . THR A 1 488 ? -18.498 4.967 31.274 1.00 90.50 488 THR A CA 1
ATOM 3768 C C . THR A 1 488 ? -18.671 5.052 29.760 1.00 90.50 488 THR A C 1
ATOM 3770 O O . THR A 1 488 ? -17.916 4.416 29.032 1.00 90.50 488 THR A O 1
ATOM 3773 N N . VAL A 1 489 ? -19.630 5.848 29.276 1.00 93.31 489 VAL A N 1
ATOM 3774 C CA . VAL A 1 489 ? -19.868 6.065 27.835 1.00 93.31 489 VAL A CA 1
ATOM 3775 C C . VAL A 1 489 ? -19.096 7.258 27.269 1.00 93.31 489 VAL A C 1
ATOM 3777 O O . VAL A 1 489 ? -19.118 7.457 26.058 1.00 93.31 489 VAL A O 1
ATOM 3780 N N . ASN A 1 490 ? -18.395 8.013 28.122 1.00 92.88 490 ASN A N 1
ATOM 3781 C CA . ASN A 1 490 ? -17.531 9.145 27.767 1.00 92.88 490 ASN A CA 1
ATOM 3782 C C . ASN A 1 490 ? -16.035 8.809 27.975 1.00 92.88 490 ASN A C 1
ATOM 3784 O O . ASN A 1 490 ? -15.253 9.699 28.291 1.00 92.88 490 ASN A O 1
ATOM 3788 N N . ASN A 1 491 ? -15.651 7.532 27.841 1.00 93.69 491 ASN A N 1
ATOM 3789 C CA . ASN A 1 491 ? -14.254 7.091 27.774 1.00 93.69 491 ASN A CA 1
ATOM 3790 C C . ASN A 1 491 ? -14.068 6.154 26.577 1.00 93.69 491 ASN A C 1
ATOM 3792 O O . ASN A 1 491 ? -14.650 5.066 26.565 1.00 93.69 491 ASN A O 1
ATOM 3796 N N . VAL A 1 492 ? -13.253 6.535 25.593 1.00 95.06 492 VAL A N 1
ATOM 3797 C CA . VAL A 1 492 ? -13.063 5.736 24.368 1.00 95.06 492 VAL A CA 1
ATOM 3798 C C . VAL A 1 492 ? -12.509 4.342 24.667 1.00 95.06 492 VAL A C 1
ATOM 3800 O O . VAL A 1 492 ? -13.006 3.345 24.135 1.00 95.06 492 VAL A O 1
ATOM 3803 N N . ASP A 1 493 ? -11.555 4.233 25.592 1.00 94.56 493 ASP A N 1
ATOM 3804 C CA . ASP A 1 493 ? -10.946 2.946 25.941 1.00 94.56 493 ASP A CA 1
ATOM 3805 C C . ASP A 1 493 ? -11.949 1.927 26.529 1.00 94.56 493 ASP A C 1
ATOM 3807 O O . ASP A 1 493 ? -11.731 0.719 26.397 1.00 94.56 493 ASP A O 1
ATOM 3811 N N . ASN A 1 494 ? -13.092 2.364 27.085 1.00 96.31 494 ASN A N 1
ATOM 3812 C CA . ASN A 1 494 ? -14.169 1.445 27.484 1.00 96.31 494 ASN A CA 1
ATOM 3813 C C . ASN A 1 494 ? -14.754 0.710 26.270 1.00 96.31 494 ASN A C 1
ATOM 3815 O O . ASN A 1 494 ? -14.996 -0.496 26.336 1.00 96.31 494 ASN A O 1
ATOM 3819 N N . TYR A 1 495 ? -14.949 1.414 25.152 1.00 97.88 495 TYR A N 1
ATOM 3820 C CA . TYR A 1 495 ? -15.448 0.821 23.912 1.00 97.88 495 TYR A CA 1
ATOM 3821 C C . TYR A 1 495 ? -14.406 -0.098 23.290 1.00 97.88 495 TYR A C 1
ATOM 3823 O O . TYR A 1 495 ? -14.727 -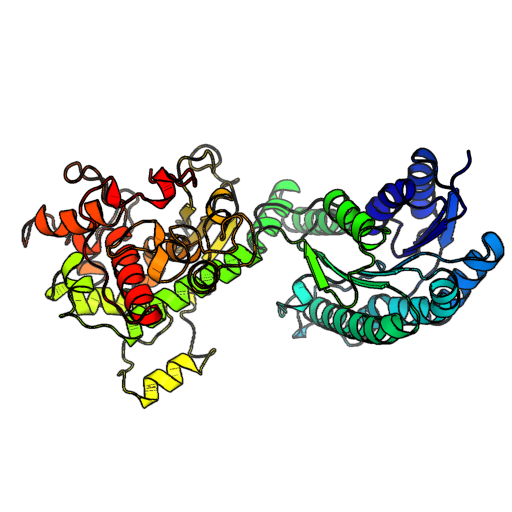1.230 22.933 1.00 97.88 495 TYR A O 1
ATOM 3831 N N . VAL A 1 496 ? -13.156 0.358 23.193 1.00 97.44 496 VAL A N 1
ATOM 3832 C CA . VAL A 1 496 ? -12.079 -0.393 22.532 1.00 97.44 496 VAL A CA 1
ATOM 3833 C C . VAL A 1 496 ? -11.811 -1.711 23.253 1.00 97.44 496 VAL A C 1
ATOM 3835 O O . VAL A 1 496 ? -11.761 -2.757 22.609 1.00 97.44 496 VAL A O 1
ATOM 3838 N N . TYR A 1 497 ? -11.697 -1.708 24.584 1.00 97.06 497 TYR A N 1
ATOM 3839 C CA . TYR A 1 497 ? -11.429 -2.945 25.321 1.00 97.06 497 TYR A CA 1
ATOM 3840 C C . TYR A 1 497 ? -12.646 -3.860 25.445 1.00 97.06 497 TYR A C 1
ATOM 3842 O O . TYR A 1 497 ? -12.472 -5.077 25.398 1.00 97.06 497 TYR A O 1
ATOM 3850 N N . TYR A 1 498 ? -13.869 -3.322 25.499 1.00 98.00 498 TYR A N 1
ATOM 3851 C CA . TYR A 1 498 ? -15.065 -4.147 25.310 1.00 98.00 498 TYR A CA 1
ATOM 3852 C C . TYR A 1 498 ? -15.038 -4.840 23.940 1.00 98.00 498 TYR A C 1
ATOM 3854 O O . TYR A 1 498 ? -15.222 -6.056 23.856 1.00 98.00 498 TYR A O 1
ATOM 3862 N N . ALA A 1 499 ? -14.733 -4.088 22.880 1.00 98.00 499 ALA A N 1
ATOM 3863 C CA . ALA A 1 499 ? -14.702 -4.603 21.521 1.00 98.00 499 ALA A CA 1
ATOM 3864 C C . ALA A 1 499 ? -13.628 -5.674 21.319 1.00 98.00 499 ALA A C 1
ATOM 3866 O O . ALA A 1 499 ? -13.908 -6.726 20.748 1.00 98.00 499 ALA A O 1
ATOM 3867 N N . LEU A 1 500 ? -12.424 -5.445 21.845 1.00 97.62 500 LEU A N 1
ATOM 3868 C CA . LEU A 1 500 ? -11.332 -6.415 21.820 1.00 97.62 500 LEU A CA 1
ATOM 3869 C C . LEU A 1 500 ? -11.670 -7.677 22.615 1.00 97.62 500 LEU A C 1
ATOM 3871 O O . LEU A 1 500 ? -11.497 -8.779 22.095 1.00 97.62 500 LEU A O 1
ATOM 3875 N N . SER A 1 501 ? -12.192 -7.534 23.838 1.00 97.19 501 SER A N 1
ATOM 3876 C CA . SER A 1 501 ? -12.588 -8.676 24.669 1.00 97.19 501 SER A CA 1
ATOM 3877 C C . SER A 1 501 ? -13.636 -9.527 23.949 1.00 97.19 501 SER A C 1
ATOM 3879 O O . SER A 1 501 ? -13.514 -10.752 23.887 1.00 97.19 501 SER A O 1
ATOM 3881 N N . LYS A 1 502 ? -14.626 -8.885 23.318 1.00 96.31 502 LYS A N 1
ATOM 3882 C CA . LYS A 1 502 ? -15.675 -9.554 22.544 1.00 96.31 502 LYS A CA 1
ATOM 3883 C C . LYS A 1 502 ? -15.135 -10.231 21.284 1.00 96.31 502 LYS A C 1
ATOM 3885 O O . LYS A 1 502 ? -15.400 -11.414 21.070 1.00 96.31 502 LYS A O 1
ATOM 3890 N N . TYR A 1 503 ? -14.367 -9.501 20.475 1.00 97.06 503 TYR A N 1
ATOM 3891 C CA . TYR A 1 503 ? -13.798 -9.996 19.223 1.00 97.06 503 TYR A CA 1
ATOM 3892 C C . TYR A 1 503 ? -12.912 -11.219 19.461 1.00 97.06 503 TYR A C 1
ATOM 3894 O O . TYR A 1 503 ? -13.113 -12.260 18.835 1.00 97.06 503 TYR A O 1
ATOM 3902 N N . TRP A 1 504 ? -11.977 -11.134 20.411 1.00 97.38 504 TRP A N 1
ATOM 3903 C CA . TRP A 1 504 ? -11.096 -12.254 20.724 1.00 97.38 504 TRP A CA 1
ATOM 3904 C C . TRP A 1 504 ? -11.835 -13.398 21.397 1.00 97.38 504 TRP A C 1
ATOM 3906 O O . TRP A 1 504 ? -11.503 -14.550 21.126 1.00 97.38 504 TRP A O 1
ATOM 3916 N N . SER A 1 505 ? -12.860 -13.121 22.211 1.00 95.81 505 SER A N 1
ATOM 3917 C CA . SER A 1 505 ? -13.673 -14.194 22.787 1.00 95.81 505 SER A CA 1
ATOM 3918 C C . SER A 1 505 ? -14.381 -15.011 21.708 1.00 95.81 505 SER A C 1
ATOM 3920 O O . SER A 1 505 ? -14.365 -16.239 21.747 1.00 95.81 505 SER A O 1
ATOM 3922 N N . TRP A 1 506 ? -14.945 -14.326 20.709 1.00 94.56 506 TRP A N 1
ATOM 3923 C CA . TRP A 1 506 ? -15.562 -14.954 19.544 1.00 94.56 506 TRP A CA 1
ATOM 3924 C C . TRP A 1 506 ? -14.538 -15.705 18.682 1.00 94.56 506 TRP A C 1
ATOM 3926 O O . TRP A 1 506 ? -14.740 -16.871 18.354 1.00 94.56 506 TRP A O 1
ATOM 3936 N N . ARG A 1 507 ? -13.410 -15.067 18.346 1.00 95.06 507 ARG A N 1
ATOM 3937 C CA . ARG A 1 507 ? -12.378 -15.640 17.465 1.00 95.06 507 ARG A CA 1
ATOM 3938 C C . ARG A 1 507 ? -11.671 -16.848 18.080 1.00 95.06 507 ARG A C 1
ATOM 3940 O O . ARG A 1 507 ? -11.299 -17.762 17.352 1.00 95.06 507 ARG A O 1
ATOM 3947 N N . CYS A 1 508 ? -11.456 -16.831 19.392 1.00 95.69 508 CYS A N 1
ATOM 3948 C CA . CYS A 1 508 ? -10.713 -17.859 20.118 1.00 95.69 508 CYS A CA 1
ATOM 3949 C C . CYS A 1 508 ? -11.599 -18.879 20.836 1.00 95.69 508 CYS A C 1
ATOM 3951 O O . CYS A 1 508 ? -11.052 -19.735 21.530 1.00 95.69 508 CYS A O 1
ATOM 3953 N N . ASP A 1 509 ? -12.924 -18.762 20.703 1.00 95.19 509 ASP A N 1
ATOM 3954 C CA . ASP A 1 509 ? -13.916 -19.616 21.364 1.00 95.19 509 ASP A CA 1
ATOM 3955 C C . ASP A 1 509 ? -13.654 -19.781 22.876 1.00 95.19 509 ASP A C 1
ATOM 3957 O O . ASP A 1 509 ? -13.630 -20.878 23.435 1.00 95.19 509 ASP A O 1
ATOM 3961 N N . ARG A 1 510 ? -13.367 -18.663 23.556 1.00 94.44 510 ARG A N 1
ATOM 3962 C CA . ARG A 1 510 ? -13.082 -18.637 25.001 1.00 94.44 510 ARG A CA 1
ATOM 3963 C C . ARG A 1 510 ? -13.413 -17.289 25.618 1.00 94.44 510 ARG A C 1
ATOM 3965 O O . ARG A 1 510 ? -13.541 -16.307 24.910 1.00 94.44 510 ARG A O 1
ATOM 3972 N N . ARG A 1 511 ? -13.523 -17.215 26.943 1.00 93.69 511 ARG A N 1
ATOM 3973 C CA . ARG A 1 511 ? -13.755 -15.944 27.647 1.00 93.69 511 ARG A CA 1
ATOM 3974 C C . ARG A 1 511 ? -12.452 -15.359 28.169 1.00 93.69 511 ARG A C 1
ATOM 3976 O O . ARG A 1 511 ? -11.619 -16.095 28.692 1.00 93.69 511 ARG A O 1
ATOM 3983 N N . PHE A 1 512 ? -12.332 -14.038 28.092 1.00 96.25 512 PHE A N 1
ATOM 3984 C CA . PHE A 1 512 ? -11.253 -13.284 28.722 1.00 96.25 512 PHE A CA 1
ATOM 3985 C C . PHE A 1 512 ? -11.767 -12.549 29.963 1.00 96.25 512 PHE A C 1
ATOM 3987 O O . PHE A 1 512 ? -12.832 -11.923 29.948 1.00 96.25 512 PHE A O 1
ATOM 3994 N N . GLY A 1 513 ? -11.018 -12.663 31.057 1.00 97.25 513 GLY A N 1
ATOM 3995 C CA . GLY A 1 513 ? -11.299 -12.008 32.329 1.00 97.25 513 GLY A CA 1
ATOM 3996 C C . GLY A 1 513 ? -10.848 -10.542 32.376 1.00 97.25 513 GLY A C 1
ATOM 3997 O O . GLY A 1 513 ? -10.184 -10.046 31.466 1.00 97.25 513 GLY A O 1
ATOM 3998 N N . PRO A 1 514 ? -11.181 -9.816 33.454 1.00 96.75 514 PRO A N 1
ATOM 3999 C CA . PRO A 1 514 ? -10.705 -8.453 33.642 1.00 96.75 514 PRO A CA 1
ATOM 4000 C C . PRO A 1 514 ? -9.196 -8.425 33.919 1.00 96.75 514 PRO A C 1
ATOM 4002 O O . PRO A 1 514 ? -8.684 -9.264 34.660 1.00 96.75 514 PRO A O 1
ATOM 4005 N N . ALA A 1 515 ? -8.504 -7.394 33.425 1.00 96.00 515 ALA A N 1
ATOM 4006 C CA . ALA A 1 515 ? -7.112 -7.129 33.790 1.00 96.00 515 ALA A CA 1
ATOM 4007 C C . ALA A 1 515 ? -6.950 -7.081 35.329 1.00 96.00 515 ALA A C 1
ATOM 4009 O O . ALA A 1 515 ? -7.697 -6.334 35.980 1.00 96.00 515 ALA A O 1
ATOM 4010 N N . PRO A 1 516 ? -6.015 -7.837 35.936 1.00 95.19 516 PRO A N 1
ATOM 4011 C CA . PRO A 1 516 ? -5.830 -7.841 37.392 1.00 95.19 516 PRO A CA 1
ATOM 4012 C C . PRO A 1 516 ? -5.193 -6.559 37.937 1.00 95.19 516 PRO A C 1
ATOM 4014 O O . PRO A 1 516 ? -5.531 -6.126 39.037 1.00 95.19 516 PRO A O 1
ATOM 4017 N N . SER A 1 517 ? -4.291 -5.941 37.170 1.00 94.50 517 SER A N 1
ATOM 4018 C CA . SER A 1 517 ? -3.580 -4.714 37.537 1.00 94.50 517 SER A CA 1
ATOM 4019 C C . SER A 1 517 ? -3.240 -3.866 36.305 1.00 94.50 517 SER A C 1
ATOM 4021 O O . SER A 1 517 ? -3.242 -4.363 35.178 1.00 94.50 517 SER A O 1
ATOM 4023 N N . ASP A 1 518 ? -2.874 -2.596 36.511 1.00 91.12 518 ASP A N 1
ATOM 4024 C CA . ASP A 1 518 ? -2.364 -1.713 35.444 1.00 91.12 518 ASP A CA 1
ATOM 4025 C C . ASP A 1 518 ? -1.071 -2.263 34.812 1.00 91.12 518 ASP A C 1
ATOM 4027 O O . ASP A 1 518 ? -0.801 -2.058 33.632 1.00 91.12 518 ASP A O 1
ATOM 4031 N N . ARG A 1 519 ? -0.283 -3.022 35.583 1.00 90.00 519 ARG A N 1
ATOM 4032 C CA . ARG A 1 519 ? 0.940 -3.674 35.102 1.00 90.00 519 ARG A CA 1
ATOM 4033 C C . ARG A 1 519 ? 0.638 -4.872 34.199 1.00 90.00 519 ARG A C 1
ATOM 4035 O O . ARG A 1 519 ? 1.379 -5.111 33.245 1.00 90.00 519 ARG A O 1
ATOM 4042 N N . ASP A 1 520 ? -0.402 -5.637 34.515 1.00 90.44 520 ASP A N 1
ATOM 4043 C CA . ASP A 1 520 ? -0.819 -6.803 33.725 1.00 90.44 520 ASP A CA 1
ATOM 4044 C C . ASP A 1 520 ? -1.589 -6.379 32.473 1.00 90.44 520 ASP A C 1
ATOM 4046 O O . ASP A 1 520 ? -1.511 -7.033 31.445 1.00 90.44 520 ASP A O 1
ATOM 4050 N N . ALA A 1 521 ? -2.255 -5.230 32.518 1.00 90.75 521 ALA A N 1
ATOM 4051 C CA . ALA A 1 521 ? -2.882 -4.605 31.360 1.00 90.75 521 ALA A CA 1
ATOM 4052 C C . ALA A 1 521 ? -1.894 -4.222 30.234 1.00 90.75 521 ALA A C 1
ATOM 4054 O O . ALA A 1 521 ? -2.321 -4.070 29.092 1.00 90.75 521 ALA A O 1
ATOM 4055 N N . ARG A 1 522 ? -0.600 -4.049 30.549 1.00 88.06 522 ARG A N 1
ATOM 4056 C CA . ARG A 1 522 ? 0.434 -3.476 29.662 1.00 88.06 522 ARG A CA 1
ATOM 4057 C C . ARG A 1 522 ? 1.509 -4.487 29.237 1.00 88.06 522 ARG A C 1
ATOM 4059 O O . ARG A 1 522 ? 2.706 -4.215 29.330 1.00 88.06 522 ARG A O 1
ATOM 4066 N N . GLN A 1 523 ? 1.114 -5.699 28.874 1.00 86.56 523 GLN A N 1
ATOM 4067 C CA . GLN A 1 523 ? 2.027 -6.795 28.543 1.00 86.56 523 GLN A CA 1
ATOM 4068 C C . GLN A 1 523 ? 2.863 -6.551 27.281 1.00 86.56 523 GLN A C 1
ATOM 4070 O O . GLN A 1 523 ? 4.064 -6.840 27.282 1.00 86.56 523 GLN A O 1
ATOM 4075 N N . ARG A 1 524 ? 2.269 -6.001 26.219 1.00 83.00 524 ARG A N 1
ATOM 4076 C CA . ARG A 1 524 ? 2.953 -5.650 24.968 1.00 83.00 524 ARG A CA 1
ATOM 4077 C C . ARG A 1 524 ? 3.968 -4.537 25.222 1.00 83.00 524 ARG A C 1
ATOM 4079 O O . ARG A 1 524 ? 5.145 -4.741 24.930 1.00 83.00 524 ARG A O 1
ATOM 4086 N N . VAL A 1 525 ? 3.553 -3.457 25.894 1.00 74.75 525 VAL A N 1
ATOM 4087 C CA . VAL A 1 525 ? 4.437 -2.348 26.314 1.00 74.75 525 VAL A CA 1
ATOM 4088 C C . VAL A 1 525 ? 5.626 -2.877 27.128 1.00 74.75 525 VAL A C 1
ATOM 4090 O O . VAL A 1 525 ? 6.785 -2.557 26.874 1.00 74.75 525 VAL A O 1
ATOM 4093 N N . ARG A 1 526 ? 5.360 -3.754 28.105 1.00 76.94 526 ARG A N 1
ATOM 4094 C CA . ARG A 1 526 ? 6.401 -4.357 28.955 1.00 76.94 526 ARG A CA 1
ATOM 4095 C C . ARG A 1 526 ? 7.367 -5.265 28.202 1.00 76.94 526 ARG A C 1
ATOM 4097 O O . ARG A 1 526 ? 8.477 -5.477 28.681 1.00 76.94 526 ARG A O 1
ATOM 4104 N N . SER A 1 527 ? 6.945 -5.815 27.069 1.00 68.38 527 SER A N 1
ATOM 4105 C CA . SER A 1 527 ? 7.761 -6.702 26.236 1.00 68.38 527 SER A CA 1
ATOM 4106 C C . SER A 1 527 ? 8.677 -5.931 25.277 1.00 68.38 527 SER A C 1
ATOM 4108 O O . SER A 1 527 ? 9.319 -6.546 24.432 1.00 68.38 527 SER A O 1
ATOM 4110 N N . GLY A 1 528 ? 8.758 -4.602 25.412 1.00 60.94 528 GLY A N 1
ATOM 4111 C CA . GLY A 1 528 ? 9.643 -3.750 24.617 1.00 60.94 528 GLY A CA 1
ATOM 4112 C C . GLY A 1 528 ? 9.057 -3.313 23.277 1.00 60.94 528 GLY A C 1
ATOM 4113 O O . GLY A 1 528 ? 9.725 -2.586 22.547 1.00 60.94 528 GLY A O 1
ATOM 4114 N N . PHE A 1 529 ? 7.817 -3.708 22.968 1.00 58.69 529 PHE A N 1
ATOM 4115 C CA . PHE A 1 529 ? 7.048 -3.053 21.916 1.00 58.69 529 PHE A CA 1
ATOM 4116 C C . PHE A 1 529 ? 6.702 -1.649 22.398 1.00 58.69 529 PHE A C 1
ATOM 4118 O O . PHE A 1 529 ? 6.286 -1.475 23.546 1.00 58.69 529 PHE A O 1
ATOM 4125 N N . ARG A 1 530 ? 6.882 -0.648 21.541 1.00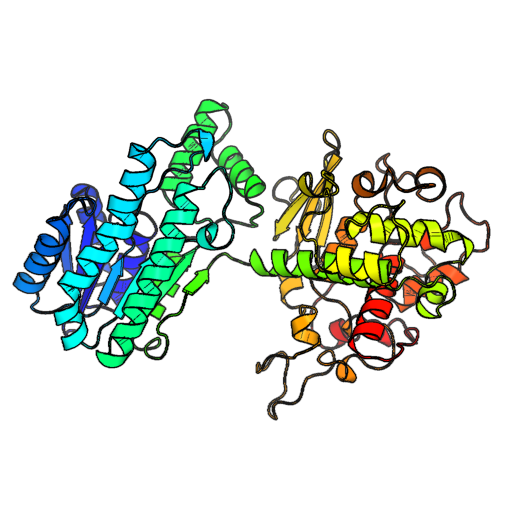 51.81 530 ARG A N 1
ATOM 4126 C CA . ARG A 1 530 ? 6.484 0.719 21.865 1.00 51.81 530 ARG A CA 1
ATOM 4127 C C . ARG A 1 530 ? 4.992 0.863 21.631 1.00 51.81 530 ARG A C 1
ATOM 4129 O O . ARG A 1 530 ? 4.496 0.610 20.536 1.00 51.81 530 ARG A O 1
ATOM 4136 N N . PRO A 1 531 ? 4.261 1.170 22.703 1.00 47.12 531 PRO A N 1
ATOM 4137 C CA . PRO A 1 531 ? 3.268 2.211 22.531 1.00 47.12 531 PRO A CA 1
ATOM 4138 C C . PRO A 1 531 ? 3.062 3.100 23.742 1.00 47.12 531 PRO A C 1
ATOM 4140 O O . PRO A 1 531 ? 3.013 2.643 24.890 1.00 47.12 531 PRO A O 1
ATOM 4143 N N . HIS A 1 532 ? 2.841 4.374 23.450 1.00 47.25 532 HIS A N 1
ATOM 4144 C CA . HIS A 1 532 ? 2.553 5.378 24.453 1.00 47.25 532 HIS A CA 1
ATOM 4145 C C . HIS A 1 532 ? 1.053 5.668 24.504 1.00 47.25 532 HIS A C 1
ATOM 4147 O O . HIS A 1 532 ? 0.361 5.735 23.491 1.00 47.25 532 HIS A O 1
ATOM 4153 N N . TYR A 1 533 ? 0.563 5.709 25.739 1.00 39.28 533 TYR A N 1
ATOM 4154 C CA . TYR A 1 533 ? -0.776 6.110 26.136 1.00 39.28 533 TYR A CA 1
ATOM 4155 C C . TYR A 1 533 ? -0.576 7.449 26.847 1.00 39.28 533 TYR A C 1
ATOM 4157 O O . TYR A 1 533 ? -0.280 7.441 28.048 1.00 39.28 533 TYR A O 1
ATOM 4165 N N . SER A 1 534 ? -0.556 8.556 26.104 1.00 31.84 534 SER A N 1
ATOM 4166 C CA . SER A 1 534 ? -0.472 9.895 26.698 1.00 31.84 534 SER A CA 1
ATOM 4167 C C . SER A 1 534 ? -1.829 10.347 27.192 1.00 31.84 534 SER A C 1
ATOM 4169 O O . SER A 1 534 ? -2.729 10.477 26.332 1.00 31.84 534 SER A O 1
#

Radius of gyration: 27.35 Å; chains: 1; bounding box: 73×54×76 Å

Foldseek 3Di:
DQDDAAEEEFAPCLWFLSLLLLLLCLLVHQEYEYEEQDQVSSVVSQVSSVVSPHHYDYDRDQLLDLCRLLVSLCVRCVVRVAHQEYELPWFDQDQAAQVPDDPVSLSSRCSTRPNSLLNNCVNRVVRNLVNLHEYEHEAAPCLVVPDRSRNSNNVSSVSSLVSQLVVLVVSVVSSYATEYEHEAAAPIPVLLVVLVVVCVVVVHDSVVSSVVVCQVSLEQDHHYSNQSSVVSSCCRHPNVSVHHSYYHYHYPCPVVLVLLQVLLLVLLLLCLLVPDLPDPLNVLQDDSVCRLLLSLLSCLSNVHDSPDDRDPVVNVVSVPDPDDPGLCLVVLEGEHEFADPVCRPPDGPPQQAQKAWDADPPRLRIYIYGYPLQSLFARPCCQQPPDQDVSQAPPVRHGDQLHHLVSPDQAAACSLDHSNLVVNLRVQQSLVSCVPRPCQVQAFDQDPVGHTGQEWACDVVVNTCDFQQSSSRLQVVDDPCPDSHRNSRSHSNSSSRSSSQSSSCVSSVHHHHGQPDPVSRYPCVVVVRDDHDD

Organism: NCBI:txid856822

pLDDT: mean 87.59, std 12.29, range [31.84, 98.94]

InterPro domains:
  IPR002347 Short-chain dehydrogenase/reductase SDR [PF13561] (12-252)
  IPR002347 Short-chain dehydrogenase/reductase SDR [PR00081] (7-24)
  IPR002347 Short-chain dehydrogenase/reductase SDR [PR00081] (81-92)
  IPR002347 Short-chain dehydrogenase/reductase SDR [PR00081] (127-143)
  IPR002347 Short-chain dehydrogenase/reductase SDR [PR00081] (174-191)
  IPR002347 Short-chain dehydrogenase/reductase SDR [PR00081] (218-238)
  IPR024079 Metallopeptidase, catalytic domain superfamily [G3DSA:3.40.390.10] (254-502)
  IPR036291 NAD(P)-binding domain superfamily [SSF51735] (7-252)
  IPR050259 Short-chain dehydrogenases/reductases [PTHR42879] (5-253)
  IPR057326 Ketoreductase domain [SM00822] (6-184)